Protein AF-A0AAF0F0Z8-F1 (afdb_monomer_lite)

Foldseek 3Di:
DDFFDPDDDPLPVLADDDAPVPDDADAFDQFAFLDDADQQDDDCQPHADLEEAELLCLADPANDHSVLNSYCFLLRQVNRCVRNRHAHYEYESRSPPSLSSQLVSCVSCCVVANPRRHAYEYEFQARDDALVRGALALVRLLVRLVVSCVSNVHQAHQEYAHEALVSLAPWQPQCPDPCVVCLLCQLLVAHDPDPDPDHNQSSCVSRLNHLVSLQDRPDPSLVSLLNNQVSRVVCCVVVRYVFYYYEHEDLSVRLSSQSNNCNDPVNEGGAAYEYEDQQELQHNSVQSCVVSQQDDSDPDRDPPHDDDRHQYAYEPLCRCVCQFLVHHDPPRPDDPLSSVLSVVLLVVQQVVQPVDDAPPDHNSGLSVLLSLLRSQDHPQPDDTRRYYDHDSHNVSSSSNSLSSLLNCLCLVNSLVSRDPVCSVSSVVVNVSSVVSSVSSNVSCVVSVSDYSADDDFLQLCCVLVLLLVQVLFPPAADEAEDESNSSSNYDVVSLCVSWVVQVPQALVLLVQQLVQVVVVVVVDPGDGDDHTSYHYHYQVRQCVQDDDPPTGGNLLSCQSPAQAEEPGACELVNLLCCLVQPDPGSVSSNLSNHDLPRAYEYWYAYPQCSCPPPVNVVSVCCCCVVSVYHYDFDDQDLHSSRDRHTHHTDDSVVVSVVVCVVVVGDGDD

Radius of gyration: 28.18 Å; chains: 1; bounding box: 70×60×84 Å

Sequence (669 aa):
MPIPPKEYPPLESVGALEPLENLPDAKPRGGKAPWSITTDLTDLRTQASPLWFGGGVFGQGMYNDDALVKSNSAVRALRLAFRYGINTLDTSPYYYPSELVLGRALRMLAPEYPRSSYFLITKCGRYGPARSQFDYSAETVTKSVHGSLERLGTTYVDAALLHDAEFVSDQPRIALLPEGTALAAQAVGAPCKAKDERTKDEALEALGLAPHDGGRIRGDGDRRILEGVRALFALKDQGKVRNVGISGYPLGELLRISRLVACNEPYRPLDVILNYSNHTLHADLLPLWRPLFEACPWTAAPDGAKWQAPMLVNASPFSMGLFSDRGPPGWHPASDKLLEAVRLAHSRAQHAAGVTDVAPVTPDNVLGFTALLNGLRGAAGEPRLPTLLGMSTVEEVHMAIEAYRALAAGLGRDAHLLAKETLETYETLYHQLASFEGMVHQTLQGAGVQNLCWPGSVASVKVPLMAARLLEYENVHVHIVASRDALHFVDVAEIARLGPDGASYTVHDLAASNKAAERIAAGEDVTQPPAPRLRLWTDAEEWGAWKALGDPVLHIELRRWADIVLIAPCSANTLAKLAHGLCDNIVTSFLRALSPSTPTLLFPAMNTLMYMHPHTEKQLAIARDELNYEVYGPIEKRLACGDLGTGAMFEWADIVALVVERFELRASS

pLDDT: mean 85.48, std 13.16, range [33.0, 98.88]

Secondary structure (DSSP, 8-state):
-PPPPSSPPPGGGS-PPPPTTTSPP-PPTTSS-SS---SS---HHHHS-SEEEEGGGGSBTTTB-HHHHTSTHHHHHHHHHHHHT--EEE--GGGTTHHHHHHHHHHHHTTTS-GGGSEEEEEESB-SSSGGGB---HHHHHHHHHHHHHHHT-S-EEEEEETTGGGTS---GGGGSTTHHHHHHHHTTPPP-SS----HHHHHHHTT-SGGGTT---SHHHHHHHHHHHHHHHHHHTTSEEEEEEEES-HHHHHHHHHHHHTSTT-PPPSEEEEESSEETTEE-HHHHHHHHHS---SSPPTT----PPEEEEE-TTTTTTTSTT---TT----HHHHHHHHHHHHHHHHHHHS---TT--TTTHHHHHHHHHHH---TTSPPPPEEEE--SHHHHHHHHHHHHHHHHHTSSSGGGS-HHHHHHHHHHHHHHHHHHHHHHHHHHHTT---S-----GGGGGHHHHHHHHHTSTT--EEEEE-TTGGGGS-HHHHHHH-GGGGG--HHHHHHHHHHHHHHHTT---PPPP--SEEEEEGGGTTTT-SSTTS--HHHHHHHH-S-EEEEEE-HHHHHHHHHT---SHHHHHHHHS-TTS-EEEEE---HHHHTSHHHHHHHHIIIIIS--EE---EEEE-TTS-EEEEEPPPHHHHHHHHHHHTT-----

Organism: NCBI:txid223818

InterPro domains:
  IPR003382 Flavoprotein [PF02441] (455-661)
  IPR020471 Aldo-keto reductase [PTHR42686] (40-416)
  IPR023210 NADP-dependent oxidoreductase domain [PF00248] (57-277)
  IPR036551 Flavin prenyltransferase-like [G3DSA:3.40.50.1950] (451-667)
  IPR036551 Flavin prenyltransferase-like [SSF52507] (452-663)
  IPR036812 NAD(P)-dependent oxidoreductase domain superfamily [G3DSA:3.20.20.100] (39-431)
  IPR036812 NAD(P)-dependent oxidoreductase domain superfamily [SSF51430] (47-351)

Structure (mmCIF, N/CA/C/O backbone):
data_AF-A0AAF0F0Z8-F1
#
_entry.id   AF-A0AAF0F0Z8-F1
#
loop_
_atom_site.group_PDB
_atom_site.id
_atom_site.type_symbol
_atom_site.label_atom_id
_atom_site.label_alt_id
_atom_site.label_comp_id
_atom_site.label_asym_id
_atom_site.label_entity_id
_atom_site.label_seq_id
_atom_site.pdbx_PDB_ins_code
_atom_site.Cartn_x
_atom_site.Cartn_y
_atom_site.Cartn_z
_atom_site.occupancy
_atom_site.B_iso_or_equiv
_atom_site.auth_seq_id
_atom_site.auth_comp_id
_atom_site.auth_asym_id
_atom_site.auth_atom_id
_atom_site.pdbx_PDB_model_num
ATOM 1 N N . MET A 1 1 ? 5.328 -17.229 14.537 1.00 60.44 1 MET A N 1
ATOM 2 C CA . MET A 1 1 ? 4.003 -16.699 14.921 1.00 60.44 1 MET A CA 1
ATOM 3 C C . MET A 1 1 ? 3.232 -17.750 15.706 1.00 60.44 1 MET A C 1
ATOM 5 O O . MET A 1 1 ? 3.451 -18.932 15.446 1.00 60.44 1 MET A O 1
ATOM 9 N N . PRO A 1 2 ? 2.384 -17.343 16.662 1.00 69.06 2 PRO A N 1
ATOM 10 C CA . PRO A 1 2 ? 1.611 -18.261 17.494 1.00 69.06 2 PRO A CA 1
ATOM 11 C C . PRO A 1 2 ? 0.589 -19.057 16.673 1.00 69.06 2 PRO A C 1
ATOM 13 O O . PRO A 1 2 ? 0.191 -18.653 15.579 1.00 69.06 2 PRO A O 1
ATOM 16 N N . ILE A 1 3 ? 0.176 -20.203 17.214 1.00 81.81 3 ILE A N 1
ATOM 17 C CA . ILE A 1 3 ? -0.917 -21.020 16.679 1.00 81.81 3 ILE A CA 1
ATOM 18 C C . ILE A 1 3 ? -2.161 -20.710 17.525 1.00 81.81 3 ILE A C 1
ATOM 20 O O . ILE A 1 3 ? -2.090 -20.857 18.748 1.00 81.81 3 ILE A O 1
ATOM 24 N N . PRO A 1 4 ? -3.282 -20.278 16.917 1.00 83.62 4 PRO A N 1
ATOM 25 C CA . PRO A 1 4 ? -4.545 -20.111 17.629 1.00 83.62 4 PRO A CA 1
ATOM 26 C C . PRO A 1 4 ? -4.981 -21.411 18.322 1.00 83.62 4 PRO A C 1
ATOM 28 O O . PRO A 1 4 ? -4.689 -22.503 17.824 1.00 83.62 4 PRO A O 1
ATOM 31 N N . PRO A 1 5 ? -5.702 -21.338 19.451 1.00 86.50 5 PRO A N 1
ATOM 32 C CA . PRO A 1 5 ? -6.214 -22.538 20.090 1.00 86.50 5 PRO A CA 1
ATOM 33 C C . PRO A 1 5 ? -7.223 -23.241 19.169 1.00 86.50 5 PRO A C 1
ATOM 35 O O . PRO A 1 5 ? -7.943 -22.597 18.406 1.00 86.50 5 PRO A O 1
ATOM 38 N N . LYS A 1 6 ? -7.294 -24.577 19.252 1.00 81.94 6 LYS A N 1
ATOM 39 C CA . LYS A 1 6 ? -8.267 -25.373 18.476 1.00 81.94 6 LYS A CA 1
ATOM 40 C C . LYS A 1 6 ? -9.714 -24.991 18.797 1.00 81.94 6 LYS A C 1
ATOM 42 O O . LYS A 1 6 ? -10.568 -25.022 17.917 1.00 81.94 6 LYS A O 1
ATOM 47 N N . GLU A 1 7 ? -9.960 -24.630 20.050 1.00 83.94 7 GLU A N 1
ATOM 48 C CA . GLU A 1 7 ? -11.237 -24.136 20.548 1.00 83.94 7 GLU A CA 1
ATOM 49 C C . GLU A 1 7 ? -10.998 -22.803 21.250 1.00 83.94 7 GLU A C 1
ATOM 51 O O . GLU A 1 7 ? -10.073 -22.672 22.054 1.00 83.94 7 GLU A O 1
ATOM 56 N N . TYR A 1 8 ? -11.808 -21.797 20.920 1.00 86.56 8 TYR A N 1
ATOM 57 C CA . TYR A 1 8 ? -11.678 -20.485 21.542 1.00 86.56 8 TYR A CA 1
ATOM 58 C C . TYR A 1 8 ? -12.275 -20.544 22.949 1.00 86.56 8 TYR A C 1
ATOM 60 O O . TYR A 1 8 ? -13.379 -21.065 23.115 1.00 86.56 8 TYR A O 1
ATOM 68 N N . PRO A 1 9 ? -11.576 -20.005 23.958 1.00 88.06 9 PRO A N 1
ATOM 69 C CA . PRO A 1 9 ? -12.127 -19.911 25.298 1.00 88.06 9 PRO A CA 1
ATOM 70 C C . PRO A 1 9 ? -13.317 -18.931 25.345 1.00 88.06 9 PRO A C 1
ATOM 72 O O . PRO A 1 9 ? -13.505 -18.136 24.415 1.00 88.06 9 PRO A O 1
ATOM 75 N N . PRO A 1 10 ? -14.105 -18.951 26.438 1.00 84.31 10 PRO A N 1
ATOM 76 C CA . PRO A 1 10 ? -15.150 -17.960 26.679 1.00 84.31 10 PRO A CA 1
ATOM 77 C C . PRO A 1 10 ? -14.598 -16.530 26.658 1.00 84.31 10 PRO A C 1
ATOM 79 O O . PRO A 1 10 ? -13.435 -16.299 26.987 1.00 84.31 10 PRO A O 1
ATOM 82 N N . LEU A 1 11 ? -15.438 -15.549 26.321 1.00 80.88 11 LEU A N 1
ATOM 83 C CA . LEU A 1 11 ? -15.040 -14.137 26.221 1.00 80.88 11 LEU A CA 1
ATOM 84 C C . LEU A 1 11 ? -14.387 -13.614 27.509 1.00 80.88 11 LEU A C 1
ATOM 86 O O . LEU A 1 11 ? -13.448 -12.820 27.470 1.00 80.88 11 LEU A O 1
ATOM 90 N N . GLU A 1 12 ? -14.855 -14.093 28.654 1.00 80.56 12 GLU A N 1
ATOM 91 C CA . GLU A 1 12 ? -14.398 -13.730 29.992 1.00 80.56 12 GLU A CA 1
ATOM 92 C C . GLU A 1 12 ? -12.930 -14.105 30.241 1.00 80.56 12 GLU A C 1
ATOM 94 O O . GLU A 1 12 ? -12.305 -13.566 31.153 1.00 80.56 12 GLU A O 1
ATOM 99 N N . SER A 1 13 ? -12.338 -14.981 29.418 1.00 82.44 13 SER A N 1
ATOM 100 C CA . SER A 1 13 ? -10.950 -15.417 29.581 1.00 82.44 13 SER A CA 1
ATOM 101 C C . SER A 1 13 ? -9.915 -14.330 29.260 1.00 82.44 13 SER A C 1
ATOM 103 O O . SER A 1 13 ? -8.729 -14.517 29.532 1.00 82.44 13 SER A O 1
ATOM 105 N N . VAL A 1 14 ? -10.319 -13.207 28.657 1.00 82.69 14 VAL A N 1
ATOM 106 C CA . VAL A 1 14 ? -9.408 -12.178 28.119 1.00 82.69 14 VAL A CA 1
ATOM 107 C C . VAL A 1 14 ? -9.205 -11.006 29.094 1.00 82.69 14 VAL A C 1
ATOM 109 O O . VAL A 1 14 ? -9.167 -9.847 28.700 1.00 82.69 14 VAL A O 1
ATOM 112 N N . GLY A 1 15 ? -9.093 -11.297 30.392 1.00 81.56 15 GLY A N 1
ATOM 113 C CA . GLY A 1 15 ? -8.907 -10.290 31.452 1.00 81.56 15 GLY A CA 1
ATOM 114 C C . GLY A 1 15 ? -10.205 -9.587 31.867 1.00 81.56 15 GLY A C 1
ATOM 115 O O . GLY A 1 15 ? -11.207 -9.648 31.163 1.00 81.56 15 GLY A O 1
ATOM 116 N N . ALA A 1 16 ? -10.240 -8.930 33.024 1.00 84.44 16 ALA A N 1
ATOM 117 C CA . ALA A 1 16 ? -11.420 -8.172 33.451 1.00 84.44 16 ALA A CA 1
ATOM 118 C C . ALA A 1 16 ? -11.501 -6.820 32.717 1.00 84.44 16 ALA A C 1
ATOM 120 O O . ALA A 1 16 ? -10.469 -6.205 32.461 1.00 84.44 16 ALA A O 1
ATOM 121 N N . LEU A 1 17 ? -12.716 -6.360 32.398 1.00 87.06 17 LEU A N 1
ATOM 122 C CA . LEU A 1 17 ? -12.947 -4.988 31.935 1.00 87.06 17 LEU A CA 1
ATOM 123 C C . LEU A 1 17 ? -13.521 -4.165 33.084 1.00 87.06 17 LEU A C 1
ATOM 125 O O . LEU A 1 17 ? -14.398 -4.642 33.806 1.00 87.06 17 LEU A O 1
ATOM 129 N N . GLU A 1 18 ? -13.034 -2.939 33.241 1.00 91.19 18 GLU A N 1
ATOM 130 C CA . GLU A 1 18 ? -13.660 -1.985 34.159 1.00 91.19 18 GLU A CA 1
ATOM 131 C C . GLU A 1 18 ? -14.939 -1.413 33.532 1.00 91.19 18 GLU A C 1
ATOM 133 O O . GLU A 1 18 ? -15.033 -1.360 32.307 1.00 91.19 18 GLU A O 1
ATOM 138 N N . PRO A 1 19 ? -15.930 -0.972 34.328 1.00 91.25 19 PRO A N 1
ATOM 139 C CA . PRO A 1 19 ? -17.089 -0.249 33.807 1.00 91.25 19 PRO A CA 1
ATOM 140 C C . PRO A 1 19 ? -16.688 0.994 32.999 1.00 91.25 19 PRO A C 1
ATOM 142 O O . PRO A 1 19 ? -15.687 1.647 33.300 1.00 91.25 19 PRO A O 1
ATOM 145 N N . LEU A 1 20 ? -17.473 1.341 31.973 1.00 92.69 20 LEU A N 1
ATOM 146 C CA . LEU A 1 20 ? -17.120 2.397 31.013 1.00 92.69 20 LEU A CA 1
ATOM 147 C C . LEU A 1 20 ? -17.028 3.773 31.677 1.00 92.69 20 LEU A C 1
ATOM 149 O O . LEU A 1 20 ? -16.201 4.591 31.274 1.00 92.69 20 LEU A O 1
ATOM 153 N N . GLU A 1 21 ? -17.831 4.001 32.714 1.00 91.25 21 GLU A N 1
ATOM 154 C CA . GLU A 1 21 ? -17.806 5.193 33.559 1.00 91.25 21 GLU A CA 1
ATOM 155 C C . GLU A 1 21 ? -16.510 5.360 34.367 1.00 91.25 21 GLU A C 1
ATOM 157 O O . GLU A 1 21 ? -16.143 6.487 34.693 1.00 91.25 21 GLU A O 1
ATOM 162 N N . ASN A 1 22 ? -15.803 4.263 34.656 1.00 93.00 22 ASN A N 1
ATOM 163 C CA . ASN A 1 22 ? -14.565 4.275 35.438 1.00 93.00 22 ASN A CA 1
ATOM 164 C C . ASN A 1 22 ? -13.319 4.379 34.551 1.00 93.00 22 ASN A C 1
ATOM 166 O O . ASN A 1 22 ? -12.243 4.733 35.033 1.00 93.00 22 ASN A O 1
ATOM 170 N N . LEU A 1 23 ? -13.451 4.107 33.249 1.00 91.94 23 LEU A N 1
ATOM 171 C CA . LEU A 1 23 ? -12.341 4.227 32.315 1.00 91.94 23 LEU A CA 1
ATOM 172 C C . LEU A 1 23 ? -12.058 5.695 31.966 1.00 91.94 23 LEU A C 1
ATOM 174 O O . LEU A 1 23 ? -12.966 6.402 31.517 1.00 91.94 23 LEU A O 1
ATOM 178 N N . PRO A 1 24 ? -10.789 6.148 32.048 1.00 88.75 24 PRO A N 1
ATOM 179 C CA . PRO A 1 24 ? -10.407 7.480 31.603 1.00 88.75 24 PRO A CA 1
ATOM 180 C C . PRO A 1 24 ? -10.752 7.694 30.127 1.00 88.75 24 PRO A C 1
ATOM 182 O O . PRO A 1 24 ? -10.198 7.027 29.243 1.00 88.75 24 PRO A O 1
ATOM 185 N N . ASP A 1 25 ? -11.652 8.641 29.870 1.00 88.44 25 ASP A N 1
ATOM 186 C CA . ASP A 1 25 ? -12.005 9.071 28.522 1.00 88.44 25 ASP A CA 1
ATOM 187 C C . ASP A 1 25 ? -10.888 9.938 27.928 1.00 88.44 25 ASP A C 1
ATOM 189 O O . ASP A 1 25 ? -10.316 10.798 28.600 1.00 88.44 25 ASP A O 1
ATOM 193 N N . ALA A 1 26 ? -10.587 9.722 26.651 1.00 92.38 26 ALA A N 1
ATOM 194 C CA . ALA A 1 26 ? -9.614 10.509 25.909 1.00 92.38 26 ALA A CA 1
ATOM 195 C C . ALA A 1 26 ? -10.350 11.343 24.861 1.00 92.38 26 ALA A C 1
ATOM 197 O O . ALA A 1 26 ? -11.120 10.819 24.054 1.00 92.38 26 ALA A O 1
ATOM 198 N N . LYS A 1 27 ? -10.121 12.658 24.867 1.00 93.00 27 LYS A N 1
ATOM 199 C CA . LYS A 1 27 ? -10.743 13.570 23.903 1.00 93.00 27 LYS A CA 1
ATOM 200 C C . LYS A 1 27 ? -9.857 13.744 22.667 1.00 93.00 27 LYS A C 1
ATOM 202 O O . LYS A 1 27 ? -8.633 13.790 22.806 1.00 93.00 27 LYS A O 1
ATOM 207 N N . PRO A 1 28 ? -10.452 13.912 21.473 1.00 95.00 28 PRO A N 1
ATOM 208 C CA . PRO A 1 28 ? -9.711 14.300 20.283 1.00 95.00 28 PRO A CA 1
ATOM 209 C C . PRO A 1 28 ? -8.898 15.584 20.502 1.00 95.00 28 PRO A C 1
ATOM 211 O O . PRO A 1 28 ? -9.454 16.637 20.820 1.00 95.00 28 PRO A O 1
ATOM 214 N N . ARG A 1 29 ? -7.578 15.511 20.305 1.00 91.88 29 ARG A N 1
ATOM 215 C CA . ARG A 1 29 ? -6.700 16.688 20.197 1.00 91.88 29 ARG A CA 1
ATOM 216 C C . ARG A 1 29 ? -6.989 17.375 18.869 1.00 91.88 29 ARG A C 1
ATOM 218 O O . ARG A 1 29 ? -7.095 16.686 17.856 1.00 91.88 29 ARG A O 1
ATOM 225 N N . GLY A 1 30 ? -7.160 18.695 18.863 1.00 86.06 30 GLY A N 1
ATOM 226 C CA . GLY A 1 30 ? -7.433 19.458 17.635 1.00 86.06 30 GLY A CA 1
ATOM 227 C C . GLY A 1 30 ? -8.782 19.154 16.962 1.00 86.06 30 GLY A C 1
ATOM 228 O O . GLY A 1 30 ? -8.936 19.412 15.775 1.00 86.06 30 GLY A O 1
ATOM 229 N N . GLY A 1 31 ? -9.752 18.577 17.684 1.00 89.56 31 GLY A N 1
ATOM 230 C CA . GLY A 1 31 ? -11.073 18.236 17.138 1.00 89.56 31 GLY A CA 1
ATOM 231 C C . GLY A 1 31 ? -11.110 16.903 16.382 1.00 89.56 31 GLY A C 1
ATOM 232 O O . GLY A 1 31 ? -10.232 16.058 16.554 1.00 89.56 31 GLY A O 1
ATOM 233 N N . LYS A 1 32 ? -12.157 16.692 15.573 1.00 91.06 32 LYS A N 1
ATOM 234 C CA . LYS A 1 32 ? -12.317 15.482 14.748 1.00 91.06 32 LYS A CA 1
ATOM 235 C C . LYS A 1 32 ? -11.252 15.411 13.648 1.00 91.06 32 LYS A C 1
ATOM 237 O O . LYS A 1 32 ? -10.486 16.353 13.428 1.00 91.06 32 LYS A O 1
ATOM 242 N N . ALA A 1 33 ? -11.170 14.264 12.991 1.00 90.12 33 ALA A N 1
ATOM 243 C CA . ALA A 1 33 ? -10.265 14.090 11.875 1.00 90.12 33 ALA A CA 1
ATOM 244 C C . ALA A 1 33 ? -10.759 14.839 10.615 1.00 90.12 33 ALA A C 1
ATOM 246 O O . ALA A 1 33 ? -11.970 15.010 10.453 1.00 90.12 33 ALA A O 1
ATOM 247 N N . PRO A 1 34 ? -9.853 15.296 9.728 1.00 87.81 34 PRO A N 1
ATOM 248 C CA . PRO A 1 34 ? -10.206 16.122 8.574 1.00 87.81 34 PRO A CA 1
ATOM 249 C C . PRO A 1 34 ? -10.677 15.257 7.392 1.00 87.81 34 PRO A C 1
ATOM 251 O O . PRO A 1 34 ? -10.015 15.168 6.360 1.00 87.81 34 PRO A O 1
ATOM 254 N N . TRP A 1 35 ? -11.813 14.581 7.561 1.00 87.31 35 TRP A N 1
ATOM 255 C CA . TRP A 1 35 ? -12.557 13.906 6.493 1.00 87.31 35 TRP A CA 1
ATOM 256 C C . TRP A 1 35 ? -14.060 13.960 6.772 1.00 87.31 35 TRP A C 1
ATOM 258 O O . TRP A 1 35 ? -14.493 14.240 7.891 1.00 87.31 35 TRP A O 1
ATOM 268 N N . SER A 1 36 ? -14.869 13.690 5.747 1.00 82.94 36 SER A N 1
ATOM 269 C CA . SER A 1 36 ? -16.320 13.598 5.914 1.00 82.94 36 SER A CA 1
ATOM 270 C C . SER A 1 36 ? -16.679 12.412 6.812 1.00 82.94 36 SER A C 1
ATOM 272 O O . SER A 1 36 ? -16.284 11.279 6.540 1.00 82.94 36 SER A O 1
ATOM 274 N N . ILE A 1 37 ? -17.424 12.670 7.887 1.00 83.69 37 ILE A N 1
ATOM 275 C CA . ILE A 1 37 ? -17.863 11.652 8.847 1.00 83.69 37 ILE A CA 1
ATOM 276 C C . ILE A 1 37 ? -19.379 11.517 8.726 1.00 83.69 37 ILE A C 1
ATOM 278 O O . ILE A 1 37 ? -20.118 12.434 9.083 1.00 83.69 37 ILE A O 1
ATOM 282 N N . THR A 1 38 ? -19.833 10.363 8.243 1.00 81.44 38 THR A N 1
ATOM 283 C CA . THR A 1 38 ? -21.253 9.990 8.177 1.00 81.44 38 THR A CA 1
ATOM 284 C C . THR A 1 38 ? -21.609 9.021 9.306 1.00 81.44 38 THR A C 1
ATOM 286 O O . THR A 1 38 ? -20.767 8.247 9.762 1.00 81.44 38 THR A O 1
ATOM 289 N N . THR A 1 39 ? -22.856 9.079 9.776 1.00 75.56 39 THR A N 1
ATOM 290 C CA . THR A 1 39 ? -23.380 8.222 10.851 1.00 75.56 39 THR A CA 1
ATOM 291 C C . THR A 1 39 ? -24.246 7.067 10.348 1.00 75.56 39 THR A C 1
ATOM 293 O O . THR A 1 39 ? -24.521 6.157 11.124 1.00 75.56 39 THR A O 1
ATOM 296 N N . ASP A 1 40 ? -24.670 7.090 9.081 1.00 84.81 40 ASP A N 1
ATOM 297 C CA . ASP A 1 40 ? -25.460 6.022 8.456 1.00 84.81 40 ASP A CA 1
ATOM 298 C C . ASP A 1 40 ? -24.586 5.240 7.464 1.00 84.81 40 ASP A C 1
ATOM 300 O O . ASP A 1 40 ? -24.409 5.631 6.303 1.00 84.81 40 ASP A O 1
ATOM 304 N N . LEU A 1 41 ? -23.940 4.189 7.978 1.00 93.38 41 LEU A N 1
ATOM 305 C CA . LEU A 1 41 ? -22.949 3.399 7.252 1.00 93.38 41 LEU A CA 1
ATOM 306 C C . LEU A 1 41 ? -23.593 2.181 6.583 1.00 93.38 41 LEU A C 1
ATOM 308 O O . LEU A 1 41 ? -24.054 1.242 7.237 1.00 93.38 41 LEU A O 1
ATOM 312 N N . THR A 1 42 ? -23.570 2.177 5.254 1.00 91.75 42 THR A N 1
ATOM 313 C CA . THR A 1 42 ? -24.146 1.130 4.401 1.00 91.75 42 THR A CA 1
ATOM 314 C C . THR A 1 42 ? -23.176 0.642 3.327 1.00 91.75 42 THR A C 1
ATOM 316 O O . THR A 1 42 ? -23.213 -0.540 2.984 1.00 91.75 42 THR A O 1
ATOM 319 N N . ASP A 1 43 ? -22.272 1.501 2.848 1.00 93.62 43 ASP A N 1
ATOM 320 C CA . ASP A 1 43 ? -21.316 1.190 1.788 1.00 93.62 43 ASP A CA 1
ATOM 321 C C . ASP A 1 43 ? -19.870 1.390 2.257 1.00 93.62 43 ASP A C 1
ATOM 323 O O . ASP A 1 43 ? -19.372 2.509 2.395 1.00 93.62 43 ASP A O 1
ATOM 327 N N . LEU A 1 44 ? -19.179 0.265 2.454 1.00 94.88 44 LEU A N 1
ATOM 328 C CA . LEU A 1 44 ? -17.773 0.225 2.850 1.00 94.88 44 LEU A CA 1
ATOM 329 C C . LEU A 1 44 ? -16.879 1.012 1.880 1.00 94.88 44 LEU A C 1
ATOM 331 O O . LEU A 1 44 ? -15.946 1.677 2.317 1.00 94.88 44 LEU A O 1
ATOM 335 N N . ARG A 1 45 ? -17.143 0.952 0.571 1.00 91.88 45 ARG A N 1
ATOM 336 C CA . ARG A 1 45 ? -16.249 1.527 -0.442 1.00 91.88 45 ARG A CA 1
ATOM 337 C C . ARG A 1 45 ? -16.226 3.050 -0.395 1.00 91.88 45 ARG A C 1
ATOM 339 O O . ARG A 1 45 ? -15.181 3.648 -0.631 1.00 91.88 45 ARG A O 1
ATOM 346 N N . THR A 1 46 ? -17.377 3.665 -0.147 1.00 90.62 46 THR A N 1
ATOM 347 C CA . THR A 1 46 ? -17.542 5.123 -0.228 1.00 90.62 46 THR A CA 1
ATOM 348 C C . THR A 1 46 ? -17.551 5.807 1.135 1.00 90.62 46 THR A C 1
ATOM 350 O O . THR A 1 46 ? -17.305 7.009 1.203 1.00 90.62 46 THR A O 1
ATOM 353 N N . GLN A 1 47 ? -17.818 5.067 2.216 1.00 93.81 47 GLN A N 1
ATOM 354 C CA . GLN A 1 47 ? -18.016 5.642 3.550 1.00 93.81 47 GLN A CA 1
ATOM 355 C C . GLN A 1 47 ? -16.979 5.187 4.588 1.00 93.81 47 GLN A C 1
ATOM 357 O O . GLN A 1 47 ? -17.012 5.678 5.722 1.00 93.81 47 GLN A O 1
ATOM 362 N N . ALA A 1 48 ? -16.075 4.258 4.257 1.00 93.75 48 ALA A N 1
ATOM 363 C CA . ALA A 1 48 ? -14.978 3.903 5.154 1.00 93.75 48 ALA A CA 1
ATOM 364 C C . ALA A 1 48 ? -14.056 5.105 5.394 1.00 93.75 48 ALA A C 1
ATOM 366 O O . ALA A 1 48 ? -13.704 5.841 4.471 1.00 93.75 48 ALA A O 1
ATOM 367 N N . SER A 1 49 ? -13.625 5.282 6.642 1.00 93.69 49 SER A N 1
ATOM 368 C CA . SER A 1 49 ? -12.593 6.253 6.978 1.00 93.69 49 SER A CA 1
ATOM 369 C C . SER A 1 49 ? -11.284 5.909 6.254 1.00 93.69 49 SER A C 1
ATOM 371 O O . SER A 1 49 ? -10.981 4.731 6.069 1.00 93.69 49 SER A O 1
ATOM 373 N N . PRO A 1 50 ? -10.455 6.900 5.891 1.00 91.25 50 PRO A N 1
ATOM 374 C CA . PRO A 1 50 ? -9.157 6.645 5.258 1.00 91.25 50 PRO A CA 1
ATOM 375 C C . PRO A 1 50 ? -8.188 5.841 6.137 1.00 91.25 50 PRO A C 1
ATOM 377 O O . PRO A 1 50 ? -7.337 5.118 5.628 1.00 91.25 50 PRO A O 1
ATOM 380 N N . LEU A 1 51 ? -8.320 5.966 7.461 1.00 94.06 51 LEU A N 1
ATOM 381 C CA . LEU A 1 51 ? -7.584 5.174 8.445 1.00 94.06 51 LEU A CA 1
ATOM 382 C C . LEU A 1 51 ? -8.455 4.048 8.972 1.00 94.06 51 LEU A C 1
ATOM 384 O O . LEU A 1 51 ? -9.595 4.297 9.369 1.00 94.06 51 LEU A O 1
ATOM 388 N N . TRP A 1 52 ? -7.924 2.830 9.000 1.00 96.25 52 TRP A N 1
ATOM 389 C CA . TRP A 1 52 ? -8.600 1.657 9.548 1.00 96.25 52 TRP A CA 1
ATOM 390 C C . TRP A 1 52 ? -7.884 1.171 10.805 1.00 96.25 52 TRP A C 1
ATOM 392 O O . TRP A 1 52 ? -6.654 1.172 10.886 1.00 96.25 52 TRP A O 1
ATOM 402 N N . PHE A 1 53 ? -8.666 0.733 11.785 1.00 98.19 53 PHE A N 1
ATOM 403 C CA . PHE A 1 53 ? -8.189 0.219 13.059 1.00 98.19 53 PHE A CA 1
ATOM 404 C C . PHE A 1 53 ? -7.881 -1.279 12.949 1.00 98.19 53 PHE A C 1
ATOM 406 O O . PHE A 1 53 ? -8.781 -2.103 12.800 1.00 98.19 53 PHE A O 1
ATOM 413 N N . GLY A 1 54 ? -6.606 -1.647 13.041 1.00 97.38 54 GLY A N 1
ATOM 414 C CA . GLY A 1 54 ? -6.128 -3.021 12.910 1.00 97.38 54 GLY A CA 1
ATOM 415 C C . GLY A 1 54 ? -5.966 -3.737 14.239 1.00 97.38 54 GLY A C 1
ATOM 416 O O . GLY A 1 54 ? -5.164 -3.350 15.082 1.00 97.38 54 GLY A O 1
ATOM 417 N N . GLY A 1 55 ? -6.673 -4.852 14.391 1.00 95.69 55 GLY A N 1
ATOM 418 C CA . GLY A 1 55 ? -6.677 -5.696 15.579 1.00 95.69 55 GLY A CA 1
ATOM 419 C C . GLY A 1 55 ? -5.472 -6.625 15.722 1.00 95.69 55 GLY A C 1
ATOM 420 O O . GLY A 1 55 ? -5.353 -7.280 16.756 1.00 95.69 55 GLY A O 1
ATOM 421 N N . GLY A 1 56 ? -4.572 -6.704 14.735 1.00 93.50 56 GLY A N 1
ATOM 422 C CA . GLY A 1 56 ? -3.383 -7.569 14.802 1.00 93.50 56 GLY A CA 1
ATOM 423 C C . GLY A 1 56 ? -2.484 -7.283 16.013 1.00 93.50 56 GLY A C 1
ATOM 424 O O . GLY A 1 56 ? -1.868 -8.194 16.559 1.00 93.50 56 GLY A O 1
ATOM 425 N N . VAL A 1 57 ? -2.482 -6.040 16.504 1.00 94.00 57 VAL A N 1
ATOM 426 C CA . VAL A 1 57 ? -1.750 -5.608 17.711 1.00 94.00 57 VAL A CA 1
ATOM 427 C C . VAL A 1 57 ? -2.280 -6.199 19.020 1.00 94.00 57 VAL A C 1
ATOM 429 O O . VAL A 1 57 ? -1.608 -6.095 20.044 1.00 94.00 57 VAL A O 1
ATOM 432 N N . PHE A 1 58 ? -3.456 -6.831 18.987 1.00 95.19 58 PHE A N 1
ATOM 433 C CA . PHE A 1 58 ? -4.039 -7.574 20.105 1.00 95.19 58 PHE A CA 1
ATOM 434 C C . PHE A 1 58 ? -3.843 -9.092 19.985 1.00 95.19 58 PHE A C 1
ATOM 436 O O . PHE A 1 58 ? -4.460 -9.854 20.727 1.00 95.19 58 PHE A O 1
ATOM 443 N N . GLY A 1 59 ? -3.007 -9.541 19.044 1.00 92.69 59 GLY A N 1
ATOM 444 C CA . GLY A 1 59 ? -2.572 -10.929 18.959 1.00 92.69 59 GLY A CA 1
ATOM 445 C C . GLY A 1 59 ? -1.505 -11.244 20.003 1.00 92.69 59 GLY A C 1
ATO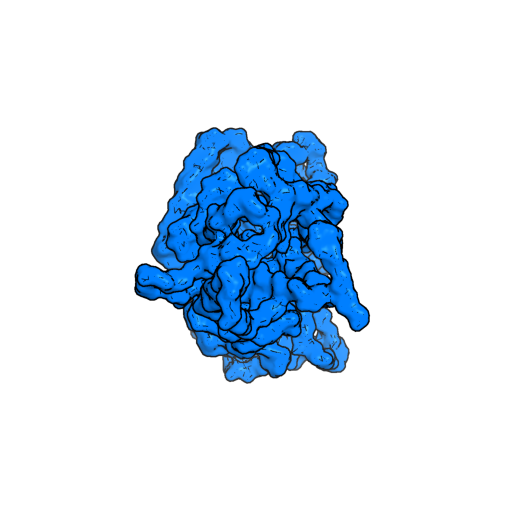M 446 O O . GLY A 1 59 ? -0.494 -10.544 20.109 1.00 92.69 59 GLY A O 1
ATOM 447 N N . GLN A 1 60 ? -1.719 -12.320 20.757 1.00 88.81 60 GLN A N 1
ATOM 448 C CA . GLN A 1 60 ? -0.781 -12.794 21.772 1.00 88.81 60 GLN A CA 1
ATOM 449 C C . GLN A 1 60 ? 0.558 -13.150 21.121 1.00 88.81 60 GLN A C 1
ATOM 451 O O . GLN A 1 60 ? 0.583 -13.867 20.128 1.00 88.81 60 GLN A O 1
ATOM 456 N N . GLY A 1 61 ? 1.678 -12.659 21.659 1.00 84.00 61 GLY A N 1
ATOM 457 C CA . GLY A 1 61 ? 3.015 -12.958 21.127 1.00 84.00 61 GLY A CA 1
ATOM 458 C C . GLY A 1 61 ? 3.278 -12.441 19.703 1.00 84.00 61 GLY A C 1
ATOM 459 O O . GLY A 1 61 ? 4.173 -12.956 1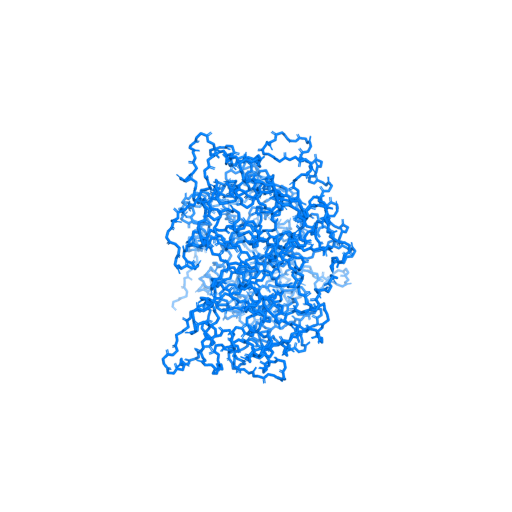9.028 1.00 84.00 61 GLY A O 1
ATOM 460 N N . MET A 1 62 ? 2.494 -11.465 19.225 1.00 86.44 62 MET A N 1
ATOM 461 C CA . MET A 1 62 ? 2.684 -10.843 17.909 1.00 86.44 62 MET A CA 1
ATOM 462 C C . MET A 1 62 ? 3.426 -9.506 18.006 1.00 86.44 62 MET A C 1
ATOM 464 O O . MET A 1 62 ? 4.578 -9.433 17.582 1.00 86.44 62 MET A O 1
ATOM 468 N N . TYR A 1 63 ? 2.775 -8.474 18.559 1.00 88.62 63 TYR A N 1
ATOM 469 C CA . TYR A 1 63 ? 3.292 -7.093 18.577 1.00 88.62 63 TYR A CA 1
ATOM 470 C C . TYR A 1 63 ? 3.350 -6.452 19.968 1.00 88.62 63 TYR A C 1
ATOM 472 O O . TYR A 1 63 ? 4.183 -5.582 20.196 1.00 88.62 63 TYR A O 1
ATOM 480 N N . ASN A 1 64 ? 2.478 -6.863 20.890 1.00 91.19 64 ASN A N 1
ATOM 481 C CA . ASN A 1 64 ? 2.430 -6.352 22.258 1.00 91.19 64 ASN A CA 1
ATOM 482 C C . ASN A 1 64 ? 2.490 -7.506 23.261 1.00 91.19 64 ASN A C 1
ATOM 484 O O . ASN A 1 64 ? 2.239 -8.663 22.911 1.00 91.19 64 ASN A O 1
ATOM 488 N N . ASP A 1 65 ? 2.822 -7.179 24.508 1.00 90.06 65 ASP A N 1
ATOM 489 C CA . ASP A 1 65 ? 2.811 -8.143 25.602 1.00 90.06 65 ASP A CA 1
ATOM 490 C C . ASP A 1 65 ? 1.385 -8.524 26.042 1.00 90.06 65 ASP A C 1
ATOM 492 O O . ASP A 1 65 ? 0.395 -7.831 25.785 1.00 90.06 65 ASP A O 1
ATOM 496 N N . ASP A 1 66 ? 1.287 -9.655 26.741 1.00 88.81 66 ASP A N 1
ATOM 497 C CA . ASP A 1 66 ? 0.015 -10.190 27.228 1.00 88.81 66 ASP A CA 1
ATOM 498 C C . ASP A 1 66 ? -0.671 -9.274 28.252 1.00 88.81 66 ASP A C 1
ATOM 500 O O . ASP A 1 66 ? -1.889 -9.366 28.423 1.00 88.81 66 ASP A O 1
ATOM 504 N N . ALA A 1 67 ? 0.081 -8.412 28.948 1.00 91.62 67 ALA A N 1
ATOM 505 C CA . ALA A 1 67 ? -0.482 -7.493 29.929 1.00 91.62 67 ALA A CA 1
ATOM 506 C C . ALA A 1 67 ? -1.286 -6.393 29.226 1.00 91.62 67 ALA A C 1
ATOM 508 O O . ALA A 1 67 ? -2.426 -6.135 29.613 1.00 91.62 67 ALA A O 1
ATOM 509 N N . LEU A 1 68 ? -0.753 -5.817 28.144 1.00 92.56 68 LEU A N 1
ATOM 510 C CA . LEU A 1 68 ? -1.459 -4.850 27.311 1.00 92.56 68 LEU A CA 1
ATOM 511 C C . LEU A 1 68 ? -2.694 -5.482 26.667 1.00 92.56 68 LEU A C 1
ATOM 513 O O . LEU A 1 68 ? -3.777 -4.899 26.742 1.00 92.56 68 LEU A O 1
ATOM 517 N N . VAL A 1 69 ? -2.562 -6.682 26.087 1.00 91.69 69 VAL A N 1
ATOM 518 C CA . VAL A 1 69 ? -3.669 -7.391 25.413 1.00 91.69 69 VAL A CA 1
ATOM 519 C C . VAL A 1 69 ? -4.839 -7.676 26.364 1.00 91.69 69 VAL A C 1
ATOM 521 O O . VAL A 1 69 ? -5.994 -7.595 25.952 1.00 91.69 69 VAL A O 1
ATOM 524 N N . LYS A 1 70 ? -4.558 -7.981 27.638 1.00 90.75 70 LYS A N 1
ATOM 525 C CA . LYS A 1 70 ? -5.574 -8.257 28.674 1.00 90.75 70 LYS A CA 1
ATOM 526 C C . LYS A 1 70 ? -6.068 -7.006 29.413 1.00 90.75 70 LYS A C 1
ATOM 528 O O . LYS A 1 70 ? -6.913 -7.128 30.297 1.00 90.75 70 LYS A O 1
ATOM 533 N N . SER A 1 71 ? -5.529 -5.829 29.099 1.00 92.38 71 SER A N 1
ATOM 534 C CA . SER A 1 71 ? -5.895 -4.562 29.742 1.00 92.38 71 SER A CA 1
ATOM 535 C C . SER A 1 71 ? -7.093 -3.879 29.066 1.00 92.38 71 SER A C 1
ATOM 537 O O . SER A 1 71 ? -7.528 -4.250 27.977 1.00 92.38 71 SER A O 1
ATOM 539 N N . ASN A 1 72 ? -7.565 -2.778 29.658 1.00 94.31 72 ASN A N 1
ATOM 540 C CA . ASN A 1 72 ? -8.578 -1.901 29.060 1.00 94.31 72 ASN A CA 1
ATOM 541 C C . ASN A 1 72 ? -8.053 -1.042 27.884 1.00 94.31 72 ASN A C 1
ATOM 543 O O . ASN A 1 72 ? -8.792 -0.201 27.365 1.00 94.31 72 ASN A O 1
ATOM 547 N N . SER A 1 73 ? -6.792 -1.209 27.454 1.00 95.00 73 SER A N 1
ATOM 548 C CA . SER A 1 73 ? -6.183 -0.370 26.409 1.00 95.00 73 SER A CA 1
ATOM 549 C C . SER A 1 73 ? -6.948 -0.433 25.087 1.00 95.00 73 SER A C 1
ATOM 551 O O . SER A 1 73 ? -7.185 0.604 24.472 1.00 95.00 73 SER A O 1
ATOM 553 N N . ALA A 1 74 ? -7.435 -1.618 24.697 1.00 95.25 74 ALA A N 1
ATOM 554 C CA . ALA A 1 74 ? -8.240 -1.781 23.487 1.00 95.25 74 ALA A CA 1
ATOM 555 C C . ALA A 1 74 ? -9.532 -0.950 23.524 1.00 95.25 74 ALA A C 1
ATOM 557 O O . ALA A 1 74 ? -9.860 -0.284 22.545 1.00 95.25 74 ALA A O 1
ATOM 558 N N . VAL A 1 75 ? -10.231 -0.930 24.666 1.00 96.69 75 VAL A N 1
ATOM 559 C CA . VAL A 1 75 ? -11.446 -0.121 24.854 1.00 96.69 75 VAL A CA 1
ATOM 560 C C . VAL A 1 75 ? -11.120 1.363 24.719 1.00 96.69 75 VAL A C 1
ATOM 562 O O . VAL A 1 75 ? -11.802 2.083 23.995 1.00 96.69 75 VAL A O 1
ATOM 565 N N . ARG A 1 76 ? -10.056 1.823 25.387 1.00 97.38 76 ARG A N 1
ATOM 566 C CA . ARG A 1 76 ? -9.657 3.238 25.397 1.00 97.38 76 ARG A CA 1
ATOM 567 C C . ARG A 1 76 ? -9.205 3.718 24.018 1.00 97.38 76 ARG A C 1
ATOM 569 O O . ARG A 1 76 ? -9.664 4.764 23.562 1.00 97.38 76 ARG A O 1
ATOM 576 N N . ALA A 1 77 ? -8.350 2.948 23.344 1.00 97.81 77 ALA A N 1
ATOM 577 C CA . ALA A 1 77 ? -7.874 3.257 22.000 1.00 97.81 77 ALA A CA 1
ATOM 578 C C . ALA A 1 77 ? -9.035 3.273 20.994 1.00 97.81 77 ALA A C 1
ATOM 580 O O . ALA A 1 77 ? -9.182 4.232 20.238 1.00 97.81 77 ALA A O 1
ATOM 581 N N . LEU A 1 78 ? -9.912 2.265 21.029 1.00 97.62 78 LEU A N 1
ATOM 582 C CA . LEU A 1 78 ? -11.042 2.178 20.107 1.00 97.62 78 LEU A CA 1
ATOM 583 C C . LEU A 1 78 ? -12.082 3.285 20.342 1.00 97.62 78 LEU A C 1
ATOM 585 O O . LEU A 1 78 ? -12.551 3.894 19.382 1.00 97.62 78 LEU A O 1
ATOM 589 N N . ARG A 1 79 ? -12.396 3.610 21.605 1.00 97.62 79 ARG A N 1
ATOM 590 C CA . ARG A 1 79 ? -13.289 4.732 21.943 1.00 97.62 79 ARG A CA 1
ATOM 591 C C . ARG A 1 79 ? -12.750 6.049 21.390 1.00 97.62 79 ARG A C 1
ATOM 593 O O . ARG A 1 79 ? -13.508 6.808 20.790 1.00 97.62 79 ARG A O 1
ATOM 600 N N . LEU A 1 80 ? -11.447 6.310 21.540 1.00 98.31 80 LEU A N 1
ATOM 601 C CA . LEU A 1 80 ? -10.816 7.501 20.967 1.00 98.31 80 LEU A CA 1
ATOM 602 C C . LEU A 1 80 ? -10.840 7.480 19.429 1.00 98.31 80 LEU A C 1
ATOM 604 O O . LEU A 1 80 ? -11.141 8.505 18.818 1.00 98.31 80 LEU A O 1
ATOM 608 N N . ALA A 1 81 ? -10.563 6.335 18.801 1.00 97.88 81 ALA A N 1
ATOM 609 C CA . ALA A 1 81 ? -10.607 6.190 17.347 1.00 97.88 81 ALA A CA 1
ATOM 610 C C . ALA A 1 81 ? -11.996 6.557 16.793 1.00 97.88 81 ALA A C 1
ATOM 612 O O . ALA A 1 81 ? -12.101 7.386 15.884 1.00 97.88 81 ALA A O 1
ATOM 613 N N . PHE A 1 82 ? -13.067 6.049 17.414 1.00 97.25 82 PHE A N 1
ATOM 614 C CA . PHE A 1 82 ? -14.434 6.428 17.057 1.00 97.25 82 PHE A CA 1
ATOM 615 C C . PHE A 1 82 ? -14.718 7.917 17.282 1.00 97.25 82 PHE A C 1
ATOM 617 O O . PHE A 1 82 ? -15.314 8.561 16.417 1.00 97.25 82 PHE A O 1
ATOM 624 N N . ARG A 1 83 ? -14.239 8.510 18.387 1.00 96.38 83 ARG A N 1
ATOM 625 C CA . ARG A 1 83 ? -14.385 9.958 18.636 1.00 96.38 83 ARG A CA 1
ATOM 626 C C . ARG A 1 83 ? -13.735 10.811 17.543 1.00 96.38 83 ARG A C 1
ATOM 628 O O . ARG A 1 83 ? -14.272 11.869 17.207 1.00 96.38 83 ARG A O 1
ATOM 635 N N . TYR A 1 84 ? -12.604 10.369 16.995 1.00 96.75 84 TYR A N 1
ATOM 636 C CA . TYR A 1 84 ? -11.952 11.032 15.866 1.00 96.75 84 TYR A CA 1
ATOM 637 C C . TYR A 1 84 ? -12.706 10.870 14.543 1.00 96.75 84 TYR A C 1
ATOM 639 O O . TYR A 1 84 ? -12.577 11.737 13.680 1.00 96.75 84 TYR A O 1
ATOM 647 N N . GLY A 1 85 ? -13.509 9.813 14.399 1.00 95.75 85 GLY A N 1
ATOM 648 C CA . GLY A 1 85 ? -14.218 9.472 13.164 1.00 95.75 85 GLY A CA 1
ATOM 649 C C . GLY A 1 85 ? -13.578 8.338 12.362 1.00 95.75 85 GLY A C 1
ATOM 650 O O . GLY A 1 85 ? -13.904 8.182 11.186 1.00 95.75 85 GLY A O 1
ATOM 651 N N . ILE A 1 86 ? -12.673 7.557 12.963 1.00 96.81 86 ILE A N 1
ATOM 652 C CA . ILE A 1 86 ? -12.259 6.261 12.409 1.00 96.81 86 ILE A CA 1
ATOM 653 C C . ILE A 1 86 ? -13.437 5.309 12.572 1.00 96.81 86 ILE A C 1
ATOM 655 O O . ILE A 1 86 ? -13.942 5.162 13.680 1.00 96.81 86 ILE A O 1
ATOM 659 N N . ASN A 1 87 ? -13.880 4.672 11.492 1.00 96.88 87 ASN A N 1
ATOM 660 C CA . ASN A 1 87 ? -15.096 3.859 11.505 1.00 96.88 87 ASN A CA 1
ATOM 661 C C . ASN A 1 87 ? -14.900 2.443 10.961 1.00 96.88 87 ASN A C 1
ATOM 663 O O . ASN A 1 87 ? -15.871 1.705 10.899 1.00 96.88 87 ASN A O 1
ATOM 667 N N . THR A 1 88 ? -13.693 2.051 10.556 1.00 97.69 88 THR A N 1
ATOM 668 C CA . THR A 1 88 ? -13.447 0.725 9.974 1.00 97.69 88 THR A CA 1
ATOM 669 C C . THR A 1 88 ? -12.453 -0.051 10.819 1.00 97.69 88 THR A C 1
ATOM 671 O O . THR A 1 88 ? -11.377 0.456 11.131 1.00 97.69 88 THR A O 1
ATOM 674 N N . LEU A 1 89 ? -12.825 -1.271 11.200 1.00 98.38 89 LEU A N 1
ATOM 675 C CA . LEU A 1 89 ? -12.024 -2.173 12.017 1.00 98.38 89 LEU A CA 1
ATOM 676 C C . LEU A 1 89 ? -11.694 -3.434 11.222 1.00 98.38 89 LEU A C 1
ATOM 678 O O . LEU A 1 89 ? -12.575 -4.009 10.591 1.00 98.38 89 LEU A O 1
ATOM 682 N N . ASP A 1 90 ? -10.459 -3.908 11.324 1.00 98.56 90 ASP A N 1
ATOM 683 C CA . ASP A 1 90 ? -10.017 -5.184 10.763 1.00 98.56 90 ASP A CA 1
ATOM 684 C C . ASP A 1 90 ? -9.449 -6.087 11.858 1.00 98.56 90 ASP A C 1
ATOM 686 O O . ASP A 1 90 ? -8.724 -5.648 12.750 1.00 98.56 90 ASP A O 1
ATOM 690 N N . THR A 1 91 ? -9.770 -7.373 11.793 1.00 98.12 91 THR A N 1
ATOM 691 C CA . THR A 1 91 ? -9.219 -8.396 12.683 1.00 98.12 91 THR A CA 1
ATOM 692 C C . THR A 1 91 ? -9.150 -9.748 11.967 1.00 98.12 91 THR A C 1
ATOM 694 O O . THR A 1 91 ? -9.273 -9.831 10.745 1.00 98.12 91 THR A O 1
ATOM 697 N N . SER A 1 92 ? -8.852 -10.819 12.694 1.00 97.06 92 SER A N 1
ATOM 698 C CA . SER A 1 92 ? -8.865 -12.191 12.200 1.00 97.06 92 SER A CA 1
ATOM 699 C C . SER A 1 92 ? -8.901 -13.166 13.380 1.00 97.06 92 SER A C 1
ATOM 701 O O . SER A 1 92 ? -8.240 -12.903 14.390 1.00 97.06 92 SER A O 1
ATOM 703 N N . PRO A 1 93 ? -9.540 -14.343 13.239 1.00 95.00 93 PRO A N 1
ATOM 704 C CA . PRO A 1 93 ? -9.376 -15.446 14.180 1.00 95.00 93 PRO A CA 1
ATOM 705 C C . PRO A 1 93 ? -7.898 -15.804 14.387 1.00 95.00 93 PRO A C 1
ATOM 707 O O . PRO A 1 93 ? -7.481 -16.083 15.511 1.00 95.00 93 PRO A O 1
ATOM 710 N N . TYR A 1 94 ? -7.086 -15.732 13.324 1.00 94.56 94 TYR A N 1
ATOM 711 C CA . TYR A 1 94 ? -5.657 -16.037 13.382 1.00 94.56 94 TYR A CA 1
ATOM 712 C C . TYR A 1 94 ? -4.888 -15.121 14.347 1.00 94.56 94 TYR A C 1
ATOM 714 O O . TYR A 1 94 ? -3.902 -15.544 14.942 1.00 94.56 94 TYR A O 1
ATOM 722 N N . TYR A 1 95 ? -5.365 -13.893 14.566 1.00 93.75 95 TYR A N 1
ATOM 723 C CA . TYR A 1 95 ? -4.759 -12.935 15.493 1.00 93.75 95 TYR A CA 1
ATOM 724 C C . TYR A 1 95 ? -5.164 -13.202 16.945 1.00 93.75 95 TYR A C 1
ATOM 726 O O . TYR A 1 95 ? -5.352 -12.260 17.708 1.00 93.75 95 TYR A O 1
ATOM 734 N N . TYR A 1 96 ? -5.379 -14.458 17.338 1.00 93.56 96 TYR A N 1
ATOM 735 C CA . TYR A 1 96 ? -5.861 -14.799 18.674 1.00 93.56 96 TYR A CA 1
ATOM 736 C C . TYR A 1 96 ? -5.052 -14.077 19.779 1.00 93.56 96 TYR A C 1
ATOM 738 O O . TYR A 1 96 ? -3.819 -14.115 19.736 1.00 93.56 96 TYR A O 1
ATOM 746 N N . PRO A 1 97 ? -5.707 -13.439 20.775 1.00 94.50 97 PRO A N 1
ATOM 747 C CA . PRO A 1 97 ? -7.155 -13.373 21.037 1.00 94.50 97 PRO A CA 1
ATOM 748 C C . PRO A 1 97 ? -7.896 -12.139 20.460 1.00 94.50 97 PRO A C 1
ATOM 750 O O . PRO A 1 97 ? -8.959 -11.787 20.965 1.00 94.50 97 PRO A O 1
ATOM 753 N N . SER A 1 98 ? -7.392 -11.477 19.415 1.00 95.94 98 SER A N 1
ATOM 754 C CA . SER A 1 98 ? -7.891 -10.186 18.895 1.00 95.94 98 SER A CA 1
ATOM 755 C C . SER A 1 98 ? -9.415 -10.063 18.737 1.00 95.94 98 SER A C 1
ATOM 757 O O . SER A 1 98 ? -9.992 -9.088 19.215 1.00 95.94 98 SER A O 1
ATOM 759 N N . GLU A 1 99 ? -10.103 -11.041 18.132 1.00 96.81 99 GLU A N 1
ATOM 760 C CA . GLU A 1 99 ? -11.570 -10.980 17.978 1.00 96.81 99 GLU A CA 1
ATOM 761 C C . GLU A 1 99 ? -12.317 -10.971 19.318 1.00 96.81 99 GLU A C 1
ATOM 763 O O . GLU A 1 99 ? -13.353 -10.320 19.440 1.00 96.81 99 GLU A O 1
ATOM 768 N N . LEU A 1 100 ? -11.789 -11.658 20.336 1.00 95.62 100 LEU A N 1
ATOM 769 C CA . LEU A 1 100 ? -12.357 -11.640 21.685 1.00 95.62 100 LEU A CA 1
ATOM 770 C C . LEU A 1 100 ? -12.120 -10.275 22.347 1.00 95.62 100 LEU A C 1
ATOM 772 O O . LEU A 1 100 ? -13.042 -9.714 22.939 1.00 95.62 100 LEU A O 1
ATOM 776 N N . VAL A 1 101 ? -10.907 -9.724 22.211 1.00 95.88 101 VAL A N 1
ATOM 777 C CA . VAL A 1 101 ? -10.538 -8.396 22.735 1.00 95.88 101 VAL A CA 1
ATOM 778 C C . VAL A 1 101 ? -11.446 -7.318 22.137 1.00 95.88 101 VAL A C 1
ATOM 780 O O . VAL A 1 101 ? -12.127 -6.594 22.867 1.00 95.88 101 VAL A O 1
ATOM 783 N N . LEU A 1 102 ? -11.510 -7.248 20.805 1.00 96.75 102 LEU A N 1
ATOM 784 C CA . LEU A 1 102 ? -12.319 -6.262 20.093 1.00 96.75 102 LEU A CA 1
ATOM 785 C C . LEU A 1 102 ? -13.814 -6.489 20.313 1.00 96.75 102 LEU A C 1
ATOM 787 O O . LEU A 1 102 ? -14.533 -5.530 20.566 1.00 96.75 102 LEU A O 1
ATOM 791 N N . GLY A 1 103 ? -14.295 -7.734 20.298 1.00 95.94 103 GLY A N 1
ATOM 792 C CA . GLY A 1 103 ? -15.707 -8.031 20.535 1.00 95.94 103 GLY A CA 1
ATOM 793 C C . GLY A 1 103 ? -16.193 -7.595 21.919 1.00 95.94 103 GLY A C 1
ATOM 794 O O . GLY A 1 103 ? -17.330 -7.148 22.076 1.00 95.94 103 GLY A O 1
ATOM 795 N N . ARG A 1 104 ? -15.351 -7.693 22.955 1.00 95.00 104 ARG A N 1
ATOM 796 C CA . ARG A 1 104 ? -15.686 -7.162 24.288 1.00 95.00 104 ARG A CA 1
ATOM 797 C C . ARG A 1 104 ? -15.664 -5.639 24.323 1.00 95.00 104 ARG A C 1
ATOM 799 O O . ARG A 1 104 ? -16.600 -5.053 24.860 1.00 95.00 104 ARG A O 1
ATOM 806 N N . ALA A 1 105 ? -14.657 -5.016 23.710 1.00 95.69 105 ALA A N 1
ATOM 807 C CA . ALA A 1 105 ? -14.589 -3.562 23.597 1.00 95.69 105 ALA A CA 1
ATOM 808 C C . ALA A 1 105 ? -15.813 -2.992 22.863 1.00 95.69 105 ALA A C 1
ATOM 810 O O . ALA A 1 105 ? -16.433 -2.051 23.345 1.00 95.69 105 ALA A O 1
ATOM 811 N N . LEU A 1 106 ? -16.225 -3.607 21.754 1.00 96.88 106 LEU A N 1
ATOM 812 C CA . LEU A 1 106 ? -17.400 -3.200 20.984 1.00 96.88 106 LEU A CA 1
ATOM 813 C C . LEU A 1 106 ? -18.706 -3.357 21.772 1.00 96.88 106 LEU A C 1
ATOM 815 O O . LEU A 1 106 ? -19.535 -2.455 21.739 1.00 96.88 106 LEU A O 1
ATOM 819 N N . ARG A 1 107 ? -18.888 -4.453 22.526 1.00 95.00 107 ARG A N 1
ATOM 820 C CA . ARG A 1 107 ? -20.059 -4.622 23.412 1.00 95.00 107 ARG A CA 1
ATOM 821 C C . ARG A 1 107 ? -20.122 -3.552 24.496 1.00 95.00 107 ARG A C 1
ATOM 823 O O . ARG A 1 107 ? -21.191 -3.021 24.770 1.00 95.00 107 ARG A O 1
ATOM 830 N N . MET A 1 108 ? -18.978 -3.229 25.086 1.00 95.00 108 MET A N 1
ATOM 831 C CA . MET A 1 108 ? -18.872 -2.194 26.109 1.00 95.00 108 MET A CA 1
ATOM 832 C C . MET A 1 108 ? -19.141 -0.791 25.547 1.00 95.00 108 MET A C 1
ATOM 834 O O . MET A 1 108 ? -19.765 0.026 26.215 1.00 95.00 108 MET A O 1
ATOM 838 N N . LEU A 1 109 ? -18.707 -0.524 24.313 1.00 96.50 109 LEU A N 1
ATOM 839 C CA . LEU A 1 109 ? -18.894 0.756 23.627 1.00 96.50 109 LEU A CA 1
ATOM 840 C C . LEU A 1 109 ? -20.238 0.876 22.897 1.00 96.50 109 LEU A C 1
ATOM 842 O O . LEU A 1 109 ? -20.568 1.969 22.448 1.00 96.50 109 LEU A O 1
ATOM 846 N N . ALA A 1 110 ? -21.032 -0.195 22.810 1.00 96.19 110 ALA A N 1
ATOM 847 C CA . ALA A 1 110 ? -22.309 -0.220 22.096 1.00 96.19 110 ALA A CA 1
ATOM 848 C C . ALA A 1 110 ? -23.306 0.892 22.493 1.00 96.19 110 ALA A C 1
ATOM 850 O O . ALA A 1 110 ? -23.999 1.376 21.596 1.00 96.19 110 ALA A O 1
ATOM 851 N N . PRO A 1 111 ? -23.390 1.341 23.768 1.00 94.94 111 PRO A N 1
ATOM 852 C CA . PRO A 1 111 ? -24.243 2.474 24.135 1.00 94.94 111 PRO A CA 1
ATOM 853 C C . PRO A 1 111 ? -23.833 3.805 23.485 1.00 94.94 111 PRO A C 1
ATOM 855 O O . PRO A 1 111 ? -24.681 4.670 23.290 1.00 94.94 111 PRO A O 1
ATOM 858 N N . GLU A 1 112 ? -22.550 3.979 23.156 1.00 94.81 112 GLU A N 1
ATOM 859 C CA . GLU A 1 112 ? -22.017 5.183 22.499 1.00 94.81 112 GLU A CA 1
ATOM 860 C C . GLU A 1 112 ? -21.889 5.010 20.980 1.00 94.81 112 GLU A C 1
ATOM 862 O O . GLU A 1 112 ? -22.101 5.956 20.225 1.00 94.81 112 GLU A O 1
ATOM 867 N N . TYR A 1 113 ? -21.546 3.799 20.541 1.00 95.31 113 TYR A N 1
ATOM 868 C CA . TYR A 1 113 ? -21.236 3.445 19.159 1.00 95.31 113 TYR A CA 1
ATOM 869 C C . TYR A 1 113 ? -21.952 2.136 18.796 1.00 95.31 113 TYR A C 1
ATOM 871 O O . TYR A 1 113 ? -21.383 1.047 18.948 1.00 95.31 113 TYR A O 1
ATOM 879 N N . PRO A 1 114 ? -23.222 2.205 18.357 1.00 95.62 114 PRO A N 1
ATOM 880 C CA . PRO A 1 114 ? -23.986 1.018 17.988 1.00 95.62 114 PRO A CA 1
ATOM 881 C C . PRO A 1 114 ? -23.368 0.314 16.770 1.00 95.62 114 PRO A C 1
ATOM 883 O O . PRO A 1 114 ? -22.654 0.920 15.980 1.00 95.62 114 PRO A O 1
ATOM 886 N N . ARG A 1 115 ? -23.684 -0.972 16.554 1.00 95.81 115 ARG A N 1
ATOM 887 C CA . ARG A 1 115 ? -23.112 -1.782 15.453 1.00 95.81 115 ARG A CA 1
ATOM 888 C C . ARG A 1 115 ? -23.220 -1.138 14.061 1.00 95.81 115 ARG A C 1
ATOM 890 O O . ARG A 1 115 ? -22.352 -1.373 13.224 1.00 95.81 115 ARG A O 1
ATOM 897 N N . SER A 1 116 ? -24.261 -0.343 13.814 1.00 94.94 116 SER A N 1
ATOM 898 C CA . SER A 1 116 ? -24.479 0.371 12.549 1.00 94.94 116 SER A CA 1
ATOM 899 C C . SER A 1 116 ? -23.544 1.567 12.330 1.00 94.94 116 SER A C 1
ATOM 901 O O . SER A 1 116 ? -23.525 2.110 11.232 1.00 94.94 116 SER A O 1
ATOM 903 N N . SER A 1 117 ? -22.773 1.992 13.338 1.00 95.75 117 SER A N 1
ATOM 904 C CA . SER A 1 117 ? -21.896 3.167 13.260 1.00 95.75 117 SER A CA 1
ATOM 905 C C . SER A 1 117 ? -20.446 2.845 12.885 1.00 95.75 117 SER A C 1
ATOM 907 O O . SER A 1 117 ? -19.600 3.736 12.936 1.00 95.75 117 SER A O 1
ATOM 909 N N . TYR A 1 118 ? -20.128 1.590 12.553 1.00 97.50 118 TYR A N 1
ATOM 910 C CA . TYR A 1 118 ? -18.795 1.185 12.101 1.00 97.50 118 TYR A CA 1
ATOM 911 C C . TYR A 1 118 ? -18.850 0.002 11.127 1.00 97.50 118 TYR A C 1
ATOM 913 O O . TYR A 1 118 ? -19.791 -0.791 11.131 1.00 97.50 118 TYR A O 1
ATOM 921 N N . PHE A 1 119 ? -17.802 -0.134 10.321 1.00 98.50 119 PHE A N 1
ATOM 922 C CA . PHE A 1 119 ? -17.525 -1.290 9.488 1.00 98.50 119 PHE A CA 1
ATOM 923 C C . PHE A 1 119 ? -16.611 -2.275 10.215 1.00 98.50 119 PHE A C 1
ATOM 925 O O . PHE A 1 119 ? -15.633 -1.882 10.855 1.00 98.50 119 PHE A O 1
ATOM 932 N N . LEU A 1 120 ? -16.911 -3.565 10.091 1.00 98.56 120 LEU A N 1
ATOM 933 C CA . LEU A 1 120 ? -16.142 -4.639 10.706 1.00 98.56 120 LEU A CA 1
ATOM 934 C C . LEU A 1 120 ? -15.694 -5.662 9.666 1.00 98.56 120 LEU A C 1
ATOM 936 O O . LEU A 1 120 ? -16.514 -6.258 8.968 1.00 98.56 120 LEU A O 1
ATOM 940 N N . ILE A 1 121 ? -14.387 -5.875 9.601 1.00 98.62 121 ILE A N 1
ATOM 941 C CA . ILE A 1 121 ? -13.718 -6.763 8.660 1.00 98.62 121 ILE A CA 1
ATOM 942 C C . ILE A 1 121 ? -13.044 -7.879 9.448 1.00 98.62 121 ILE A C 1
ATOM 944 O O . ILE A 1 121 ? -12.362 -7.640 10.446 1.00 98.62 121 ILE A O 1
ATOM 948 N N . THR A 1 122 ? -13.231 -9.114 8.997 1.00 98.69 122 THR A N 1
ATOM 949 C CA . THR A 1 122 ? -12.503 -10.267 9.531 1.00 98.69 122 THR A CA 1
ATOM 950 C C . THR A 1 122 ? -11.957 -11.137 8.403 1.00 98.69 122 THR A C 1
ATOM 952 O O . THR A 1 122 ? -12.155 -10.860 7.217 1.00 98.69 122 THR A O 1
ATOM 955 N N . LYS A 1 123 ? -11.240 -12.197 8.766 1.00 98.62 123 LYS A N 1
ATOM 956 C CA . LYS A 1 123 ? -10.616 -13.128 7.826 1.00 98.62 123 LYS A CA 1
ATOM 957 C C . LYS A 1 123 ? -10.901 -14.574 8.211 1.00 98.62 123 LYS A C 1
ATOM 959 O O . LYS A 1 123 ? -11.321 -14.854 9.329 1.00 98.62 123 LYS A O 1
ATOM 964 N N . CYS A 1 124 ? -10.628 -15.505 7.311 1.00 98.00 124 CYS A N 1
ATOM 965 C CA . CYS A 1 124 ? -10.796 -16.937 7.548 1.00 98.00 124 CYS A CA 1
ATOM 966 C C . CYS A 1 124 ? -9.764 -17.768 6.772 1.00 98.00 124 CYS A C 1
ATOM 968 O O . CYS A 1 124 ? -9.032 -17.248 5.931 1.00 98.00 124 CYS A O 1
ATOM 970 N N . GLY A 1 125 ? -9.682 -19.058 7.099 1.00 95.75 125 GLY A N 1
ATOM 971 C CA . GLY A 1 125 ? -8.902 -20.038 6.346 1.00 95.75 125 GLY A CA 1
ATOM 972 C C . GLY A 1 125 ? -7.427 -20.185 6.733 1.00 95.75 125 GLY A C 1
ATOM 973 O O . GLY A 1 125 ? -6.765 -21.082 6.216 1.00 95.75 125 GLY A O 1
ATOM 974 N N . ARG A 1 126 ? -6.911 -19.373 7.665 1.00 94.44 126 ARG A N 1
ATOM 975 C CA . ARG A 1 126 ? -5.554 -19.503 8.225 1.00 94.44 126 ARG A CA 1
ATOM 976 C C . ARG A 1 126 ? -5.601 -19.904 9.698 1.00 94.44 126 ARG A C 1
ATOM 978 O O . ARG A 1 126 ? -6.120 -19.151 10.520 1.00 94.44 126 ARG A O 1
ATOM 985 N N . TYR A 1 127 ? -4.975 -21.032 10.036 1.00 91.75 127 TYR A N 1
ATOM 986 C CA . TYR A 1 127 ? -4.929 -21.571 11.406 1.00 91.75 127 TYR A CA 1
ATOM 987 C C . TYR A 1 127 ? -3.504 -21.807 11.921 1.00 91.75 127 TYR A C 1
ATOM 989 O O . TYR A 1 127 ? -3.300 -22.379 12.989 1.00 91.75 127 TYR A O 1
ATOM 997 N N . GLY A 1 128 ? -2.499 -21.358 11.173 1.00 87.94 128 GLY A N 1
ATOM 998 C CA . GLY A 1 128 ? -1.098 -21.508 11.532 1.00 87.94 128 GLY A CA 1
ATOM 999 C C . GLY A 1 128 ? -0.163 -20.854 10.513 1.00 87.94 128 GLY A C 1
ATOM 1000 O O . GLY A 1 128 ? -0.620 -20.316 9.501 1.00 87.94 128 GLY A O 1
ATOM 1001 N N . PRO A 1 129 ? 1.151 -20.852 10.788 1.00 82.75 129 PRO A N 1
ATOM 1002 C CA . PRO A 1 129 ? 2.145 -20.308 9.869 1.00 82.75 129 PRO A CA 1
ATOM 1003 C C . PRO A 1 129 ? 2.472 -21.240 8.689 1.00 82.75 129 PRO A C 1
ATOM 1005 O O . PRO A 1 129 ? 2.959 -20.757 7.671 1.00 82.75 129 PRO A O 1
ATOM 1008 N N . ALA A 1 130 ? 2.243 -22.555 8.800 1.00 84.44 130 ALA A N 1
ATOM 1009 C CA . ALA A 1 130 ? 2.580 -23.503 7.738 1.00 84.44 130 ALA A CA 1
ATOM 1010 C C . ALA A 1 130 ? 1.454 -23.630 6.703 1.00 84.44 130 ALA A C 1
ATOM 1012 O O . ALA A 1 130 ? 0.280 -23.642 7.065 1.00 84.44 130 ALA A O 1
ATOM 1013 N N . ARG A 1 131 ? 1.808 -23.836 5.423 1.00 85.00 131 ARG A N 1
ATOM 1014 C CA . ARG A 1 131 ? 0.843 -24.040 4.318 1.00 85.00 131 ARG A CA 1
ATOM 1015 C C . ARG A 1 131 ? -0.171 -25.158 4.588 1.00 85.00 131 ARG A C 1
ATOM 1017 O O . ARG A 1 131 ? -1.331 -25.037 4.218 1.00 85.00 131 ARG A O 1
ATOM 1024 N N . SER A 1 132 ? 0.239 -26.226 5.275 1.00 88.50 132 SER A N 1
ATOM 1025 C CA . SER A 1 132 ? -0.641 -27.344 5.652 1.00 88.50 132 SER A CA 1
ATOM 1026 C C . SER A 1 132 ? -1.720 -26.976 6.677 1.00 88.50 132 SER A C 1
ATOM 1028 O O . SER A 1 132 ? -2.648 -27.749 6.883 1.00 88.50 132 SER A O 1
ATOM 1030 N N . GLN A 1 133 ? -1.605 -25.815 7.324 1.00 91.75 133 GLN A N 1
ATOM 1031 C CA . GLN A 1 133 ? -2.546 -25.309 8.328 1.00 91.75 133 GLN A CA 1
ATOM 1032 C C . GLN A 1 133 ? -3.520 -24.275 7.745 1.00 91.75 133 GLN A C 1
ATOM 1034 O O . GLN A 1 133 ? -4.230 -23.599 8.494 1.00 91.75 133 GLN A O 1
ATOM 1039 N N . PHE A 1 134 ? -3.539 -24.129 6.421 1.00 95.06 134 PHE A N 1
ATOM 1040 C CA . PHE A 1 134 ? -4.552 -23.367 5.710 1.00 95.06 134 PHE A CA 1
ATOM 1041 C C . PHE A 1 134 ? -5.657 -24.307 5.248 1.00 95.06 134 PHE A C 1
ATOM 1043 O O . PHE A 1 134 ? -5.384 -25.339 4.626 1.00 95.06 134 PHE A O 1
ATOM 1050 N N . ASP A 1 135 ? -6.902 -23.937 5.523 1.00 96.88 135 ASP A N 1
ATOM 1051 C CA . ASP A 1 135 ? -8.079 -24.710 5.143 1.00 96.88 135 ASP A CA 1
ATOM 1052 C C . ASP A 1 135 ? -9.185 -23.799 4.614 1.00 96.88 135 ASP A C 1
ATOM 1054 O O . ASP A 1 135 ? -9.833 -23.072 5.363 1.00 96.88 135 ASP A O 1
ATOM 1058 N N . TYR A 1 136 ? -9.341 -23.819 3.291 1.00 97.81 136 TYR A N 1
ATOM 1059 C CA . TYR A 1 136 ? -10.314 -23.020 2.548 1.00 97.81 136 TYR A CA 1
ATOM 1060 C C . TYR A 1 136 ? -11.536 -23.848 2.123 1.00 97.81 136 TYR A C 1
ATOM 1062 O O . TYR A 1 136 ? -12.299 -23.409 1.266 1.00 97.81 136 TYR A O 1
ATOM 1070 N N . SER A 1 137 ? -11.729 -25.039 2.703 1.00 98.00 137 SER A N 1
ATOM 1071 C CA . SER A 1 137 ? -12.950 -25.809 2.466 1.00 98.00 137 SER A CA 1
ATOM 1072 C C . SER A 1 137 ? -14.187 -25.005 2.863 1.00 98.00 137 SER A C 1
ATOM 1074 O O . SER A 1 137 ? -14.163 -24.203 3.808 1.00 98.00 137 SER A O 1
ATOM 1076 N N . ALA A 1 138 ? -15.291 -25.222 2.148 1.00 98.12 138 ALA A N 1
ATOM 1077 C CA . ALA A 1 138 ? -16.513 -24.454 2.365 1.00 98.12 138 ALA A CA 1
ATOM 1078 C C . ALA A 1 138 ? -17.045 -24.578 3.805 1.00 98.12 138 ALA A C 1
ATOM 1080 O O . ALA A 1 138 ? -17.522 -23.593 4.379 1.00 98.12 138 ALA A O 1
ATOM 1081 N N . GLU A 1 139 ? -16.924 -25.766 4.408 1.00 98.19 139 GLU A N 1
ATOM 1082 C CA . GLU A 1 139 ? -17.301 -26.028 5.800 1.00 98.19 139 GLU A CA 1
ATOM 1083 C C . GLU A 1 139 ? -16.467 -25.185 6.771 1.00 98.19 139 GLU A C 1
ATOM 1085 O O . GLU A 1 139 ? -17.021 -24.452 7.597 1.00 98.19 139 GLU A O 1
ATOM 1090 N N . THR A 1 140 ? -15.139 -25.237 6.646 1.00 97.38 140 THR A N 1
ATOM 1091 C CA . THR A 1 140 ? -14.222 -24.531 7.543 1.00 97.38 140 THR A CA 1
ATOM 1092 C C . THR A 1 140 ? -14.360 -23.016 7.417 1.00 97.38 140 THR A C 1
ATOM 1094 O O . THR A 1 140 ? -14.440 -22.324 8.435 1.00 97.38 140 THR A O 1
ATOM 1097 N N . VAL A 1 141 ? -14.476 -22.487 6.195 1.00 98.50 141 VAL A N 1
ATOM 1098 C CA . VAL A 1 141 ? -14.732 -21.057 5.953 1.00 98.50 141 VAL A CA 1
ATOM 1099 C C . VAL A 1 141 ? -16.047 -20.623 6.605 1.00 98.50 141 VAL A C 1
ATOM 1101 O O . VAL A 1 141 ? -16.068 -19.651 7.366 1.00 98.50 141 VAL A O 1
ATOM 1104 N N . THR A 1 142 ? -17.128 -21.376 6.385 1.00 98.56 142 THR A N 1
ATOM 1105 C CA . THR A 1 142 ? -18.454 -21.080 6.951 1.00 98.56 142 THR A CA 1
ATOM 1106 C C . THR A 1 142 ? -18.431 -21.081 8.476 1.00 98.56 142 THR A C 1
ATOM 1108 O O . THR A 1 142 ? -18.864 -20.115 9.115 1.00 98.56 142 THR A O 1
ATOM 1111 N N . LYS A 1 143 ? -17.857 -22.132 9.073 1.00 98.00 143 LYS A N 1
ATOM 1112 C CA . LYS A 1 143 ? -17.695 -22.262 10.524 1.00 98.00 143 LYS A CA 1
ATOM 1113 C C . LYS A 1 143 ? -16.847 -21.130 11.100 1.00 98.00 143 LYS A C 1
ATOM 1115 O O . LYS A 1 143 ? -17.190 -20.577 12.144 1.00 98.00 143 LYS A O 1
ATOM 1120 N N . SER A 1 144 ? -15.764 -20.758 10.417 1.00 97.69 144 SER A N 1
ATOM 1121 C CA . SER A 1 144 ? -14.881 -19.670 10.838 1.00 97.69 144 SER A CA 1
ATOM 1122 C C . SER A 1 144 ? -15.626 -18.341 10.910 1.00 97.69 144 SER A C 1
ATOM 1124 O O . SER A 1 144 ? -15.523 -17.659 11.929 1.00 97.69 144 SER A O 1
ATOM 1126 N N . VAL A 1 145 ? -16.399 -17.992 9.873 1.00 98.62 145 VAL A N 1
ATOM 1127 C CA . VAL A 1 145 ? -17.176 -16.743 9.848 1.00 98.62 145 VAL A CA 1
ATOM 1128 C C . VAL A 1 145 ? -18.241 -16.741 10.945 1.00 98.62 145 VAL A C 1
ATOM 1130 O O . VAL A 1 145 ? -18.361 -15.746 11.652 1.00 98.62 145 VAL A O 1
ATOM 1133 N N . HIS A 1 146 ? -18.974 -17.839 11.161 1.00 98.38 146 HIS A N 1
ATOM 1134 C CA . HIS A 1 146 ? -19.934 -17.918 12.274 1.00 98.38 146 HIS A CA 1
ATOM 1135 C C . HIS A 1 146 ? -19.271 -17.747 13.641 1.00 98.38 146 HIS A C 1
ATOM 1137 O O . HIS A 1 146 ? -19.747 -16.954 14.448 1.00 98.38 146 HIS A O 1
ATOM 1143 N N . GLY A 1 147 ? -18.124 -18.390 13.867 1.00 97.06 147 GLY A N 1
ATOM 1144 C CA . GLY A 1 147 ? -17.365 -18.176 15.095 1.00 97.06 147 GLY A CA 1
ATOM 1145 C C . GLY A 1 147 ? -16.918 -16.718 15.265 1.00 97.06 147 GLY A C 1
ATOM 1146 O O . GLY A 1 147 ? -16.945 -16.192 16.375 1.00 97.06 147 GLY A O 1
ATOM 1147 N N . SER A 1 148 ? -16.531 -16.036 14.181 1.00 98.06 148 SER A N 1
ATOM 1148 C CA . SER A 1 148 ? -16.186 -14.609 14.227 1.00 98.06 148 SER A CA 1
ATOM 1149 C C . SER A 1 148 ? -17.382 -13.742 14.620 1.00 98.06 148 SER A C 1
ATOM 1151 O O . SER A 1 148 ? -17.225 -12.850 15.450 1.00 98.06 148 SER A O 1
ATOM 1153 N N . LEU A 1 149 ? -18.577 -14.022 14.088 1.00 98.44 149 LEU A N 1
ATOM 1154 C CA . LEU A 1 149 ? -19.819 -13.322 14.446 1.00 98.44 149 LEU A CA 1
ATOM 1155 C C . LEU A 1 149 ? -20.114 -13.414 15.952 1.00 98.44 149 LEU A C 1
ATOM 1157 O O . LEU A 1 149 ? -20.378 -12.398 16.596 1.00 98.44 149 LEU A O 1
ATOM 1161 N N . GLU A 1 150 ? -19.982 -14.608 16.533 1.00 96.38 150 GLU A N 1
ATOM 1162 C CA . GLU A 1 150 ? -20.166 -14.838 17.971 1.00 96.38 150 GLU A CA 1
ATOM 1163 C C . GLU A 1 150 ? -19.142 -14.060 18.812 1.00 96.38 150 GLU A C 1
ATOM 1165 O O . GLU A 1 150 ? -19.505 -13.295 19.718 1.00 96.38 150 GLU A O 1
ATOM 1170 N N . ARG A 1 151 ? -17.850 -14.203 18.483 1.00 96.50 151 ARG A N 1
ATOM 1171 C CA . ARG A 1 151 ? -16.757 -13.550 19.220 1.00 96.50 151 ARG A CA 1
ATOM 1172 C C . ARG A 1 151 ? -16.858 -12.032 19.155 1.00 96.50 151 ARG A C 1
ATOM 1174 O O . ARG A 1 151 ? -16.717 -11.379 20.188 1.00 96.50 151 ARG A O 1
ATOM 1181 N N . LEU A 1 152 ? -17.181 -11.483 17.987 1.00 97.25 152 LEU A N 1
ATOM 1182 C CA . LEU A 1 152 ? -17.337 -10.046 17.763 1.00 97.25 152 LEU A CA 1
ATOM 1183 C C . LEU A 1 152 ? -18.689 -9.498 18.247 1.00 97.25 152 LEU A C 1
ATOM 1185 O O . LEU A 1 152 ? -18.849 -8.285 18.342 1.00 97.25 152 LEU A O 1
ATOM 1189 N N . GLY A 1 153 ? -19.641 -10.368 18.602 1.00 95.81 153 GLY A N 1
ATOM 1190 C CA . GLY A 1 153 ? -20.940 -9.970 19.146 1.00 95.81 153 GLY A CA 1
ATOM 1191 C C . GLY A 1 153 ? -21.857 -9.321 18.112 1.00 95.81 153 GLY A C 1
ATOM 1192 O O . GLY A 1 153 ? -22.531 -8.340 18.418 1.00 95.81 153 GLY A O 1
ATOM 1193 N N . THR A 1 154 ? -21.869 -9.836 16.884 1.00 97.75 154 THR A N 1
ATOM 1194 C CA . THR A 1 154 ? -22.658 -9.279 15.780 1.00 97.75 154 THR A CA 1
ATOM 1195 C C . THR A 1 154 ? -23.285 -10.373 14.920 1.00 97.75 154 THR A C 1
ATOM 1197 O O . THR A 1 154 ? -22.874 -11.524 14.969 1.00 97.75 154 THR A O 1
ATOM 1200 N N . THR A 1 155 ? -24.294 -10.026 14.124 1.00 97.81 155 THR A N 1
ATOM 1201 C CA . THR A 1 155 ? -24.974 -10.949 13.202 1.00 97.81 155 THR A CA 1
ATOM 1202 C C . THR A 1 155 ? -24.437 -10.879 11.773 1.00 97.81 155 THR A C 1
ATOM 1204 O O . THR A 1 155 ? -24.760 -11.749 10.965 1.00 97.81 155 THR A O 1
ATOM 1207 N N . TYR A 1 156 ? -23.606 -9.879 11.459 1.00 98.50 156 TYR A N 1
ATOM 1208 C CA . TYR A 1 156 ? -22.970 -9.720 10.153 1.00 98.50 156 TYR A CA 1
ATOM 1209 C C . TYR A 1 156 ? -21.601 -9.032 10.256 1.00 98.50 156 TYR A C 1
ATOM 1211 O O . TYR A 1 156 ? -21.351 -8.218 11.152 1.00 98.50 156 TYR A O 1
ATOM 1219 N N . VAL A 1 157 ? -20.732 -9.293 9.281 1.00 98.69 157 VAL A N 1
ATOM 1220 C CA . VAL A 1 157 ? -19.506 -8.517 9.035 1.00 98.69 157 VAL A CA 1
ATOM 1221 C C . VAL A 1 157 ? -19.614 -7.748 7.724 1.00 98.69 157 VAL A C 1
ATOM 1223 O O . VAL A 1 157 ? -20.264 -8.182 6.770 1.00 98.69 157 VAL A O 1
ATOM 1226 N N . ASP A 1 158 ? -18.976 -6.586 7.674 1.00 98.69 158 ASP A N 1
ATOM 1227 C CA . ASP A 1 158 ? -18.977 -5.733 6.489 1.00 98.69 158 ASP A CA 1
ATOM 1228 C C . ASP A 1 158 ? -18.016 -6.253 5.424 1.00 98.69 158 ASP A C 1
ATOM 1230 O O . ASP A 1 158 ? -18.300 -6.094 4.241 1.00 98.69 158 ASP A O 1
ATOM 1234 N N . ALA A 1 159 ? -16.949 -6.957 5.812 1.00 98.75 159 ALA A N 1
ATOM 1235 C CA . ALA A 1 159 ? -16.195 -7.794 4.889 1.00 98.75 159 ALA A CA 1
ATOM 1236 C C . ALA A 1 159 ? -15.641 -9.065 5.548 1.00 98.75 159 ALA A C 1
ATOM 1238 O O . ALA A 1 159 ? -15.302 -9.074 6.734 1.00 98.75 159 ALA A O 1
ATOM 1239 N N . ALA A 1 160 ? -15.515 -10.130 4.759 1.00 98.81 160 ALA A N 1
ATOM 1240 C CA . ALA A 1 160 ? -14.791 -11.340 5.127 1.00 98.81 160 ALA A CA 1
ATOM 1241 C C . ALA A 1 160 ? -13.762 -11.670 4.043 1.00 98.81 160 ALA A C 1
ATOM 1243 O O . ALA A 1 160 ? -14.096 -11.712 2.855 1.00 98.81 160 ALA A O 1
ATOM 1244 N N . LEU A 1 161 ? -12.514 -11.885 4.459 1.00 98.88 161 LEU A N 1
ATOM 1245 C CA . LEU A 1 161 ? -11.396 -12.142 3.554 1.00 98.88 161 LEU A CA 1
ATOM 1246 C C . LEU A 1 161 ? -10.860 -13.570 3.717 1.00 98.88 161 LEU A C 1
ATOM 1248 O O . LEU A 1 161 ? -10.747 -14.069 4.840 1.00 98.88 161 LEU A O 1
ATOM 1252 N N . LEU A 1 162 ? -10.456 -14.220 2.627 1.00 98.81 162 LEU A N 1
ATOM 1253 C CA . LEU A 1 162 ? -9.544 -15.363 2.735 1.00 98.81 162 LEU A CA 1
ATOM 1254 C C . LEU A 1 162 ? -8.150 -14.850 3.118 1.00 98.81 162 LEU A C 1
ATOM 1256 O O . LEU A 1 162 ? -7.613 -13.960 2.461 1.00 98.81 162 LEU A O 1
ATOM 1260 N N . HIS A 1 163 ? -7.601 -15.362 4.218 1.00 97.81 163 HIS A N 1
ATOM 1261 C CA . HIS A 1 163 ? -6.378 -14.842 4.830 1.00 97.81 163 HIS A CA 1
ATOM 1262 C C . HIS A 1 163 ? -5.132 -15.461 4.192 1.00 97.81 163 HIS A C 1
ATOM 1264 O O . HIS A 1 163 ? -5.001 -16.684 4.221 1.00 97.81 163 HIS A O 1
ATOM 1270 N N . ASP A 1 164 ? -4.221 -14.623 3.698 1.00 93.00 164 ASP A N 1
ATOM 1271 C CA . ASP A 1 164 ? -2.938 -14.982 3.068 1.00 93.00 164 ASP A CA 1
ATOM 1272 C C . ASP A 1 164 ? -3.109 -16.036 1.965 1.00 93.00 164 ASP A C 1
ATOM 1274 O O . ASP A 1 164 ? -2.577 -17.152 2.015 1.00 93.00 164 ASP A O 1
ATOM 1278 N N . ALA A 1 165 ? -3.926 -15.671 0.976 1.00 94.38 165 ALA A N 1
ATOM 1279 C CA . ALA A 1 165 ? -4.345 -16.543 -0.115 1.00 94.38 165 ALA A CA 1
ATOM 1280 C C . ALA A 1 165 ? -3.166 -17.089 -0.936 1.00 94.38 165 ALA A C 1
ATOM 1282 O O . ALA A 1 165 ? -3.252 -18.194 -1.477 1.00 94.38 165 ALA A O 1
ATOM 1283 N N . GLU A 1 166 ? -2.032 -16.387 -0.953 1.00 89.25 166 GLU A N 1
ATOM 1284 C CA . GLU A 1 166 ? -0.815 -16.812 -1.641 1.00 89.25 166 GLU A CA 1
ATOM 1285 C C . GLU A 1 166 ? -0.225 -18.122 -1.081 1.00 89.25 166 GLU A C 1
ATOM 1287 O O . GLU A 1 166 ? 0.525 -18.817 -1.769 1.00 89.25 166 GLU A O 1
ATOM 1292 N N . PHE A 1 167 ? -0.546 -18.492 0.165 1.00 88.38 167 PHE A N 1
ATOM 1293 C CA . PHE A 1 167 ? -0.079 -19.746 0.770 1.00 88.38 167 PHE A CA 1
ATOM 1294 C C . PHE A 1 167 ? -0.879 -20.969 0.312 1.00 88.38 167 PHE A C 1
ATOM 1296 O O . PHE A 1 167 ? -0.407 -22.096 0.492 1.00 88.38 167 PHE A O 1
ATOM 1303 N N . VAL A 1 168 ? -2.062 -20.752 -0.269 1.00 93.75 168 VAL A N 1
ATOM 1304 C CA . VAL A 1 168 ? -2.950 -21.806 -0.777 1.00 93.75 168 VAL A CA 1
ATOM 1305 C C . VAL A 1 168 ? -2.892 -21.891 -2.296 1.00 93.75 168 VAL A C 1
ATOM 1307 O O . VAL A 1 168 ? -2.918 -22.990 -2.834 1.00 93.75 168 VAL A O 1
ATOM 1310 N N . SER A 1 169 ? -2.797 -20.752 -2.976 1.00 92.50 169 SER A N 1
ATOM 1311 C CA . SER A 1 169 ? -2.808 -20.635 -4.432 1.00 92.50 169 SER A CA 1
ATOM 1312 C C . SER A 1 169 ? -1.659 -21.371 -5.138 1.00 92.50 169 SER A C 1
ATOM 1314 O O . SER A 1 169 ? -0.525 -21.382 -4.644 1.00 92.50 169 SER A O 1
ATOM 1316 N N . ASP A 1 170 ? -1.903 -21.874 -6.349 1.00 90.50 170 ASP A N 1
ATOM 1317 C CA . ASP A 1 170 ? -0.866 -22.478 -7.196 1.00 90.50 170 ASP A CA 1
ATOM 1318 C C . ASP A 1 170 ? -0.121 -21.403 -8.001 1.00 90.50 170 ASP A C 1
ATOM 1320 O O . ASP A 1 170 ? -0.409 -21.143 -9.172 1.00 90.50 170 ASP A O 1
ATOM 1324 N N . GLN A 1 171 ? 0.856 -20.764 -7.354 1.00 81.69 171 GLN A N 1
ATOM 1325 C CA . GLN A 1 171 ? 1.625 -19.670 -7.952 1.00 81.69 171 GLN A CA 1
ATOM 1326 C C . GLN A 1 171 ? 2.456 -20.140 -9.166 1.00 81.69 171 GLN A C 1
ATOM 1328 O O . GLN A 1 171 ? 3.000 -21.255 -9.156 1.00 81.69 171 GLN A O 1
ATOM 1333 N N . PRO A 1 172 ? 2.644 -19.296 -10.200 1.00 77.56 172 PRO A N 1
ATOM 1334 C CA . PRO A 1 172 ? 3.615 -19.571 -11.254 1.00 77.56 172 PRO A CA 1
ATOM 1335 C C . PRO A 1 172 ? 5.014 -19.766 -10.645 1.00 77.56 172 PRO A C 1
ATOM 1337 O O . PRO A 1 172 ? 5.467 -18.947 -9.849 1.00 77.56 172 PRO A O 1
ATOM 1340 N N . ARG A 1 173 ? 5.736 -20.832 -11.032 1.00 65.88 173 ARG A N 1
ATOM 1341 C CA . ARG A 1 173 ? 7.053 -21.174 -10.441 1.00 65.88 173 ARG A CA 1
ATOM 1342 C C . ARG A 1 173 ? 8.058 -20.019 -10.463 1.00 65.88 173 ARG A C 1
ATOM 1344 O O . ARG A 1 173 ? 8.867 -19.915 -9.551 1.00 65.88 173 ARG A O 1
ATOM 1351 N N . ILE A 1 174 ? 8.010 -19.180 -11.494 1.00 62.84 174 ILE A N 1
ATOM 1352 C CA . ILE A 1 174 ? 8.938 -18.061 -11.679 1.00 62.84 174 ILE A CA 1
ATOM 1353 C C . ILE A 1 174 ? 8.626 -16.909 -10.706 1.00 62.84 174 ILE A C 1
ATOM 1355 O O . ILE A 1 174 ? 9.551 -16.271 -10.212 1.00 62.84 174 ILE A O 1
ATOM 1359 N N . ALA A 1 175 ? 7.355 -16.697 -10.346 1.00 57.25 175 ALA A N 1
ATOM 1360 C CA . ALA A 1 175 ? 6.947 -15.685 -9.367 1.00 57.25 175 ALA A CA 1
ATOM 1361 C C . ALA A 1 175 ? 7.492 -15.962 -7.949 1.00 57.25 175 ALA A C 1
ATOM 1363 O O . ALA A 1 175 ? 7.583 -15.051 -7.132 1.00 57.25 175 ALA A O 1
ATOM 1364 N N . LEU A 1 176 ? 7.884 -17.212 -7.670 1.00 57.22 176 LEU A N 1
ATOM 1365 C CA . LEU A 1 176 ? 8.445 -17.661 -6.391 1.00 57.22 176 LEU A CA 1
ATOM 1366 C C . LEU A 1 176 ? 9.975 -17.512 -6.295 1.00 57.22 176 LEU A C 1
ATOM 1368 O O . LEU A 1 176 ? 10.545 -17.774 -5.235 1.00 57.22 176 LEU A O 1
ATOM 1372 N N . LEU A 1 177 ? 10.654 -17.156 -7.389 1.00 61.59 177 LEU A N 1
ATOM 1373 C CA . LEU A 1 177 ? 12.109 -16.990 -7.413 1.00 61.59 177 LEU A CA 1
ATOM 1374 C C . LEU A 1 177 ? 12.505 -15.585 -6.920 1.00 61.59 177 LEU A C 1
ATOM 1376 O O . LEU A 1 177 ? 11.696 -14.663 -7.013 1.00 61.59 177 LEU A O 1
ATOM 1380 N N . PRO A 1 178 ? 13.757 -15.366 -6.462 1.00 54.69 178 PRO A N 1
ATOM 1381 C CA . PRO A 1 178 ? 14.261 -14.030 -6.104 1.00 54.69 178 PRO A CA 1
ATOM 1382 C C . PRO A 1 178 ? 14.095 -12.980 -7.218 1.00 54.69 178 PRO A C 1
ATOM 1384 O O . PRO A 1 178 ? 14.013 -11.783 -6.955 1.00 54.69 178 PRO A O 1
ATOM 1387 N N . GLU A 1 179 ? 14.014 -13.441 -8.464 1.00 62.16 179 GLU A N 1
ATOM 1388 C CA . GLU A 1 179 ? 13.776 -12.648 -9.672 1.00 62.16 179 GLU A CA 1
ATOM 1389 C C . GLU A 1 179 ? 12.319 -12.181 -9.824 1.00 62.16 179 GLU A C 1
ATOM 1391 O O . GLU A 1 179 ? 12.035 -11.296 -10.625 1.00 62.16 179 GLU A O 1
ATOM 1396 N N . GLY A 1 180 ? 11.378 -12.729 -9.050 1.00 62.25 180 GLY A N 1
ATOM 1397 C CA . GLY A 1 180 ? 9.956 -12.382 -9.117 1.00 62.25 180 GLY A CA 1
ATOM 1398 C C . GLY A 1 180 ? 9.700 -10.892 -8.886 1.00 62.25 180 GLY A C 1
ATOM 1399 O O . GLY A 1 180 ? 8.845 -10.301 -9.538 1.00 62.25 180 GLY A O 1
ATOM 1400 N N . THR A 1 181 ? 10.510 -10.251 -8.043 1.00 61.91 181 THR A N 1
ATOM 1401 C CA . THR A 1 181 ? 10.492 -8.799 -7.828 1.00 61.91 181 THR A CA 1
ATOM 1402 C C . THR A 1 181 ? 10.870 -8.016 -9.089 1.00 61.91 181 THR A C 1
ATOM 1404 O O . THR A 1 181 ? 10.304 -6.958 -9.358 1.00 61.91 181 THR A O 1
ATOM 1407 N N . ALA A 1 182 ? 11.805 -8.538 -9.887 1.00 63.72 182 ALA A N 1
ATOM 1408 C CA . ALA A 1 182 ? 12.201 -7.927 -11.149 1.00 63.72 182 ALA A CA 1
ATOM 1409 C C . ALA A 1 182 ? 11.070 -7.970 -12.171 1.00 63.72 182 ALA A C 1
ATOM 1411 O O . ALA A 1 182 ? 10.733 -6.954 -12.776 1.00 63.72 182 ALA A O 1
ATOM 1412 N N . LEU A 1 183 ? 10.436 -9.134 -12.285 1.00 70.19 183 LEU A N 1
ATOM 1413 C CA . LEU A 1 183 ? 9.279 -9.329 -13.148 1.00 70.19 183 LEU A CA 1
ATOM 1414 C C . LEU A 1 183 ? 8.095 -8.482 -12.697 1.00 70.19 183 LEU A C 1
ATOM 1416 O O . LEU A 1 183 ? 7.404 -7.903 -13.523 1.00 70.19 183 LEU A O 1
ATOM 1420 N N . ALA A 1 184 ? 7.879 -8.370 -11.387 1.00 70.19 184 ALA A N 1
ATOM 1421 C CA . ALA A 1 184 ? 6.838 -7.529 -10.818 1.00 70.19 184 ALA A CA 1
ATOM 1422 C C . ALA A 1 184 ? 7.020 -6.057 -11.213 1.00 70.19 184 ALA A C 1
ATOM 1424 O O . ALA A 1 184 ? 6.053 -5.410 -11.605 1.00 70.19 184 ALA A O 1
ATOM 1425 N N . ALA A 1 185 ? 8.254 -5.547 -11.159 1.00 64.31 185 ALA A N 1
ATOM 1426 C CA . ALA A 1 185 ? 8.584 -4.209 -11.638 1.00 64.31 185 ALA A CA 1
ATOM 1427 C C . ALA A 1 185 ? 8.347 -4.079 -13.153 1.00 64.31 185 ALA A C 1
ATOM 1429 O O . ALA A 1 185 ? 7.632 -3.179 -13.586 1.00 64.31 185 ALA A O 1
ATOM 1430 N N . GLN A 1 186 ? 8.858 -5.018 -13.955 1.00 68.94 186 GLN A N 1
ATOM 1431 C CA . GLN A 1 186 ? 8.684 -5.018 -15.414 1.00 68.94 186 GLN A CA 1
ATOM 1432 C C . GLN A 1 186 ? 7.204 -5.063 -15.830 1.00 68.94 186 GLN A C 1
ATOM 1434 O O . GLN A 1 186 ? 6.792 -4.339 -16.736 1.00 68.94 186 GLN A O 1
ATOM 1439 N N . ALA A 1 187 ? 6.380 -5.851 -15.136 1.00 73.44 187 ALA A N 1
ATOM 1440 C CA . ALA A 1 187 ? 4.946 -5.985 -15.386 1.00 73.44 187 ALA A CA 1
ATOM 1441 C C . ALA A 1 187 ? 4.178 -4.666 -15.204 1.00 73.44 187 ALA A C 1
ATOM 1443 O O . ALA A 1 187 ? 3.216 -4.405 -15.930 1.00 73.44 187 ALA A O 1
ATOM 1444 N N . VAL A 1 188 ? 4.618 -3.808 -14.279 1.00 70.19 188 VAL A N 1
ATOM 1445 C CA . VAL A 1 188 ? 4.063 -2.455 -14.093 1.00 70.19 188 VAL A CA 1
ATOM 1446 C C . VAL A 1 188 ? 4.783 -1.392 -14.925 1.00 70.19 188 VAL A C 1
ATOM 1448 O O . VAL A 1 188 ? 4.521 -0.206 -14.767 1.00 70.19 188 VAL A O 1
ATOM 1451 N N . GLY A 1 189 ? 5.664 -1.800 -15.842 1.00 58.44 189 GLY A N 1
ATOM 1452 C CA . GLY A 1 189 ? 6.437 -0.888 -16.685 1.00 58.44 189 GLY A CA 1
ATOM 1453 C C . GLY A 1 189 ? 7.587 -0.189 -15.956 1.00 58.44 189 GLY A C 1
ATOM 1454 O O . GLY A 1 189 ? 8.134 0.773 -16.482 1.00 58.44 189 GLY A O 1
ATOM 1455 N N . ALA A 1 190 ? 7.972 -0.653 -14.765 1.00 55.81 190 ALA A N 1
ATOM 1456 C CA . ALA A 1 190 ? 9.101 -0.111 -14.022 1.00 55.81 190 ALA A CA 1
ATOM 1457 C C . ALA A 1 190 ? 10.418 -0.821 -14.407 1.00 55.81 190 ALA A C 1
ATOM 1459 O O . ALA A 1 190 ? 10.463 -2.054 -14.489 1.00 55.81 190 ALA A O 1
ATOM 1460 N N . PRO A 1 191 ? 11.521 -0.075 -14.605 1.00 47.31 191 PRO A N 1
ATOM 1461 C CA . PRO A 1 191 ? 12.809 -0.663 -14.954 1.00 47.31 191 PRO A CA 1
ATOM 1462 C C . PRO A 1 191 ? 13.366 -1.498 -13.791 1.00 47.31 191 PRO A C 1
ATOM 1464 O O . PRO A 1 191 ? 13.533 -0.995 -12.677 1.00 47.31 191 PRO A O 1
ATOM 1467 N N . CYS A 1 192 ? 13.713 -2.763 -14.048 1.00 50.53 192 CYS A N 1
ATOM 1468 C CA . CYS A 1 192 ? 14.463 -3.590 -13.103 1.00 50.53 192 CYS A CA 1
ATOM 1469 C C . CYS A 1 192 ? 15.952 -3.661 -13.477 1.00 50.53 192 CYS A C 1
ATOM 1471 O O . CYS A 1 192 ? 16.300 -3.740 -14.648 1.00 50.53 192 CYS A O 1
ATOM 1473 N N . LYS A 1 193 ? 16.837 -3.683 -12.470 1.00 45.75 193 LYS A N 1
ATOM 1474 C CA . LYS A 1 193 ? 18.290 -3.893 -12.623 1.00 45.75 193 LYS A CA 1
ATOM 1475 C C . LYS A 1 193 ? 18.702 -5.362 -12.815 1.00 45.75 193 LYS A C 1
ATOM 1477 O O . LYS A 1 193 ? 19.900 -5.642 -12.859 1.00 45.75 193 LYS A O 1
ATOM 1482 N N . ALA A 1 194 ? 17.760 -6.307 -12.820 1.00 49.62 194 ALA A N 1
ATOM 1483 C CA . ALA A 1 194 ? 18.093 -7.710 -13.046 1.00 49.62 194 ALA A CA 1
ATOM 1484 C C . ALA A 1 194 ? 18.683 -7.884 -14.454 1.00 49.62 194 ALA A C 1
ATOM 1486 O O . ALA A 1 194 ? 18.306 -7.166 -15.372 1.00 49.62 194 ALA A O 1
ATOM 1487 N N . LYS A 1 195 ? 19.583 -8.859 -14.629 1.00 43.88 195 LYS A N 1
ATOM 1488 C CA . LYS A 1 195 ? 20.204 -9.237 -15.918 1.00 43.88 195 LYS A CA 1
ATOM 1489 C C . LYS A 1 195 ? 19.203 -9.768 -16.967 1.00 43.88 195 LYS A C 1
ATOM 1491 O O . LYS A 1 195 ? 19.613 -10.386 -17.942 1.00 43.88 195 LYS A O 1
ATOM 1496 N N . ASP A 1 196 ? 17.911 -9.585 -16.734 1.00 50.28 196 ASP A N 1
ATOM 1497 C CA . ASP A 1 196 ? 16.821 -10.112 -17.533 1.00 50.28 196 ASP A CA 1
ATOM 1498 C C . ASP A 1 196 ? 16.244 -9.030 -18.432 1.00 50.28 196 ASP A C 1
ATOM 1500 O O . ASP A 1 196 ? 15.455 -8.190 -17.998 1.00 50.28 196 ASP A O 1
ATOM 1504 N N . GLU A 1 197 ? 16.607 -9.101 -19.707 1.00 55.41 197 GLU A N 1
ATOM 1505 C CA . GLU A 1 197 ? 16.075 -8.298 -20.813 1.00 55.41 197 GLU A CA 1
ATOM 1506 C C . GLU A 1 197 ? 14.659 -8.755 -21.225 1.00 55.41 197 GLU A C 1
ATOM 1508 O O . GLU A 1 197 ? 14.342 -8.851 -22.406 1.00 55.41 197 GLU A O 1
ATOM 1513 N N . ARG A 1 198 ? 13.797 -9.087 -20.256 1.00 68.50 198 ARG A N 1
ATOM 1514 C CA . ARG A 1 198 ? 12.416 -9.515 -20.517 1.00 68.50 198 ARG A CA 1
ATOM 1515 C C . ARG A 1 198 ? 11.514 -8.308 -20.771 1.00 68.50 198 ARG A C 1
ATOM 1517 O O . ARG A 1 198 ? 11.552 -7.312 -20.045 1.00 68.50 198 ARG A O 1
ATOM 1524 N N . THR A 1 199 ? 10.676 -8.410 -21.795 1.00 78.56 199 THR A N 1
ATOM 1525 C CA . THR A 1 199 ? 9.622 -7.443 -22.111 1.00 78.56 199 THR A CA 1
ATOM 1526 C C . THR A 1 199 ? 8.524 -7.452 -21.044 1.00 78.56 199 THR A C 1
ATOM 1528 O O . THR A 1 199 ? 8.367 -8.407 -20.279 1.00 78.56 199 THR A O 1
ATOM 1531 N N . LYS A 1 200 ? 7.708 -6.391 -21.006 1.00 78.31 200 LYS A N 1
ATOM 1532 C CA . LYS A 1 200 ? 6.538 -6.316 -20.117 1.00 78.31 200 LYS A CA 1
ATOM 1533 C C . LYS A 1 200 ? 5.589 -7.503 -20.314 1.00 78.31 200 LYS A C 1
ATOM 1535 O O . LYS A 1 200 ? 5.100 -8.049 -19.329 1.00 78.31 200 LYS A O 1
ATOM 1540 N N . ASP A 1 201 ? 5.353 -7.914 -21.557 1.00 84.44 201 ASP A N 1
ATOM 1541 C CA . ASP A 1 201 ? 4.451 -9.027 -21.864 1.00 84.44 201 ASP A CA 1
ATOM 1542 C C . ASP A 1 201 ? 5.027 -10.364 -21.391 1.00 84.44 201 ASP A C 1
ATOM 1544 O O . ASP A 1 201 ? 4.309 -11.152 -20.784 1.00 84.44 201 ASP A O 1
ATOM 1548 N N . GLU A 1 202 ? 6.333 -10.594 -21.553 1.00 85.81 202 GLU A N 1
ATOM 1549 C CA . GLU A 1 202 ? 7.004 -11.780 -21.004 1.00 85.81 202 GLU A CA 1
ATOM 1550 C C . GLU A 1 202 ? 6.980 -11.803 -19.472 1.00 85.81 202 GLU A C 1
ATOM 1552 O O . GLU A 1 202 ? 6.820 -12.866 -18.868 1.00 85.81 202 GLU A O 1
ATOM 1557 N N . ALA A 1 203 ? 7.102 -10.640 -18.826 1.00 81.56 203 ALA A N 1
ATOM 1558 C CA . ALA A 1 203 ? 6.957 -10.525 -17.380 1.00 81.56 203 ALA A CA 1
ATOM 1559 C C . ALA A 1 203 ? 5.523 -10.851 -16.930 1.00 81.56 203 ALA A C 1
ATOM 1561 O O . ALA A 1 203 ? 5.332 -11.616 -15.983 1.00 81.56 203 ALA A O 1
ATOM 1562 N N . LEU A 1 204 ? 4.510 -10.328 -17.630 1.00 86.69 204 LEU A N 1
ATOM 1563 C CA . LEU A 1 204 ? 3.106 -10.651 -17.370 1.00 86.69 204 LEU A CA 1
ATOM 1564 C C . LEU A 1 204 ? 2.815 -12.140 -17.602 1.00 86.69 204 LEU A C 1
ATOM 1566 O O . LEU A 1 204 ? 2.153 -12.754 -16.768 1.00 86.69 204 LEU A O 1
ATOM 1570 N N . GLU A 1 205 ? 3.344 -12.741 -18.668 1.00 88.75 205 GLU A N 1
ATOM 1571 C CA . GLU A 1 205 ? 3.233 -14.178 -18.951 1.00 88.75 205 GLU A CA 1
ATOM 1572 C C . GLU A 1 205 ? 3.843 -15.011 -17.814 1.00 88.75 205 GLU A C 1
ATOM 1574 O O . GLU A 1 205 ? 3.200 -15.906 -17.262 1.00 88.75 205 GLU A O 1
ATOM 1579 N N . ALA A 1 206 ? 5.065 -14.673 -17.390 1.00 84.31 206 ALA A N 1
ATOM 1580 C CA . ALA A 1 206 ? 5.781 -15.385 -16.333 1.00 84.31 206 ALA A CA 1
ATOM 1581 C C . ALA A 1 206 ? 5.080 -15.299 -14.966 1.00 84.31 206 ALA A C 1
ATOM 1583 O O . ALA A 1 206 ? 5.172 -16.233 -14.162 1.00 84.31 206 ALA A O 1
ATOM 1584 N N . LEU A 1 207 ? 4.368 -14.200 -14.708 1.00 83.81 207 LEU A N 1
ATOM 1585 C CA . LEU A 1 207 ? 3.550 -14.001 -13.510 1.00 83.81 207 LEU A CA 1
ATOM 1586 C C . LEU A 1 207 ? 2.137 -14.599 -13.636 1.00 83.81 207 LEU A C 1
ATOM 1588 O O . LEU A 1 207 ? 1.371 -14.565 -12.675 1.00 83.81 207 LEU A O 1
ATOM 1592 N N . GLY A 1 208 ? 1.773 -15.164 -14.791 1.00 88.50 208 GLY A N 1
ATOM 1593 C CA . GLY A 1 208 ? 0.427 -15.681 -15.041 1.00 88.50 208 GLY A CA 1
ATOM 1594 C C . GLY A 1 208 ? -0.643 -14.588 -15.089 1.00 88.50 208 GLY A C 1
ATOM 1595 O O . GLY A 1 208 ? -1.779 -14.820 -14.683 1.00 88.50 208 GLY A O 1
ATOM 1596 N N . LEU A 1 209 ? -0.258 -13.392 -15.530 1.00 89.62 209 LEU A N 1
ATOM 1597 C CA . LEU A 1 209 ? -1.076 -12.183 -15.620 1.00 89.62 209 LEU A CA 1
ATOM 1598 C C . LEU A 1 209 ? -1.395 -11.783 -17.065 1.00 89.62 209 LEU A C 1
ATOM 1600 O O . LEU A 1 209 ? -2.038 -10.751 -17.280 1.00 89.62 209 LEU A O 1
ATOM 1604 N N . ALA A 1 210 ? -0.964 -12.569 -18.049 1.00 88.44 210 ALA A N 1
ATOM 1605 C CA . ALA A 1 210 ? -1.346 -12.352 -19.433 1.00 88.44 210 ALA A CA 1
ATOM 1606 C C . ALA A 1 210 ? -2.873 -12.497 -19.618 1.00 88.44 210 ALA A C 1
ATOM 1608 O O . ALA A 1 210 ? -3.514 -13.252 -18.876 1.00 88.44 210 ALA A O 1
ATOM 1609 N N . PRO A 1 211 ? -3.487 -11.794 -20.589 1.00 84.88 211 PRO A N 1
ATOM 1610 C CA . PRO A 1 211 ? -4.940 -11.804 -20.771 1.00 84.88 211 PRO A CA 1
ATOM 1611 C C . PRO A 1 211 ? -5.558 -13.207 -20.898 1.00 84.88 211 PRO A C 1
ATOM 1613 O O . PRO A 1 211 ? -6.607 -13.465 -20.310 1.00 84.88 211 PRO A O 1
ATOM 1616 N N . HIS A 1 212 ? -4.904 -14.140 -21.600 1.00 85.69 212 HIS A N 1
ATOM 1617 C CA . HIS A 1 212 ? -5.388 -15.522 -21.759 1.00 85.69 212 HIS A CA 1
ATOM 1618 C C . HIS A 1 212 ? -5.293 -16.371 -20.489 1.00 85.69 212 HIS A C 1
ATOM 1620 O O . HIS A 1 212 ? -5.988 -17.379 -20.379 1.00 85.69 212 HIS A O 1
ATOM 1626 N N . ASP A 1 213 ? -4.465 -15.978 -19.523 1.00 87.00 213 ASP A N 1
ATOM 1627 C CA . ASP A 1 213 ? -4.266 -16.713 -18.272 1.00 87.00 213 ASP A CA 1
ATOM 1628 C C . ASP A 1 213 ? -5.270 -16.300 -17.175 1.00 87.00 213 ASP A C 1
ATOM 1630 O O . ASP A 1 213 ? -5.335 -16.949 -16.129 1.00 87.00 213 ASP A O 1
ATOM 1634 N N . GLY A 1 214 ? -6.093 -15.267 -17.404 1.00 82.94 214 GLY A N 1
ATOM 1635 C CA . GLY A 1 214 ? -6.926 -14.636 -16.373 1.00 82.94 214 GLY A CA 1
ATOM 1636 C C . GLY A 1 214 ? -7.868 -15.576 -15.607 1.00 82.94 214 GLY A C 1
ATOM 1637 O O . GLY A 1 214 ? -8.107 -15.350 -14.428 1.00 82.94 214 GLY A O 1
ATOM 1638 N N . GLY A 1 215 ? -8.381 -16.638 -16.237 1.00 88.19 215 GLY A N 1
ATOM 1639 C CA . GLY A 1 215 ? -9.247 -17.642 -15.595 1.00 88.19 215 GLY A CA 1
ATOM 1640 C C . GLY A 1 215 ? -8.592 -18.999 -15.344 1.00 88.19 215 GLY A C 1
ATOM 1641 O O . GLY A 1 215 ? -9.279 -19.946 -14.960 1.00 88.19 215 GLY A O 1
ATOM 1642 N N . ARG A 1 216 ? -7.287 -19.135 -15.593 1.00 93.56 216 ARG A N 1
ATOM 1643 C CA . ARG A 1 216 ? -6.616 -20.436 -15.620 1.00 93.56 216 ARG A CA 1
ATOM 1644 C C . ARG A 1 216 ? -6.437 -21.019 -14.220 1.00 93.56 216 ARG A C 1
ATOM 1646 O O . ARG A 1 216 ? -5.654 -20.512 -13.424 1.00 93.56 216 ARG A O 1
ATOM 1653 N N . ILE A 1 217 ? -7.080 -22.160 -13.974 1.00 96.44 217 ILE A N 1
ATOM 1654 C CA . ILE A 1 217 ? -6.849 -22.996 -12.788 1.00 96.44 217 ILE A CA 1
ATOM 1655 C C . ILE A 1 217 ? -5.544 -23.774 -12.986 1.00 96.44 217 ILE A C 1
ATOM 1657 O O . ILE A 1 217 ? -5.444 -24.588 -13.909 1.00 96.44 217 ILE A O 1
ATOM 1661 N N . ARG A 1 218 ? -4.540 -23.542 -12.133 1.00 93.81 218 ARG A N 1
ATOM 1662 C CA . ARG A 1 218 ? -3.221 -24.193 -12.256 1.00 93.81 218 ARG A CA 1
ATOM 1663 C C . ARG A 1 218 ? -3.099 -25.505 -11.481 1.00 93.81 218 ARG A C 1
ATOM 1665 O O . ARG A 1 218 ? -2.302 -26.355 -11.875 1.00 93.81 218 ARG A O 1
ATOM 1672 N N . GLY A 1 219 ? -3.896 -25.697 -10.435 1.00 95.62 219 GLY A N 1
ATOM 1673 C CA . GLY A 1 219 ? -3.836 -26.890 -9.596 1.00 95.62 219 GLY A CA 1
ATOM 1674 C C . GLY A 1 219 ? -4.929 -26.945 -8.530 1.00 95.62 219 GLY A C 1
ATOM 1675 O O . GLY A 1 219 ? -5.969 -26.289 -8.639 1.00 95.62 219 GLY A O 1
ATOM 1676 N N . ASP A 1 220 ? -4.704 -27.780 -7.516 1.00 96.31 220 ASP A N 1
ATOM 1677 C CA . ASP A 1 220 ? -5.646 -27.995 -6.413 1.00 96.31 220 ASP A CA 1
ATOM 1678 C C . ASP A 1 220 ? -5.717 -26.810 -5.448 1.00 96.31 220 ASP A C 1
ATOM 1680 O O . ASP A 1 220 ? -6.777 -26.542 -4.886 1.00 96.31 220 ASP A O 1
ATOM 1684 N N . GLY A 1 221 ? -4.625 -26.070 -5.277 1.00 96.00 221 GLY A N 1
ATOM 1685 C CA . GLY A 1 221 ? -4.595 -24.832 -4.509 1.00 96.00 221 GLY A CA 1
ATOM 1686 C C . GLY A 1 221 ? -5.570 -23.797 -5.060 1.00 96.00 221 GLY A C 1
ATOM 1687 O O . GLY A 1 221 ? -6.422 -23.297 -4.328 1.00 96.00 221 GLY A O 1
ATOM 1688 N N . ASP A 1 222 ? -5.536 -23.559 -6.371 1.00 97.38 222 ASP A N 1
ATOM 1689 C CA . ASP A 1 222 ? -6.469 -22.657 -7.058 1.00 97.38 222 ASP A CA 1
ATOM 1690 C C . ASP A 1 222 ? -7.931 -23.116 -6.925 1.00 97.38 222 ASP A C 1
ATOM 1692 O O . ASP A 1 222 ? -8.828 -22.296 -6.718 1.00 97.38 222 ASP A O 1
ATOM 1696 N N . ARG A 1 223 ? -8.192 -24.431 -6.972 1.00 98.19 223 ARG A N 1
ATOM 1697 C CA . ARG A 1 223 ? -9.541 -24.977 -6.726 1.00 98.19 223 ARG A CA 1
ATOM 1698 C C . ARG A 1 223 ? -10.016 -24.694 -5.303 1.00 98.19 223 ARG A C 1
ATOM 1700 O O . ARG A 1 223 ? -11.173 -24.321 -5.122 1.00 98.19 223 ARG A O 1
ATOM 1707 N N . ARG A 1 224 ? -9.129 -24.810 -4.311 1.00 98.06 224 ARG A N 1
ATOM 1708 C CA . ARG A 1 224 ? -9.426 -24.485 -2.906 1.00 98.06 224 ARG A CA 1
ATOM 1709 C C . ARG A 1 224 ? -9.659 -22.988 -2.695 1.00 98.06 224 ARG A C 1
ATOM 1711 O O . ARG A 1 224 ? -10.533 -22.631 -1.913 1.00 98.06 224 ARG A O 1
ATOM 1718 N N . ILE A 1 225 ? -8.940 -22.113 -3.409 1.00 98.31 225 ILE A N 1
ATOM 1719 C CA . ILE A 1 225 ? -9.245 -20.670 -3.437 1.00 98.31 225 ILE A CA 1
ATOM 1720 C C . ILE A 1 225 ? -10.683 -20.443 -3.914 1.00 98.31 225 ILE A C 1
ATOM 1722 O O . ILE A 1 225 ? -11.461 -19.781 -3.228 1.00 98.31 225 ILE A O 1
ATOM 1726 N N . LEU A 1 226 ? -11.047 -21.012 -5.067 1.00 98.62 226 LEU A N 1
ATOM 1727 C CA . LEU A 1 226 ? -12.388 -20.863 -5.635 1.00 98.62 226 LEU A CA 1
ATOM 1728 C C . LEU A 1 226 ? -13.473 -21.421 -4.703 1.00 98.62 226 LEU A C 1
ATOM 1730 O O . LEU A 1 226 ? -14.513 -20.786 -4.539 1.00 98.62 226 LEU A O 1
ATOM 1734 N N . GLU A 1 227 ? -13.236 -22.567 -4.062 1.00 98.62 227 GLU A N 1
ATOM 1735 C CA . GLU A 1 227 ? -14.147 -23.140 -3.064 1.00 98.62 227 GLU A CA 1
ATOM 1736 C C . GLU A 1 227 ? -14.366 -22.191 -1.875 1.00 98.62 227 GLU A C 1
ATOM 1738 O O . GLU A 1 227 ? -15.511 -21.869 -1.545 1.00 98.62 227 GLU A O 1
ATOM 1743 N N . GLY A 1 228 ? -13.284 -21.680 -1.282 1.00 98.69 228 GLY A N 1
ATOM 1744 C CA . GLY A 1 228 ? -13.364 -20.768 -0.143 1.00 98.69 228 GLY A CA 1
ATOM 1745 C C . GLY A 1 228 ? -14.075 -19.459 -0.486 1.00 98.69 228 GLY A C 1
ATOM 1746 O O . GLY A 1 228 ? -14.933 -18.999 0.270 1.00 98.69 228 GLY A O 1
ATOM 1747 N N . VAL A 1 229 ? -13.789 -18.876 -1.655 1.00 98.62 229 VAL A N 1
ATOM 1748 C CA . VAL A 1 229 ? -14.461 -17.649 -2.108 1.00 98.62 229 VAL A CA 1
ATOM 1749 C C . VAL A 1 229 ? -15.945 -17.905 -2.385 1.00 98.62 229 VAL A C 1
ATOM 1751 O O . VAL A 1 229 ? -16.780 -17.083 -2.011 1.00 98.62 229 VAL A O 1
ATOM 1754 N N . ARG A 1 230 ? -16.311 -19.051 -2.975 1.00 98.69 230 ARG A N 1
ATOM 1755 C CA . ARG A 1 230 ? -17.722 -19.431 -3.174 1.00 98.69 230 ARG A CA 1
ATOM 1756 C C . ARG A 1 230 ? -18.470 -19.562 -1.851 1.00 98.69 230 ARG A C 1
ATOM 1758 O O . ARG A 1 230 ? -19.608 -19.109 -1.764 1.00 98.69 230 ARG A O 1
ATOM 1765 N N . ALA A 1 231 ? -17.835 -20.109 -0.815 1.00 98.81 231 ALA A N 1
ATOM 1766 C CA . ALA A 1 231 ? -18.423 -20.156 0.521 1.00 98.81 231 ALA A CA 1
ATOM 1767 C C . ALA A 1 231 ? -18.653 -18.746 1.097 1.00 98.81 231 ALA A C 1
ATOM 1769 O O . ALA A 1 231 ? -19.718 -18.467 1.651 1.00 98.81 231 ALA A O 1
ATOM 1770 N N . LEU A 1 232 ? -17.707 -17.820 0.898 1.00 98.88 232 LEU A N 1
ATOM 1771 C CA . LEU A 1 232 ? -17.890 -16.415 1.273 1.00 98.88 232 LEU A CA 1
ATOM 1772 C C . LEU A 1 232 ? -19.003 -15.728 0.467 1.00 98.88 232 LEU A C 1
ATOM 1774 O O . LEU A 1 232 ? -19.781 -14.969 1.043 1.00 98.88 232 LEU A O 1
ATOM 1778 N N . PHE A 1 233 ? -19.137 -16.011 -0.832 1.00 98.75 233 PHE A N 1
ATOM 1779 C CA . PHE A 1 233 ? -20.257 -15.512 -1.635 1.00 98.75 233 PHE A CA 1
ATOM 1780 C C . PHE A 1 233 ? -21.601 -16.063 -1.156 1.00 98.75 233 PHE A C 1
ATOM 1782 O O . PHE A 1 233 ? -22.539 -15.286 -1.012 1.00 98.75 233 PHE A O 1
ATOM 1789 N N . ALA A 1 234 ? -21.685 -17.348 -0.807 1.00 98.69 234 ALA A N 1
ATOM 1790 C CA . ALA A 1 234 ? -22.899 -17.925 -0.233 1.00 98.69 234 ALA A CA 1
ATOM 1791 C C . ALA A 1 234 ? -23.279 -17.254 1.101 1.00 98.69 234 ALA A C 1
ATOM 1793 O O . ALA A 1 234 ? -24.450 -16.976 1.352 1.00 98.69 234 ALA A O 1
ATOM 1794 N N . LEU A 1 235 ? -22.296 -16.933 1.948 1.00 98.81 235 LEU A N 1
ATOM 1795 C CA . LEU A 1 235 ? -22.516 -16.149 3.169 1.00 98.81 235 LEU A CA 1
ATOM 1796 C C . LEU A 1 235 ? -22.919 -14.698 2.883 1.00 98.81 235 LEU A C 1
ATOM 1798 O O . LEU A 1 235 ? -23.672 -14.110 3.667 1.00 98.81 235 LEU A O 1
ATOM 1802 N N . LYS A 1 236 ? -22.435 -14.129 1.773 1.00 98.56 236 LYS A N 1
ATOM 1803 C CA . LYS A 1 236 ? -22.857 -12.812 1.291 1.00 98.56 236 LYS A CA 1
ATOM 1804 C C . LYS A 1 236 ? -24.314 -12.814 0.854 1.00 98.56 236 LYS A C 1
ATOM 1806 O O . LYS A 1 236 ? -25.071 -11.939 1.262 1.00 98.56 236 LYS A O 1
ATOM 1811 N N . ASP A 1 237 ? -24.738 -13.853 0.150 1.00 98.44 237 ASP A N 1
ATOM 1812 C CA . ASP A 1 237 ? -26.126 -14.020 -0.284 1.00 98.44 237 ASP A CA 1
ATOM 1813 C C . ASP A 1 237 ? -27.077 -14.280 0.906 1.00 98.44 237 ASP A C 1
ATOM 1815 O O . ASP A 1 237 ? -28.249 -13.918 0.863 1.00 98.44 237 ASP A O 1
ATOM 1819 N N . GLN A 1 238 ? -26.561 -14.824 2.016 1.00 98.31 238 GLN A N 1
ATOM 1820 C CA . GLN A 1 238 ? -27.278 -14.963 3.295 1.00 98.31 238 GLN A CA 1
ATOM 1821 C C . GLN A 1 238 ? -27.303 -13.677 4.147 1.00 98.31 238 GLN A C 1
ATOM 1823 O O . GLN A 1 238 ? -27.887 -13.678 5.231 1.00 98.31 238 GLN A O 1
ATOM 1828 N N . GLY A 1 239 ? -26.629 -12.601 3.726 1.00 98.06 239 GLY A N 1
ATOM 1829 C CA . GLY A 1 239 ? -26.540 -11.342 4.476 1.00 98.06 239 GLY A CA 1
ATOM 1830 C C . GLY A 1 239 ? -25.618 -11.372 5.704 1.00 98.06 239 GLY A C 1
ATOM 1831 O O . GLY A 1 239 ? -25.592 -10.411 6.471 1.00 98.06 239 GLY A O 1
ATOM 1832 N N . LYS A 1 240 ? -24.843 -12.447 5.903 1.00 98.62 240 LYS A N 1
ATOM 1833 C CA . LYS A 1 240 ? -23.875 -12.568 7.012 1.00 98.62 240 LYS A CA 1
ATOM 1834 C C . LYS A 1 240 ? -22.546 -11.869 6.715 1.00 98.62 240 LYS A C 1
ATOM 1836 O O . LYS A 1 240 ? -21.825 -11.486 7.635 1.00 98.62 240 LYS A O 1
ATOM 1841 N N . VAL A 1 241 ? -22.228 -11.701 5.434 1.00 98.75 241 VAL A N 1
ATOM 1842 C CA . VAL A 1 241 ? -21.059 -10.978 4.918 1.00 98.75 241 VAL A CA 1
ATOM 1843 C C . VAL A 1 241 ? -21.561 -9.940 3.915 1.00 98.75 241 VAL A C 1
ATOM 1845 O O . VAL A 1 241 ? -22.418 -10.251 3.102 1.00 98.75 241 VAL A O 1
ATOM 1848 N N . ARG A 1 242 ? -21.061 -8.702 3.925 1.00 98.31 242 ARG A N 1
ATOM 1849 C CA . ARG A 1 242 ? -21.453 -7.711 2.896 1.00 98.31 242 ARG A CA 1
ATOM 1850 C C . ARG A 1 242 ? -20.472 -7.641 1.729 1.00 98.31 242 ARG A C 1
ATOM 1852 O O . ARG A 1 242 ? -20.892 -7.487 0.583 1.00 98.31 242 ARG A O 1
ATOM 1859 N N . ASN A 1 243 ? -19.181 -7.812 2.002 1.00 98.62 243 ASN A N 1
ATOM 1860 C CA . ASN A 1 243 ? -18.107 -7.765 1.012 1.00 98.62 243 ASN A CA 1
ATOM 1861 C C . ASN A 1 243 ? -17.185 -8.987 1.137 1.00 98.62 243 ASN A C 1
ATOM 1863 O O . ASN A 1 243 ? -16.830 -9.402 2.239 1.00 98.62 243 ASN A O 1
ATOM 1867 N N . VAL A 1 244 ? -16.796 -9.565 0.008 1.00 98.81 244 VAL A N 1
ATOM 1868 C CA . VAL A 1 244 ? -15.921 -10.737 -0.086 1.00 98.81 244 VAL A CA 1
ATOM 1869 C C . VAL A 1 244 ? -14.575 -10.309 -0.643 1.00 98.81 244 VAL A C 1
ATOM 1871 O O . VAL A 1 244 ? -14.505 -9.558 -1.614 1.00 98.81 244 VAL A O 1
ATOM 1874 N N . GLY A 1 245 ? -13.494 -10.793 -0.047 1.00 98.62 245 GLY A N 1
ATOM 1875 C CA . GLY A 1 245 ? -12.161 -10.426 -0.492 1.00 98.62 245 GLY A CA 1
ATOM 1876 C C . GLY A 1 245 ? -11.090 -11.441 -0.140 1.00 98.62 245 GLY A C 1
ATOM 1877 O O . GLY A 1 245 ? -11.367 -12.549 0.323 1.00 98.62 245 GLY A O 1
ATOM 1878 N N . ILE A 1 246 ? -9.847 -11.033 -0.353 1.00 98.75 246 ILE A N 1
ATOM 1879 C CA . ILE A 1 246 ? -8.649 -11.795 0.005 1.00 98.75 246 ILE A CA 1
ATOM 1880 C C . ILE A 1 246 ? -7.633 -10.869 0.672 1.00 98.75 246 ILE A C 1
ATOM 1882 O O . ILE A 1 246 ? -7.672 -9.648 0.479 1.00 98.75 246 ILE A O 1
ATOM 1886 N N . SER A 1 247 ? -6.711 -11.450 1.434 1.00 98.00 247 SER A N 1
ATOM 1887 C CA . SER A 1 247 ? -5.494 -10.772 1.866 1.00 98.00 247 SER A CA 1
ATOM 1888 C C . SER A 1 247 ? -4.240 -11.543 1.479 1.00 98.00 247 SER A C 1
ATOM 1890 O O . SER A 1 247 ? -4.305 -12.756 1.295 1.00 98.00 247 SER A O 1
ATOM 1892 N N . GLY A 1 248 ? -3.108 -10.846 1.392 1.00 91.50 248 GLY A N 1
ATOM 1893 C CA . GLY A 1 248 ? -1.801 -11.465 1.167 1.00 91.50 248 GLY A CA 1
ATOM 1894 C C . GLY A 1 248 ? -0.692 -10.456 0.886 1.00 91.50 248 GLY A C 1
ATOM 1895 O O . GLY A 1 248 ? -0.915 -9.243 0.929 1.00 91.50 248 GLY A O 1
ATOM 1896 N N . TYR A 1 249 ? 0.507 -10.959 0.595 1.00 85.44 249 TYR A N 1
ATOM 1897 C CA . TYR A 1 249 ? 1.675 -10.127 0.306 1.00 85.44 249 TYR A CA 1
ATOM 1898 C C . TYR A 1 249 ? 1.879 -9.812 -1.185 1.00 85.44 249 TYR A C 1
ATOM 1900 O O . TYR A 1 249 ? 1.849 -8.631 -1.538 1.00 85.44 249 TYR A O 1
ATOM 1908 N N . PRO A 1 250 ? 2.104 -10.786 -2.092 1.00 85.31 250 PRO A N 1
ATOM 1909 C CA . PRO A 1 250 ? 2.636 -10.468 -3.414 1.00 85.31 250 PRO A CA 1
ATOM 1910 C C . PRO A 1 250 ? 1.536 -9.897 -4.312 1.00 85.31 250 PRO A C 1
ATOM 1912 O O . PRO A 1 250 ? 0.573 -10.592 -4.636 1.00 85.31 250 PRO A O 1
ATOM 1915 N N . LEU A 1 251 ? 1.689 -8.648 -4.762 1.00 85.75 251 LEU A N 1
ATOM 1916 C CA . LEU A 1 251 ? 0.677 -7.967 -5.583 1.00 85.75 251 LEU A CA 1
ATOM 1917 C C . LEU A 1 251 ? 0.344 -8.727 -6.874 1.00 85.75 251 LEU A C 1
ATOM 1919 O O . LEU A 1 251 ? -0.828 -8.823 -7.233 1.00 85.75 251 LEU A O 1
ATOM 1923 N N . GLY A 1 252 ? 1.346 -9.328 -7.525 1.00 86.44 252 GLY A N 1
ATOM 1924 C CA . GLY A 1 252 ? 1.135 -10.159 -8.713 1.00 86.44 252 GLY A CA 1
ATOM 1925 C C . GLY A 1 252 ? 0.240 -11.364 -8.451 1.00 86.44 252 GLY A C 1
ATOM 1926 O O . GLY A 1 252 ? -0.673 -11.637 -9.227 1.00 86.44 252 GLY A O 1
ATOM 1927 N N . GLU A 1 253 ? 0.435 -12.036 -7.319 1.00 89.25 253 GLU A N 1
ATOM 1928 C CA . GLU A 1 253 ? -0.372 -13.198 -6.953 1.00 89.25 253 GLU A CA 1
ATOM 1929 C C . GLU A 1 253 ? -1.792 -12.790 -6.543 1.00 89.25 253 GLU A C 1
ATOM 1931 O O . GLU A 1 253 ? -2.767 -13.401 -6.976 1.00 89.25 253 GLU A O 1
ATOM 1936 N N . LEU A 1 254 ? -1.937 -11.698 -5.788 1.00 93.81 254 LEU A N 1
ATOM 1937 C CA . LEU A 1 254 ? -3.249 -11.146 -5.440 1.00 93.81 254 LEU A CA 1
ATOM 1938 C C . LEU A 1 254 ? -4.051 -10.742 -6.683 1.00 93.81 254 LEU A C 1
ATOM 1940 O O . LEU A 1 254 ? -5.254 -11.008 -6.756 1.00 93.81 254 LEU A O 1
ATOM 1944 N N . LEU A 1 255 ? -3.396 -10.137 -7.678 1.00 94.56 255 LEU A N 1
ATOM 1945 C CA . LEU A 1 255 ? -4.025 -9.803 -8.952 1.00 94.56 255 LEU A CA 1
ATOM 1946 C C . LEU A 1 255 ? -4.443 -11.064 -9.706 1.00 94.56 255 LEU A C 1
ATOM 1948 O O . LEU A 1 255 ? -5.579 -11.147 -10.172 1.00 94.56 255 LEU A O 1
ATOM 1952 N N . ARG A 1 256 ? -3.561 -12.063 -9.792 1.00 94.62 256 ARG A N 1
ATOM 1953 C CA . ARG A 1 256 ? -3.863 -13.340 -10.446 1.00 94.62 256 ARG A CA 1
ATOM 1954 C C . ARG A 1 256 ? -5.083 -14.008 -9.817 1.00 94.62 256 ARG A C 1
ATOM 1956 O O . ARG A 1 256 ? -5.991 -14.404 -10.541 1.00 94.62 256 ARG A O 1
ATOM 1963 N N . ILE A 1 257 ? -5.144 -14.076 -8.487 1.00 96.38 257 ILE A N 1
ATOM 1964 C CA . ILE A 1 257 ? -6.285 -14.646 -7.759 1.00 96.38 257 ILE A CA 1
ATOM 1965 C C . ILE A 1 257 ? -7.561 -13.830 -8.004 1.00 96.38 257 ILE A C 1
ATOM 1967 O O . ILE A 1 257 ? -8.624 -14.407 -8.221 1.00 96.38 257 ILE A O 1
ATOM 1971 N N . SER A 1 258 ? -7.474 -12.497 -8.012 1.00 97.38 258 SER A N 1
ATOM 1972 C CA . SER A 1 258 ? -8.620 -11.631 -8.315 1.00 97.38 258 SER A CA 1
ATOM 1973 C C . SER A 1 258 ? -9.230 -11.943 -9.685 1.00 97.38 258 SER A C 1
ATOM 1975 O O . SER A 1 258 ? -10.447 -12.105 -9.801 1.00 97.38 258 SER A O 1
ATOM 1977 N N . ARG A 1 259 ? -8.379 -12.108 -10.706 1.00 95.88 259 ARG A N 1
ATOM 1978 C CA . ARG A 1 259 ? -8.803 -12.489 -12.059 1.00 95.88 259 ARG A CA 1
ATOM 1979 C C . ARG A 1 259 ? -9.331 -13.921 -12.105 1.00 95.88 259 ARG A C 1
ATOM 1981 O O . ARG A 1 259 ? -10.399 -14.139 -12.668 1.00 95.88 259 ARG A O 1
ATOM 1988 N N . LEU A 1 260 ? -8.657 -14.860 -11.433 1.00 96.62 260 LEU A N 1
ATOM 1989 C CA . LEU A 1 260 ? -9.080 -16.259 -11.324 1.00 96.62 260 LEU A CA 1
ATOM 1990 C C . LEU A 1 260 ? -10.517 -16.354 -10.800 1.00 96.62 260 LEU A C 1
ATOM 1992 O O . LEU A 1 260 ? -11.338 -17.053 -11.389 1.00 96.62 260 LEU A O 1
ATOM 1996 N N . VAL A 1 261 ? -10.827 -15.624 -9.726 1.00 97.44 261 VAL A N 1
ATOM 1997 C CA . VAL A 1 261 ? -12.164 -15.576 -9.120 1.00 97.44 261 VAL A CA 1
ATOM 1998 C C . VAL A 1 261 ? -13.189 -14.959 -10.073 1.00 97.44 261 VAL A C 1
ATOM 2000 O O . VAL A 1 261 ? -14.265 -15.522 -10.256 1.00 97.44 261 VAL A O 1
ATOM 2003 N N . ALA A 1 262 ? -12.864 -13.832 -10.710 1.00 96.25 262 ALA A N 1
ATOM 2004 C CA . ALA A 1 262 ? -13.787 -13.152 -11.618 1.00 96.25 262 ALA A CA 1
ATOM 2005 C C . ALA A 1 262 ? -14.065 -13.947 -12.907 1.00 96.25 262 ALA A C 1
ATOM 2007 O O . ALA A 1 262 ? -15.134 -13.820 -13.498 1.00 96.25 262 ALA A O 1
ATOM 2008 N N . CYS A 1 263 ? -13.113 -14.762 -13.359 1.00 95.44 263 CYS A N 1
ATOM 2009 C CA . CYS A 1 263 ? -13.196 -15.524 -14.605 1.00 95.44 263 CYS A CA 1
ATOM 2010 C C . CYS A 1 263 ? -13.685 -16.970 -14.426 1.00 95.44 263 CYS A C 1
ATOM 2012 O O . CYS A 1 263 ? -13.756 -17.705 -15.408 1.00 95.44 263 CYS A O 1
ATOM 2014 N N . ASN A 1 264 ? -14.031 -17.390 -13.209 1.00 95.75 264 ASN A N 1
ATOM 2015 C CA . ASN A 1 264 ? -14.607 -18.706 -12.931 1.00 95.75 264 ASN A CA 1
ATOM 2016 C C . ASN A 1 264 ? -15.967 -18.555 -12.248 1.00 95.75 264 ASN A C 1
ATOM 2018 O O . ASN A 1 264 ? -16.195 -17.594 -11.518 1.00 95.75 264 ASN A O 1
ATOM 2022 N N . GLU A 1 265 ? -16.868 -19.521 -12.450 1.00 92.50 265 GLU A N 1
ATOM 2023 C CA . GLU A 1 265 ? -18.196 -19.520 -11.826 1.00 92.50 265 GLU A CA 1
ATOM 2024 C C . GLU A 1 265 ? -18.086 -19.272 -10.303 1.00 92.50 265 GLU A C 1
ATOM 2026 O O . GLU A 1 265 ? -17.283 -19.945 -9.638 1.00 92.50 265 GLU A O 1
ATOM 2031 N N . PRO A 1 266 ? -18.853 -18.324 -9.727 1.00 94.75 266 PRO A N 1
ATOM 2032 C CA . PRO A 1 266 ? -20.042 -17.666 -10.288 1.00 94.75 266 PRO A CA 1
ATOM 2033 C C . PRO A 1 266 ? -19.787 -16.349 -11.049 1.00 94.75 266 PRO A C 1
ATOM 2035 O O . PRO A 1 266 ? -20.713 -15.559 -11.200 1.00 94.75 266 PRO A O 1
ATOM 2038 N N . TYR A 1 267 ? -18.561 -16.083 -11.511 1.00 94.94 267 TYR A N 1
ATOM 2039 C CA . TYR A 1 267 ? -18.188 -14.882 -12.281 1.00 94.94 267 TYR A CA 1
ATOM 2040 C C . TYR A 1 267 ? -18.421 -13.565 -11.528 1.00 94.94 267 TYR A C 1
ATOM 2042 O O . TYR A 1 267 ? -18.804 -12.540 -12.095 1.00 94.94 267 TYR A O 1
ATOM 2050 N N . ARG A 1 268 ? -18.194 -13.597 -10.212 1.00 95.31 268 ARG A N 1
ATOM 2051 C CA . ARG A 1 268 ? -18.328 -12.442 -9.321 1.00 95.31 268 ARG A CA 1
ATOM 2052 C C . ARG A 1 268 ? -16.940 -11.892 -8.988 1.00 95.31 268 ARG A C 1
ATOM 2054 O O . ARG A 1 268 ? -16.111 -12.665 -8.512 1.00 95.31 268 ARG A O 1
ATOM 2061 N N . PRO A 1 269 ? -16.664 -10.594 -9.198 1.00 97.00 269 PRO A N 1
ATOM 2062 C CA . PRO A 1 269 ? -15.405 -10.000 -8.765 1.00 97.00 269 PRO A CA 1
ATOM 2063 C C . PRO A 1 269 ? -15.305 -9.971 -7.233 1.00 97.00 269 PRO A C 1
ATOM 2065 O O . PRO A 1 269 ? -16.314 -9.983 -6.524 1.00 97.00 269 PRO A O 1
ATOM 2068 N N . LEU A 1 270 ? -14.073 -9.919 -6.724 1.00 98.38 270 LEU A N 1
ATOM 2069 C CA . LEU A 1 270 ? -13.819 -9.634 -5.312 1.00 98.38 270 LEU A CA 1
ATOM 2070 C C . LEU A 1 270 ? -14.134 -8.163 -5.011 1.00 98.38 270 LEU A C 1
ATOM 2072 O O . LEU A 1 270 ? -13.816 -7.278 -5.801 1.00 98.38 270 LEU A O 1
ATOM 2076 N N . ASP A 1 271 ? -14.702 -7.897 -3.839 1.00 98.19 271 ASP A N 1
ATOM 2077 C CA . ASP A 1 271 ? -15.043 -6.546 -3.396 1.00 98.19 271 ASP A CA 1
ATOM 2078 C C . ASP A 1 271 ? -13.827 -5.820 -2.784 1.00 98.19 271 ASP A C 1
ATOM 2080 O O . ASP A 1 271 ? -13.689 -4.605 -2.941 1.00 98.19 271 ASP A O 1
ATOM 2084 N N . VAL A 1 272 ? -12.944 -6.553 -2.088 1.00 98.00 272 VAL A N 1
ATOM 2085 C CA . VAL A 1 272 ? -11.809 -6.007 -1.315 1.00 98.00 272 VAL A CA 1
ATOM 2086 C C . VAL A 1 272 ? -10.543 -6.840 -1.524 1.00 98.00 272 VAL A C 1
ATOM 2088 O O . VAL A 1 272 ? -10.586 -8.070 -1.480 1.00 98.00 272 VAL A O 1
ATOM 2091 N N . ILE A 1 273 ? -9.400 -6.175 -1.689 1.00 98.00 273 ILE A N 1
ATOM 2092 C CA . ILE A 1 273 ? -8.073 -6.797 -1.627 1.00 98.00 273 ILE A CA 1
ATOM 2093 C C . ILE A 1 273 ? -7.233 -6.042 -0.606 1.00 98.00 273 ILE A C 1
ATOM 2095 O O . ILE A 1 273 ? -6.893 -4.873 -0.793 1.00 98.00 273 ILE A O 1
ATOM 2099 N N . LEU A 1 274 ? -6.886 -6.735 0.475 1.00 97.62 274 LEU A N 1
ATOM 2100 C CA . LEU A 1 274 ? -5.997 -6.219 1.506 1.00 97.62 274 LEU A CA 1
ATOM 2101 C C . LEU A 1 274 ? -4.590 -6.741 1.249 1.00 97.62 274 LEU A C 1
ATOM 2103 O O . LEU A 1 274 ? -4.317 -7.927 1.411 1.00 97.62 274 LEU A O 1
ATOM 2107 N N . ASN A 1 275 ? -3.686 -5.850 0.868 1.00 94.19 275 ASN A N 1
ATOM 2108 C CA . ASN A 1 275 ? -2.274 -6.189 0.744 1.00 94.19 275 ASN A CA 1
ATOM 2109 C C . ASN A 1 275 ? -1.509 -5.587 1.918 1.00 94.19 275 ASN A C 1
ATOM 2111 O O . ASN A 1 275 ? -1.947 -4.584 2.479 1.00 94.19 275 ASN A O 1
ATOM 2115 N N . TYR A 1 276 ? -0.375 -6.170 2.285 1.00 90.81 276 TYR A N 1
ATOM 2116 C CA . TYR A 1 276 ? 0.468 -5.607 3.333 1.00 90.81 276 TYR A CA 1
ATOM 2117 C C . TYR A 1 276 ? 1.893 -5.352 2.859 1.00 90.81 276 TYR A C 1
ATOM 2119 O O . TYR A 1 276 ? 2.418 -6.079 2.024 1.00 90.81 276 TYR A O 1
ATOM 2127 N N . SER A 1 277 ? 2.530 -4.325 3.420 1.00 87.62 277 SER A N 1
ATOM 2128 C CA . SER A 1 277 ? 3.951 -4.013 3.217 1.00 87.62 277 SER A CA 1
ATOM 2129 C C . SER A 1 277 ? 4.375 -3.696 1.768 1.00 87.62 277 SER A C 1
ATOM 2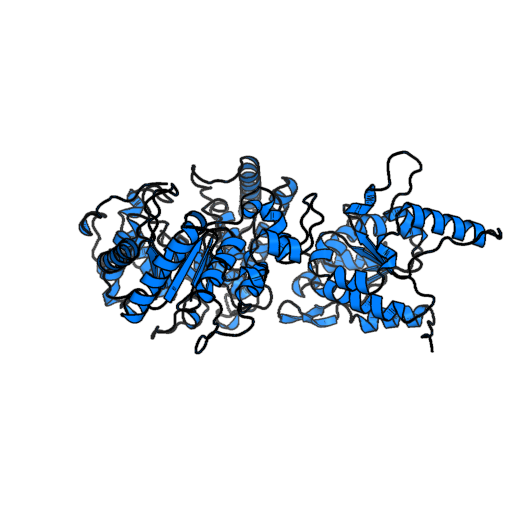131 O O . SER A 1 277 ? 5.570 -3.715 1.482 1.00 87.62 277 SER A O 1
ATOM 2133 N N . ASN A 1 278 ? 3.441 -3.372 0.863 1.00 83.06 278 ASN A N 1
ATOM 2134 C CA . ASN A 1 278 ? 3.758 -2.921 -0.506 1.00 83.06 278 ASN A CA 1
ATOM 2135 C C . ASN A 1 278 ? 3.651 -1.400 -0.701 1.00 83.06 278 ASN A C 1
ATOM 2137 O O . ASN A 1 278 ? 3.803 -0.923 -1.826 1.00 83.06 278 ASN A O 1
ATOM 2141 N N . HIS A 1 279 ? 3.356 -0.655 0.366 1.00 86.06 279 HIS A N 1
ATOM 2142 C CA . HIS A 1 279 ? 3.334 0.808 0.374 1.00 86.06 279 HIS A CA 1
ATOM 2143 C C . HIS A 1 279 ? 3.938 1.345 1.678 1.00 86.06 279 HIS A C 1
ATOM 2145 O O . HIS A 1 279 ? 3.245 1.576 2.673 1.00 86.06 279 HIS A O 1
ATOM 2151 N N . THR A 1 280 ? 5.269 1.391 1.694 1.00 86.00 280 THR A N 1
ATOM 2152 C CA . THR A 1 280 ? 6.155 1.600 2.845 1.00 86.00 280 THR A CA 1
ATOM 2153 C C . THR A 1 280 ? 7.457 2.279 2.395 1.00 86.00 280 THR A C 1
ATOM 2155 O O . THR A 1 280 ? 7.807 2.242 1.217 1.00 86.00 280 THR A O 1
ATOM 2158 N N . LEU A 1 281 ? 8.268 2.751 3.348 1.00 84.88 281 LEU A N 1
ATOM 2159 C CA . LEU A 1 281 ? 9.552 3.431 3.089 1.00 84.88 281 LEU A CA 1
ATOM 2160 C C . LEU A 1 281 ? 10.586 2.619 2.281 1.00 84.88 281 LEU A C 1
ATOM 2162 O O . LEU A 1 281 ? 11.509 3.199 1.710 1.00 84.88 281 LEU A O 1
ATOM 2166 N N . HIS A 1 282 ? 10.467 1.286 2.236 1.00 77.25 282 HIS A N 1
ATOM 2167 C CA . HIS A 1 282 ? 11.337 0.437 1.405 1.00 77.25 282 HIS A CA 1
ATOM 2168 C C . HIS A 1 282 ? 10.668 -0.163 0.160 1.00 77.25 282 HIS A C 1
ATOM 2170 O O . HIS A 1 282 ? 11.330 -0.776 -0.678 1.00 77.25 282 HIS A O 1
ATOM 2176 N N . ALA A 1 283 ? 9.349 -0.029 0.045 1.00 74.00 283 ALA A N 1
ATOM 2177 C CA . ALA A 1 283 ? 8.562 -0.662 -1.000 1.00 74.00 283 ALA A CA 1
ATOM 2178 C C . ALA A 1 283 ? 7.303 0.167 -1.245 1.00 74.00 283 ALA A C 1
ATOM 2180 O O . ALA A 1 283 ? 6.373 0.104 -0.449 1.00 74.00 283 ALA A O 1
ATOM 2181 N N . ASP A 1 284 ? 7.286 0.915 -2.344 1.00 75.62 284 ASP A N 1
ATOM 2182 C CA . ASP A 1 284 ? 6.171 1.756 -2.795 1.00 75.62 284 ASP A CA 1
ATOM 2183 C C . ASP A 1 284 ? 5.682 1.235 -4.158 1.00 75.62 284 ASP A C 1
ATOM 2185 O O . ASP A 1 284 ? 5.920 1.811 -5.217 1.00 75.62 284 ASP A O 1
ATOM 2189 N N . LEU A 1 285 ? 5.132 0.020 -4.132 1.00 75.31 285 LEU A N 1
ATOM 2190 C CA . LEU A 1 285 ? 4.700 -0.728 -5.314 1.00 75.31 285 LEU A CA 1
ATOM 2191 C C . LEU A 1 285 ? 3.198 -0.597 -5.551 1.00 75.31 285 LEU A C 1
ATOM 2193 O O . LEU A 1 285 ? 2.752 -0.586 -6.694 1.00 75.31 285 LEU A O 1
ATOM 2197 N N . LEU A 1 286 ? 2.402 -0.528 -4.484 1.00 81.12 286 LEU A N 1
ATOM 2198 C CA . LEU A 1 286 ? 0.946 -0.591 -4.574 1.00 81.12 286 LEU A CA 1
ATOM 2199 C C . LEU A 1 286 ? 0.336 0.458 -5.528 1.00 81.12 286 LEU A C 1
ATOM 2201 O O . LEU A 1 286 ? -0.531 0.069 -6.316 1.00 81.12 286 LEU A O 1
ATOM 2205 N N . PRO A 1 287 ? 0.788 1.731 -5.549 1.00 78.19 287 PRO A N 1
ATOM 2206 C CA . PRO A 1 287 ? 0.317 2.703 -6.535 1.00 78.19 287 PRO A CA 1
ATOM 2207 C C . PRO A 1 287 ? 0.561 2.274 -7.988 1.00 78.19 287 PRO A C 1
ATOM 2209 O O . PRO A 1 287 ? -0.332 2.406 -8.820 1.00 78.19 287 PRO A O 1
ATOM 2212 N N . LEU A 1 288 ? 1.729 1.695 -8.285 1.00 74.75 288 LEU A N 1
ATOM 2213 C CA . LEU A 1 288 ? 2.101 1.247 -9.635 1.00 74.75 288 LEU A CA 1
ATOM 2214 C C . LEU A 1 288 ? 1.259 0.055 -10.110 1.00 74.75 288 LEU A C 1
ATOM 2216 O O . LEU A 1 288 ? 1.034 -0.130 -11.304 1.00 74.75 288 LEU A O 1
ATOM 2220 N N . TRP A 1 289 ? 0.779 -0.759 -9.172 1.00 84.25 289 TRP A N 1
ATOM 2221 C CA . TRP A 1 289 ? -0.043 -1.932 -9.460 1.00 84.25 289 TRP A CA 1
ATOM 2222 C C . TRP A 1 289 ? -1.532 -1.618 -9.598 1.00 84.25 289 TRP A C 1
ATOM 2224 O O . TRP A 1 289 ? -2.258 -2.415 -10.196 1.00 84.25 289 TRP A O 1
ATOM 2234 N N . ARG A 1 290 ? -2.003 -0.477 -9.076 1.00 86.31 290 ARG A N 1
ATOM 2235 C CA . ARG A 1 290 ? -3.428 -0.115 -9.079 1.00 86.31 290 ARG A CA 1
ATOM 2236 C C . ARG A 1 290 ? -4.075 -0.235 -10.468 1.00 86.31 290 ARG A C 1
ATOM 2238 O O . ARG A 1 290 ? -5.095 -0.923 -10.543 1.00 86.31 290 ARG A O 1
ATOM 2245 N N . PRO A 1 291 ? -3.504 0.304 -11.567 1.00 87.06 291 PRO A N 1
ATOM 2246 C CA . PRO A 1 291 ? -4.148 0.214 -12.879 1.00 87.06 291 PRO A CA 1
ATOM 2247 C C . PRO A 1 291 ? -4.371 -1.232 -13.347 1.00 87.06 291 PRO A C 1
ATOM 2249 O O . PRO A 1 291 ? -5.355 -1.529 -14.023 1.00 87.06 291 PRO A O 1
ATOM 2252 N N . LEU A 1 292 ? -3.493 -2.164 -12.955 1.00 89.38 292 LEU A N 1
ATOM 2253 C CA . LEU A 1 292 ? -3.636 -3.578 -13.306 1.00 89.38 292 LEU A CA 1
ATOM 2254 C C . LEU A 1 292 ? -4.792 -4.261 -12.561 1.00 89.38 292 LEU A C 1
ATOM 2256 O O . LEU A 1 292 ? -5.415 -5.162 -13.128 1.00 89.38 292 LEU A O 1
ATOM 2260 N N . PHE A 1 293 ? -5.071 -3.838 -11.322 1.00 92.88 293 PHE A N 1
ATOM 2261 C CA . PHE A 1 293 ? -6.229 -4.277 -10.533 1.00 92.88 293 PHE A CA 1
ATOM 2262 C C . PHE A 1 293 ? -7.537 -3.625 -10.982 1.00 92.88 293 PHE A C 1
ATOM 2264 O O . PHE A 1 293 ? -8.598 -4.208 -10.784 1.00 92.88 293 PHE A O 1
ATOM 2271 N N . GLU A 1 294 ? -7.484 -2.430 -11.568 1.00 92.12 294 GLU A N 1
ATOM 2272 C CA . GLU A 1 294 ? -8.665 -1.750 -12.108 1.00 92.12 294 GLU A CA 1
ATOM 2273 C C . GLU A 1 294 ? -9.102 -2.323 -13.458 1.00 92.12 294 GLU A C 1
ATOM 2275 O O . GLU A 1 294 ? -10.300 -2.359 -13.761 1.00 92.12 294 GLU A O 1
ATOM 2280 N N . ALA A 1 295 ? -8.145 -2.820 -14.244 1.00 91.88 295 ALA A N 1
ATOM 2281 C CA . ALA A 1 295 ? -8.392 -3.413 -15.548 1.00 91.88 295 ALA A CA 1
ATOM 2282 C C . ALA A 1 295 ? -9.335 -4.627 -15.467 1.00 91.88 295 ALA A C 1
ATOM 2284 O O . ALA A 1 295 ? -9.087 -5.592 -14.740 1.00 91.88 295 ALA A O 1
ATOM 2285 N N . CYS A 1 296 ? -10.399 -4.590 -16.274 1.00 92.75 296 CYS A N 1
ATOM 2286 C CA . CYS A 1 296 ? -11.320 -5.711 -16.433 1.00 92.75 296 CYS A CA 1
ATOM 2287 C C . CYS A 1 296 ? -10.578 -6.923 -17.021 1.00 92.75 296 CYS A C 1
ATOM 2289 O O . CYS A 1 296 ? -9.956 -6.786 -18.077 1.00 92.75 296 CYS A O 1
ATOM 2291 N N . PRO A 1 297 ? -10.650 -8.113 -16.396 1.00 91.19 297 PRO A N 1
ATOM 2292 C CA . PRO A 1 297 ? -9.990 -9.304 -16.923 1.00 91.19 297 PRO A CA 1
ATOM 2293 C C . PRO A 1 297 ? -10.749 -9.965 -18.078 1.00 91.19 297 PRO A C 1
ATOM 2295 O O . PRO A 1 297 ? -10.225 -10.888 -18.698 1.00 91.19 297 PRO A O 1
ATOM 2298 N N . TRP A 1 298 ? -11.981 -9.539 -18.362 1.00 90.12 298 TRP A N 1
ATOM 2299 C CA . TRP A 1 298 ? -12.815 -10.136 -19.398 1.00 90.12 298 TRP A CA 1
ATOM 2300 C C . TRP A 1 298 ? -12.635 -9.424 -20.736 1.00 90.12 298 TRP A C 1
ATOM 2302 O O . TRP A 1 298 ? -12.820 -8.212 -20.833 1.00 90.12 298 TRP A O 1
ATOM 2312 N N . THR A 1 299 ? -12.367 -10.193 -21.790 1.00 84.56 299 THR A N 1
ATOM 2313 C CA . THR A 1 299 ? -12.479 -9.717 -23.179 1.00 84.56 299 THR A CA 1
ATOM 2314 C C . THR A 1 299 ? -13.943 -9.570 -23.597 1.00 84.56 299 THR A C 1
ATOM 2316 O O . THR A 1 299 ? -14.298 -8.632 -24.305 1.00 84.56 299 THR A O 1
ATOM 2319 N N . ALA A 1 300 ? -14.799 -10.466 -23.103 1.00 85.44 300 ALA A N 1
ATOM 2320 C CA . ALA A 1 300 ? -16.252 -10.384 -23.153 1.00 85.44 300 ALA A CA 1
ATOM 2321 C C . ALA A 1 300 ? -16.810 -10.814 -21.791 1.00 85.44 300 ALA A C 1
ATOM 2323 O O . ALA A 1 300 ? -16.430 -11.862 -21.267 1.00 85.44 300 ALA A O 1
ATOM 2324 N N . ALA A 1 301 ? -17.673 -9.988 -21.197 1.00 85.25 301 ALA A N 1
ATOM 2325 C CA . ALA A 1 301 ? -18.253 -10.282 -19.891 1.00 85.25 301 ALA A CA 1
ATOM 2326 C C . ALA A 1 301 ? -19.177 -11.515 -19.973 1.00 85.25 301 ALA A C 1
ATOM 2328 O O . ALA A 1 301 ? -19.980 -11.590 -20.906 1.00 85.25 301 ALA A O 1
ATOM 2329 N N . PRO A 1 302 ? -19.108 -12.451 -19.007 1.00 88.19 302 PRO A N 1
ATOM 2330 C CA . PRO A 1 302 ? -20.124 -13.489 -18.854 1.00 88.19 302 PRO A CA 1
ATOM 2331 C C . PRO A 1 302 ? -21.519 -12.875 -18.675 1.00 88.19 302 PRO A C 1
ATOM 2333 O O . PRO A 1 302 ? -21.650 -11.788 -18.106 1.00 88.19 302 PRO A O 1
ATOM 2336 N N . ASP A 1 303 ? -22.564 -13.565 -19.135 1.00 86.25 303 ASP A N 1
ATOM 2337 C CA . ASP A 1 303 ? -23.933 -13.038 -19.110 1.00 86.25 303 ASP A CA 1
ATOM 2338 C C . ASP A 1 303 ? -24.349 -12.569 -17.707 1.00 86.25 303 ASP A C 1
ATOM 2340 O O . ASP A 1 303 ? -24.337 -13.322 -16.734 1.00 86.25 303 ASP A O 1
ATOM 2344 N N . GLY A 1 304 ? -24.717 -11.288 -17.602 1.00 83.00 304 GLY A N 1
ATOM 2345 C CA . GLY A 1 304 ? -25.145 -10.656 -16.351 1.00 83.00 304 GLY A CA 1
ATOM 2346 C C . GLY A 1 304 ? -24.019 -10.288 -15.374 1.00 83.00 304 GLY A C 1
ATOM 2347 O O . GLY A 1 304 ? -24.291 -9.601 -14.386 1.00 83.00 304 GLY A O 1
ATOM 2348 N N . ALA A 1 305 ? -22.768 -10.671 -15.643 1.00 90.81 305 ALA A N 1
ATOM 2349 C CA . ALA A 1 305 ? -21.626 -10.313 -14.812 1.00 90.81 305 ALA A CA 1
ATOM 2350 C C . ALA A 1 305 ? -21.205 -8.852 -15.044 1.00 90.81 305 ALA A C 1
ATOM 2352 O O . ALA A 1 305 ? -21.208 -8.338 -16.165 1.00 90.81 305 ALA A O 1
ATOM 2353 N N . LYS A 1 306 ? -20.821 -8.160 -13.967 1.00 92.38 306 LYS A N 1
ATOM 2354 C CA . LYS A 1 306 ? -20.297 -6.790 -14.019 1.00 92.38 306 LYS A CA 1
ATOM 2355 C C . LYS A 1 306 ? -18.951 -6.737 -13.326 1.00 92.38 306 LYS A C 1
ATOM 2357 O O . LYS A 1 306 ? -18.825 -7.179 -12.186 1.00 92.38 306 LYS A O 1
ATOM 2362 N N . TRP A 1 307 ? -17.963 -6.175 -14.013 1.00 94.31 307 TRP A N 1
ATOM 2363 C CA . TRP A 1 307 ? -16.662 -5.936 -13.417 1.00 94.31 307 TRP A CA 1
ATOM 2364 C C . TRP A 1 307 ? -16.750 -4.701 -12.530 1.00 94.31 307 TRP A C 1
ATOM 2366 O O . TRP A 1 307 ? -17.103 -3.613 -12.985 1.00 94.31 307 TRP A O 1
ATOM 2376 N N . GLN A 1 308 ? -16.417 -4.885 -11.260 1.00 94.06 308 GLN A N 1
ATOM 2377 C CA . GLN A 1 308 ? -16.151 -3.804 -10.333 1.00 94.06 308 GLN A CA 1
ATOM 2378 C C . GLN A 1 308 ? -14.784 -4.081 -9.730 1.00 94.06 308 GLN A C 1
ATOM 2380 O O . GLN A 1 308 ? -14.592 -5.109 -9.084 1.00 94.06 308 GLN A O 1
ATOM 2385 N N . ALA A 1 309 ? -13.840 -3.171 -9.958 1.00 94.75 309 ALA A N 1
ATOM 2386 C CA . ALA A 1 309 ? -12.491 -3.320 -9.440 1.00 94.75 309 ALA A CA 1
ATOM 2387 C C . ALA A 1 309 ? -12.509 -3.443 -7.903 1.00 94.75 309 ALA A C 1
ATOM 2389 O O . ALA A 1 309 ? -13.217 -2.671 -7.233 1.00 94.75 309 ALA A O 1
ATOM 2390 N N . PRO A 1 310 ? -11.738 -4.373 -7.318 1.00 95.56 310 PRO A N 1
ATOM 2391 C CA . PRO A 1 310 ? -11.666 -4.526 -5.873 1.00 95.56 310 PRO A CA 1
ATOM 2392 C C . PRO A 1 310 ? -11.144 -3.245 -5.217 1.00 95.56 310 PRO A C 1
ATOM 2394 O O . PRO A 1 310 ? -10.274 -2.557 -5.750 1.00 95.56 310 PRO A O 1
ATOM 2397 N N . MET A 1 311 ? -11.665 -2.914 -4.038 1.00 94.06 311 MET A N 1
ATOM 2398 C CA . MET A 1 311 ? -11.081 -1.858 -3.219 1.00 94.06 311 MET A CA 1
ATOM 2399 C C . MET A 1 311 ? -9.725 -2.334 -2.686 1.00 94.06 311 MET A C 1
ATOM 2401 O O . MET A 1 311 ? -9.666 -3.304 -1.928 1.00 94.06 311 MET A O 1
ATOM 2405 N N . LEU A 1 312 ? -8.647 -1.656 -3.085 1.00 93.88 312 LEU A N 1
ATOM 2406 C CA . LEU A 1 312 ? -7.298 -1.932 -2.590 1.00 93.88 312 LEU A CA 1
ATOM 2407 C C . LEU A 1 312 ? -7.086 -1.264 -1.232 1.00 93.88 312 LEU A C 1
ATOM 2409 O O . LEU A 1 312 ? -7.308 -0.063 -1.093 1.00 93.88 312 LEU A O 1
ATOM 2413 N N . VAL A 1 313 ? -6.622 -2.037 -0.253 1.00 93.56 313 VAL A N 1
ATOM 2414 C CA . VAL A 1 313 ? -6.318 -1.571 1.106 1.00 93.56 313 VAL A CA 1
ATOM 2415 C C . VAL A 1 313 ? -4.835 -1.782 1.374 1.00 93.56 313 VAL A C 1
ATOM 2417 O O . VAL A 1 313 ? -4.344 -2.901 1.214 1.00 93.56 313 VAL A O 1
ATOM 2420 N N . ASN A 1 314 ? -4.137 -0.724 1.787 1.00 92.50 314 ASN A N 1
ATOM 2421 C CA . ASN A 1 314 ? -2.754 -0.796 2.248 1.00 92.50 314 ASN A CA 1
ATOM 2422 C C . ASN A 1 314 ? -2.721 -1.202 3.723 1.00 92.50 314 ASN A C 1
ATOM 2424 O O . ASN A 1 314 ? -3.254 -0.492 4.568 1.00 92.50 314 ASN A O 1
ATOM 2428 N N . ALA A 1 315 ? -2.072 -2.303 4.069 1.00 93.75 315 ALA A N 1
ATOM 2429 C CA . ALA A 1 315 ? -1.857 -2.700 5.452 1.00 93.75 315 ALA A CA 1
ATOM 2430 C C . ALA A 1 315 ? -0.373 -2.695 5.816 1.00 93.75 315 ALA A C 1
ATOM 2432 O O . ALA A 1 315 ? 0.511 -2.871 4.981 1.00 93.75 315 ALA A O 1
ATOM 2433 N N . SER A 1 316 ? -0.096 -2.521 7.109 1.00 92.00 316 SER A N 1
ATOM 2434 C CA . SER A 1 316 ? 1.273 -2.509 7.634 1.00 92.00 316 SER A CA 1
ATOM 2435 C C . SER A 1 316 ? 2.189 -1.486 6.933 1.00 92.00 316 SER A C 1
ATOM 2437 O O . SER A 1 316 ? 3.242 -1.872 6.426 1.00 92.00 316 SER A O 1
ATOM 2439 N N . PRO A 1 317 ? 1.870 -0.176 6.968 1.00 91.69 317 PRO A N 1
ATOM 2440 C CA . PRO A 1 317 ? 2.760 0.860 6.421 1.00 91.69 317 PRO A CA 1
ATOM 2441 C C . PRO A 1 317 ? 4.129 0.909 7.123 1.00 91.69 317 PRO A C 1
ATOM 2443 O O . PRO A 1 317 ? 5.115 1.382 6.570 1.00 91.69 317 PRO A O 1
ATOM 2446 N N . PHE A 1 318 ? 4.220 0.327 8.321 1.00 93.50 318 PHE A N 1
ATOM 2447 C CA . PHE A 1 318 ? 5.470 0.099 9.046 1.00 93.50 318 PHE A CA 1
ATOM 2448 C C . PHE A 1 318 ? 6.279 -1.104 8.545 1.00 93.50 318 PHE A C 1
ATOM 2450 O O . PHE A 1 318 ? 7.249 -1.479 9.197 1.00 93.50 318 PHE A O 1
ATOM 2457 N N . SER A 1 319 ? 5.851 -1.774 7.472 1.00 91.00 319 SER A N 1
ATOM 2458 C CA . SER A 1 319 ? 6.375 -3.069 7.031 1.00 91.00 319 SER A CA 1
ATOM 2459 C C . SER A 1 319 ? 6.489 -4.060 8.196 1.00 91.00 319 SER A C 1
ATOM 2461 O O . SER A 1 319 ? 7.581 -4.414 8.620 1.00 91.00 319 SER A O 1
ATOM 2463 N N . MET A 1 320 ? 5.353 -4.447 8.783 1.00 90.00 320 MET A N 1
ATOM 2464 C CA . MET A 1 320 ? 5.281 -5.378 9.926 1.00 90.00 320 MET A CA 1
ATOM 2465 C C . MET A 1 320 ? 6.139 -4.974 11.147 1.00 90.00 320 MET A C 1
ATOM 2467 O O . MET A 1 320 ? 6.583 -5.833 11.907 1.00 90.00 320 MET A O 1
ATOM 2471 N N . GLY A 1 321 ? 6.341 -3.671 11.360 1.00 91.69 321 GLY A N 1
ATOM 2472 C CA . GLY A 1 321 ? 7.077 -3.121 12.504 1.00 91.69 321 GLY A CA 1
ATOM 2473 C C . GLY A 1 321 ? 8.540 -2.782 12.214 1.00 91.69 321 GLY A C 1
ATOM 2474 O O . GLY A 1 321 ? 9.189 -2.194 13.076 1.00 91.69 321 GLY A O 1
ATOM 2475 N N . LEU A 1 322 ? 9.045 -3.083 11.010 1.00 93.25 322 LEU A N 1
ATOM 2476 C CA . LEU A 1 322 ? 10.393 -2.711 10.569 1.00 93.25 322 LEU A CA 1
ATOM 2477 C C . LEU A 1 322 ? 10.665 -1.211 10.722 1.00 93.25 322 LEU A C 1
ATOM 2479 O O . LEU A 1 322 ? 11.722 -0.837 11.215 1.00 93.25 322 LEU A O 1
ATOM 2483 N N . PHE A 1 323 ? 9.697 -0.370 10.356 1.00 93.88 323 PHE A N 1
ATOM 2484 C CA . PHE A 1 323 ? 9.778 1.089 10.478 1.00 93.88 323 PHE A CA 1
ATOM 2485 C C . PHE A 1 323 ? 9.023 1.632 11.696 1.00 93.88 323 PHE A C 1
ATOM 2487 O O . PHE A 1 323 ? 8.433 2.706 11.638 1.00 93.88 323 PHE A O 1
ATOM 2494 N N . SER A 1 324 ? 8.991 0.872 12.790 1.00 92.31 324 SER A N 1
ATOM 2495 C CA . SER A 1 324 ? 8.524 1.380 14.082 1.00 92.31 324 SER A CA 1
ATOM 2496 C C . SER A 1 324 ? 9.709 1.767 14.961 1.00 92.31 324 SER A C 1
ATOM 2498 O O . SER A 1 324 ? 10.771 1.149 14.876 1.00 92.31 324 SER A O 1
ATOM 2500 N N . ASP A 1 325 ? 9.524 2.735 15.855 1.00 92.12 325 ASP A N 1
ATOM 2501 C CA . ASP A 1 325 ? 10.582 3.173 16.778 1.00 92.12 325 ASP A CA 1
ATOM 2502 C C . ASP A 1 325 ? 10.966 2.083 17.797 1.00 92.12 325 ASP A C 1
ATOM 2504 O O . ASP A 1 325 ? 12.086 2.051 18.302 1.00 92.12 325 ASP A O 1
ATOM 2508 N N . ARG A 1 326 ? 10.063 1.120 18.039 1.00 90.06 326 ARG A N 1
ATOM 2509 C 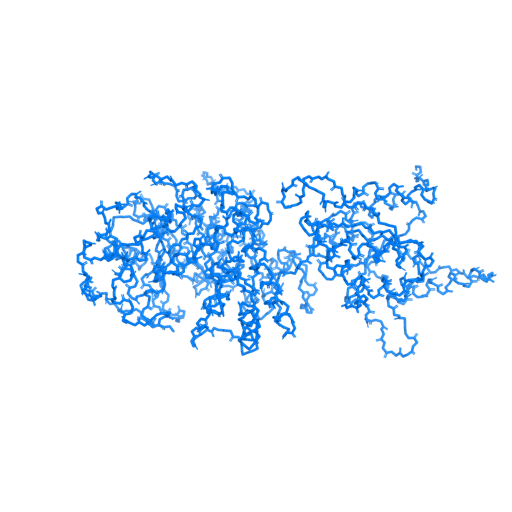CA . ARG A 1 326 ? 10.314 -0.080 18.861 1.00 90.06 326 ARG A CA 1
ATOM 2510 C C . ARG A 1 326 ? 11.168 -1.138 18.147 1.00 90.06 326 ARG A C 1
ATOM 2512 O O . ARG A 1 326 ? 11.655 -2.062 18.794 1.00 90.06 326 ARG A O 1
ATOM 2519 N N . GLY A 1 327 ? 11.356 -1.000 16.835 1.00 88.38 327 GLY A N 1
ATOM 2520 C CA . GLY A 1 327 ? 12.004 -1.988 15.981 1.00 88.38 327 GLY A CA 1
ATOM 2521 C C . GLY A 1 327 ? 11.097 -3.171 15.604 1.00 88.38 327 GLY A C 1
ATOM 2522 O O . GLY A 1 327 ? 10.007 -3.347 16.157 1.00 88.38 327 GLY A O 1
ATOM 2523 N N . PRO A 1 328 ? 11.527 -3.993 14.631 1.00 91.19 328 PRO A N 1
ATOM 2524 C CA . PRO A 1 328 ? 10.751 -5.137 14.179 1.00 91.19 328 PRO A CA 1
ATOM 2525 C C . PRO A 1 328 ? 10.689 -6.250 15.238 1.00 91.19 328 PRO A C 1
ATOM 2527 O O . PRO A 1 328 ? 11.646 -6.452 15.990 1.00 91.19 328 PRO A O 1
ATOM 2530 N N . PRO A 1 329 ? 9.616 -7.059 15.250 1.00 85.56 329 PRO A N 1
ATOM 2531 C CA . PRO A 1 329 ? 9.573 -8.291 16.030 1.00 85.56 329 PRO A CA 1
ATOM 2532 C C . PRO A 1 329 ? 10.701 -9.259 15.641 1.00 85.56 329 PRO A C 1
ATOM 2534 O O . PRO A 1 329 ? 11.096 -9.329 14.479 1.00 85.56 329 PRO A O 1
ATOM 2537 N N . GLY A 1 330 ? 11.157 -10.099 16.577 1.00 84.50 330 GLY A N 1
ATOM 2538 C CA . GLY A 1 330 ? 12.267 -11.038 16.332 1.00 84.50 330 GLY A CA 1
ATOM 2539 C C . GLY A 1 330 ? 12.019 -12.096 15.242 1.00 84.50 330 GLY A C 1
ATOM 2540 O O . GLY A 1 330 ? 12.952 -12.762 14.814 1.00 84.50 330 GLY A O 1
ATOM 2541 N N . TRP A 1 331 ? 10.776 -12.262 14.783 1.00 81.88 331 TRP A N 1
ATOM 2542 C CA . TRP A 1 331 ? 10.403 -13.155 13.679 1.00 81.88 331 TRP A CA 1
ATOM 2543 C C . TRP A 1 331 ? 10.368 -12.463 12.306 1.00 81.88 331 TRP A C 1
ATOM 2545 O O . TRP A 1 331 ? 9.998 -13.104 11.322 1.00 81.88 331 TRP A O 1
ATOM 2555 N N . HIS A 1 332 ? 10.675 -11.166 12.229 1.00 86.56 332 HIS A N 1
ATOM 2556 C CA . HIS A 1 332 ? 10.545 -10.387 11.001 1.00 86.56 332 HIS A CA 1
ATOM 2557 C C . HIS A 1 332 ? 11.437 -10.949 9.873 1.00 86.56 332 HIS A C 1
ATOM 2559 O O . HIS A 1 332 ? 12.622 -11.185 10.099 1.00 86.56 332 HIS A O 1
ATOM 2565 N N . PRO A 1 333 ? 10.926 -11.115 8.639 1.00 77.75 333 PRO A N 1
ATOM 2566 C CA . PRO A 1 333 ? 11.645 -11.788 7.549 1.00 77.75 333 PRO A CA 1
ATOM 2567 C C . PRO A 1 333 ? 12.696 -10.909 6.842 1.00 77.75 333 PRO A C 1
ATOM 2569 O O . PRO A 1 333 ? 13.135 -11.237 5.742 1.00 77.75 333 PRO A O 1
ATOM 2572 N N . ALA A 1 334 ? 13.066 -9.764 7.422 1.00 83.38 334 ALA A N 1
ATOM 2573 C CA . ALA A 1 334 ? 14.011 -8.847 6.785 1.00 83.38 334 ALA A CA 1
ATOM 2574 C C . ALA A 1 334 ? 15.419 -9.444 6.827 1.00 83.38 334 ALA A C 1
ATOM 2576 O O . ALA A 1 334 ? 15.800 -10.069 7.813 1.00 83.38 334 ALA A O 1
ATOM 2577 N N . SER A 1 335 ? 16.201 -9.221 5.772 1.00 81.56 335 SER A N 1
ATOM 2578 C CA . SER A 1 335 ? 17.614 -9.598 5.770 1.00 81.56 335 SER A CA 1
ATOM 2579 C C . SER A 1 335 ? 18.408 -8.757 6.771 1.00 81.56 335 SER A C 1
ATOM 2581 O O . SER A 1 335 ? 18.065 -7.597 7.009 1.00 81.56 335 SER A O 1
ATOM 2583 N N . ASP A 1 336 ? 19.518 -9.293 7.285 1.00 86.69 336 ASP A N 1
ATOM 2584 C CA . ASP A 1 336 ? 20.425 -8.560 8.185 1.00 86.69 336 ASP A CA 1
ATOM 2585 C C . ASP A 1 336 ? 20.863 -7.221 7.585 1.00 86.69 336 ASP A C 1
ATOM 2587 O O . ASP A 1 336 ? 20.877 -6.194 8.258 1.00 86.69 336 ASP A O 1
ATOM 2591 N N . LYS A 1 337 ? 21.117 -7.215 6.272 1.00 84.25 337 LYS A N 1
ATOM 2592 C CA . LYS A 1 337 ? 21.444 -6.015 5.502 1.00 84.25 337 LYS A CA 1
ATOM 2593 C C . LYS A 1 337 ? 20.345 -4.949 5.586 1.00 84.25 337 LYS A C 1
ATOM 2595 O O . LYS A 1 337 ? 20.642 -3.772 5.774 1.00 84.25 337 LYS A O 1
ATOM 2600 N N . LEU A 1 338 ? 19.080 -5.345 5.421 1.00 84.31 338 LEU A N 1
ATOM 2601 C CA . LEU A 1 338 ? 17.944 -4.428 5.526 1.00 84.31 338 LEU A CA 1
ATOM 2602 C C . LEU A 1 338 ? 17.752 -3.958 6.973 1.00 84.31 338 LEU A C 1
ATOM 2604 O O . LEU A 1 338 ? 17.560 -2.767 7.198 1.00 84.31 338 LEU A O 1
ATOM 2608 N N . LEU A 1 339 ? 17.853 -4.865 7.947 1.00 90.75 339 LEU A N 1
ATOM 2609 C CA . LEU A 1 339 ? 17.753 -4.542 9.372 1.00 90.75 339 LEU A CA 1
ATOM 2610 C C . LEU A 1 339 ? 18.814 -3.519 9.797 1.00 90.75 339 LEU A C 1
ATOM 2612 O O . LEU A 1 339 ? 18.494 -2.534 10.463 1.00 90.75 339 LEU A O 1
ATOM 2616 N N . GLU A 1 340 ? 20.065 -3.709 9.379 1.00 91.81 340 GLU A N 1
ATOM 2617 C CA . GLU A 1 340 ? 21.161 -2.788 9.672 1.00 91.81 340 GLU A CA 1
ATOM 2618 C C . GLU A 1 340 ? 20.951 -1.421 9.011 1.00 91.81 340 GLU A C 1
ATOM 2620 O O . GLU A 1 340 ? 21.117 -0.388 9.666 1.00 91.81 340 GLU A O 1
ATOM 2625 N N . ALA A 1 341 ? 20.525 -1.403 7.744 1.00 88.88 341 ALA A N 1
ATOM 2626 C CA . ALA A 1 341 ? 20.232 -0.170 7.021 1.00 88.88 341 ALA A CA 1
ATOM 2627 C C . ALA A 1 341 ? 19.099 0.628 7.685 1.00 88.88 341 ALA A C 1
ATOM 2629 O O . ALA A 1 341 ? 19.217 1.842 7.858 1.00 88.88 341 ALA A O 1
ATOM 2630 N N . VAL A 1 342 ? 18.029 -0.049 8.112 1.00 93.69 342 VAL A N 1
ATOM 2631 C CA . VAL A 1 342 ? 16.910 0.572 8.833 1.00 93.69 342 VAL A CA 1
ATOM 2632 C C . VAL A 1 342 ? 17.354 1.074 10.205 1.00 93.69 342 VAL A C 1
ATOM 2634 O O . VAL A 1 342 ? 17.013 2.194 10.574 1.00 93.69 342 VAL A O 1
ATOM 2637 N N . ARG A 1 343 ? 18.177 0.317 10.942 1.00 95.06 343 ARG A N 1
ATOM 2638 C CA . ARG A 1 343 ? 18.735 0.760 12.232 1.00 95.06 343 ARG A CA 1
ATOM 2639 C C . ARG A 1 343 ? 19.583 2.025 12.079 1.00 95.06 343 ARG A C 1
ATOM 2641 O O . ARG A 1 343 ? 19.482 2.936 12.899 1.00 95.06 343 ARG A O 1
ATOM 2648 N N . LEU A 1 344 ? 20.403 2.095 11.030 1.00 94.44 344 LEU A N 1
ATOM 2649 C CA . LEU A 1 344 ? 21.195 3.284 10.716 1.00 94.44 344 LEU A CA 1
ATOM 2650 C C . LEU A 1 344 ? 20.298 4.471 10.342 1.00 94.44 344 LEU A C 1
ATOM 2652 O O . LEU A 1 344 ? 20.521 5.581 10.825 1.00 94.44 344 LEU A O 1
ATOM 2656 N N . ALA A 1 345 ? 19.279 4.238 9.511 1.00 92.00 345 ALA A N 1
ATOM 2657 C CA . ALA A 1 345 ? 18.316 5.260 9.113 1.00 92.00 345 ALA A CA 1
ATOM 2658 C C . ALA A 1 345 ? 17.561 5.817 10.327 1.00 92.00 345 ALA A C 1
ATOM 2660 O O . ALA A 1 345 ? 17.467 7.033 10.486 1.00 92.00 345 ALA A O 1
ATOM 2661 N N . HIS A 1 346 ? 17.111 4.930 11.218 1.00 95.50 346 HIS A N 1
ATOM 2662 C CA . HIS A 1 346 ? 16.460 5.287 12.470 1.00 95.50 346 HIS A CA 1
ATOM 2663 C C . HIS A 1 346 ? 17.372 6.170 13.323 1.00 95.50 346 HIS A C 1
ATOM 2665 O O . HIS A 1 346 ? 17.001 7.293 13.632 1.00 95.50 346 HIS A O 1
ATOM 2671 N N . SER A 1 347 ? 18.603 5.730 13.610 1.00 94.94 347 SER A N 1
ATOM 2672 C CA . SER A 1 347 ? 19.551 6.499 14.429 1.00 94.94 347 SER A CA 1
ATOM 2673 C C . SER A 1 347 ? 19.810 7.911 13.885 1.00 94.94 347 SER A C 1
ATOM 2675 O O . SER A 1 347 ? 19.889 8.867 14.659 1.00 94.94 347 SER A O 1
ATOM 2677 N N . ARG A 1 348 ? 19.898 8.065 12.558 1.00 93.44 348 ARG A N 1
ATOM 2678 C CA . ARG A 1 348 ? 20.047 9.379 11.915 1.00 93.44 348 ARG A CA 1
ATOM 2679 C C . ARG A 1 348 ? 18.797 10.245 12.082 1.00 93.44 348 ARG A C 1
ATOM 2681 O O . ARG A 1 348 ? 18.925 11.413 12.445 1.00 93.44 348 ARG A O 1
ATOM 2688 N N . ALA A 1 349 ? 17.611 9.672 11.873 1.00 91.06 349 ALA A N 1
ATOM 2689 C CA . ALA A 1 349 ? 16.344 10.371 12.065 1.00 91.06 349 ALA A CA 1
ATOM 2690 C C . ALA A 1 349 ? 16.147 10.799 13.531 1.00 91.06 349 ALA A C 1
ATOM 2692 O O . ALA A 1 349 ? 15.769 11.940 13.778 1.00 91.06 349 ALA A O 1
ATOM 2693 N N . GLN A 1 350 ? 16.491 9.944 14.502 1.00 94.19 350 GLN A N 1
ATOM 2694 C CA . GLN A 1 350 ? 16.443 10.272 15.934 1.00 94.19 350 GLN A CA 1
ATOM 2695 C C . GLN A 1 350 ? 17.359 11.443 16.281 1.00 94.19 350 GLN A C 1
ATOM 2697 O O . GLN A 1 350 ? 16.950 12.362 16.988 1.00 94.19 350 GLN A O 1
ATOM 2702 N N . HIS A 1 351 ? 18.590 11.438 15.761 1.00 92.19 351 HIS A N 1
ATOM 2703 C CA . HIS A 1 351 ? 19.519 12.543 15.970 1.00 92.19 351 HIS A CA 1
ATOM 2704 C C . HIS A 1 351 ? 18.964 13.856 15.403 1.00 92.19 351 HIS A C 1
ATOM 2706 O O . HIS A 1 351 ? 18.987 14.876 16.086 1.00 92.19 351 HIS A O 1
ATOM 2712 N N . ALA A 1 352 ? 18.411 13.821 14.188 1.00 88.75 352 ALA A N 1
ATOM 2713 C CA . ALA A 1 352 ? 17.828 14.992 13.541 1.00 88.75 352 ALA A CA 1
ATOM 2714 C C . ALA A 1 352 ? 16.560 15.506 14.257 1.00 88.75 352 ALA A C 1
ATOM 2716 O O . ALA A 1 352 ? 16.381 16.715 14.411 1.00 88.75 352 ALA A O 1
ATOM 2717 N N . ALA A 1 353 ? 15.712 14.606 14.759 1.00 88.56 353 ALA A N 1
ATOM 2718 C CA . ALA A 1 353 ? 14.561 14.954 15.592 1.00 88.56 353 ALA A CA 1
ATOM 2719 C C . ALA A 1 353 ? 14.976 15.513 16.963 1.00 88.56 353 ALA A C 1
ATOM 2721 O O . ALA A 1 353 ? 14.266 16.327 17.531 1.00 88.56 353 ALA A O 1
ATOM 2722 N N . GLY A 1 354 ? 16.139 15.126 17.496 1.00 88.44 354 GLY A N 1
ATOM 2723 C CA . GLY A 1 354 ? 16.649 15.646 18.770 1.00 88.44 354 GLY A CA 1
ATOM 2724 C C . GLY A 1 354 ? 17.197 17.074 18.696 1.00 88.44 354 GLY A C 1
ATOM 2725 O O . GLY A 1 354 ? 17.351 17.722 19.727 1.00 88.44 354 GLY A O 1
ATOM 2726 N N . VAL A 1 355 ? 17.500 17.566 17.491 1.00 85.88 355 VAL A N 1
ATOM 2727 C CA . VAL A 1 355 ? 18.019 18.927 17.256 1.00 85.88 355 VAL A CA 1
ATOM 2728 C C . VAL A 1 355 ? 16.978 19.875 16.655 1.00 85.88 355 VAL A C 1
ATOM 2730 O O . VAL A 1 355 ? 17.266 21.054 16.467 1.00 85.88 355 VAL A O 1
ATOM 2733 N N . THR A 1 356 ? 15.778 19.378 16.346 1.00 74.12 356 THR A N 1
ATOM 2734 C CA . THR A 1 356 ? 14.662 20.169 15.815 1.00 74.12 356 THR A CA 1
ATOM 2735 C C . THR A 1 356 ? 13.483 20.090 16.780 1.00 74.12 356 THR A C 1
ATOM 2737 O O . THR A 1 356 ? 13.075 19.000 17.156 1.00 74.12 356 THR A O 1
ATOM 2740 N N . ASP A 1 357 ? 12.937 21.231 17.204 1.00 69.88 357 ASP A N 1
ATOM 2741 C CA . ASP A 1 357 ? 11.808 21.264 18.145 1.00 69.88 357 ASP A CA 1
ATOM 2742 C C . ASP A 1 357 ? 10.495 21.498 17.390 1.00 69.88 357 ASP A C 1
ATOM 2744 O O . ASP A 1 357 ? 10.088 22.634 17.142 1.00 69.88 357 ASP A O 1
ATOM 2748 N N . VAL A 1 358 ? 9.869 20.407 16.941 1.00 68.88 358 VAL A N 1
ATOM 2749 C CA . VAL A 1 358 ? 8.601 20.447 16.201 1.00 68.88 358 VAL A CA 1
ATOM 2750 C C . VAL A 1 358 ? 7.668 19.370 16.742 1.00 68.88 358 VAL A C 1
ATOM 2752 O O . VAL A 1 358 ? 7.785 18.181 16.444 1.00 68.88 358 VAL A O 1
ATOM 2755 N N . ALA A 1 359 ? 6.699 19.796 17.544 1.00 76.38 359 ALA A N 1
ATOM 2756 C CA . ALA A 1 359 ? 5.684 18.902 18.075 1.00 76.38 359 ALA A CA 1
ATOM 2757 C C . ALA A 1 359 ? 4.764 18.362 16.956 1.00 76.38 359 ALA A C 1
ATOM 2759 O O . ALA A 1 359 ? 4.413 19.106 16.038 1.00 76.38 359 ALA A O 1
ATOM 2760 N N . PRO A 1 360 ? 4.298 17.101 17.041 1.00 85.81 360 PRO A N 1
ATOM 2761 C CA . PRO A 1 360 ? 4.523 16.123 18.112 1.00 85.81 360 PRO A CA 1
ATOM 2762 C C . PRO A 1 360 ? 5.703 15.157 17.863 1.00 85.81 360 PRO A C 1
ATOM 2764 O O . PRO A 1 360 ? 5.761 14.107 18.510 1.00 85.81 360 PRO A O 1
ATOM 2767 N N . VAL A 1 361 ? 6.605 15.451 16.920 1.00 89.25 361 VAL A N 1
ATOM 2768 C CA . VAL A 1 361 ? 7.701 14.537 16.566 1.00 89.25 361 VAL A CA 1
ATOM 2769 C C . VAL A 1 361 ? 8.825 14.640 17.591 1.00 89.25 361 VAL A C 1
ATOM 2771 O O . VAL A 1 361 ? 9.267 15.725 17.952 1.00 89.25 361 VAL A O 1
ATOM 2774 N N . THR A 1 362 ? 9.292 13.490 18.062 1.00 91.88 362 THR A N 1
ATOM 2775 C CA . THR A 1 362 ? 10.389 13.348 19.018 1.00 91.88 362 THR A CA 1
ATOM 2776 C C . THR A 1 362 ? 11.344 12.250 18.545 1.00 91.88 362 THR A C 1
ATOM 2778 O O . THR A 1 362 ? 10.982 11.437 17.689 1.00 91.88 362 THR A O 1
ATOM 2781 N N . PRO A 1 363 ? 12.553 12.147 19.126 1.00 91.69 363 PRO A N 1
ATOM 2782 C CA . PRO A 1 363 ? 13.448 11.020 18.863 1.00 91.69 363 PRO A CA 1
ATOM 2783 C C . PRO A 1 363 ? 12.838 9.634 19.129 1.00 91.69 363 PRO A C 1
ATOM 2785 O O . PRO A 1 363 ? 13.345 8.647 18.610 1.00 91.69 363 PRO A O 1
ATOM 2788 N N . ASP A 1 364 ? 11.763 9.540 19.914 1.00 91.31 364 ASP A N 1
ATOM 2789 C CA . ASP A 1 364 ? 11.141 8.265 20.290 1.00 91.31 364 ASP A CA 1
ATOM 2790 C C . ASP A 1 364 ? 9.991 7.844 19.361 1.00 91.31 364 ASP A C 1
ATOM 2792 O O . ASP A 1 364 ? 9.437 6.757 19.526 1.00 91.31 364 ASP A O 1
ATOM 2796 N N . ASN A 1 365 ? 9.579 8.708 18.426 1.00 93.25 365 ASN A N 1
ATOM 2797 C CA . ASN A 1 365 ? 8.442 8.445 17.537 1.00 93.25 365 ASN A CA 1
ATOM 2798 C C . ASN A 1 365 ? 8.679 8.844 16.066 1.00 93.25 365 ASN A C 1
ATOM 2800 O O . ASN A 1 365 ? 7.769 8.719 15.237 1.00 93.25 365 ASN A O 1
ATOM 2804 N N . VAL A 1 366 ? 9.870 9.361 15.743 1.00 94.38 366 VAL A N 1
ATOM 2805 C CA . VAL A 1 366 ? 10.188 9.932 14.431 1.00 94.38 366 VAL A CA 1
ATOM 2806 C C . VAL A 1 366 ? 10.046 8.913 13.310 1.00 94.38 366 VAL A C 1
ATOM 2808 O O . VAL A 1 366 ? 9.453 9.233 12.281 1.00 94.38 366 VAL A O 1
ATOM 2811 N N . LEU A 1 367 ? 10.525 7.680 13.490 1.00 94.75 367 LEU A N 1
ATOM 2812 C CA . LEU A 1 367 ? 10.488 6.690 12.420 1.00 94.75 367 LEU A CA 1
ATOM 2813 C C . LEU A 1 367 ? 9.054 6.247 12.147 1.00 94.75 367 LEU A C 1
ATOM 2815 O O . LEU A 1 367 ? 8.651 6.156 10.986 1.00 94.75 367 LEU A O 1
ATOM 2819 N N . GLY A 1 368 ? 8.272 6.035 13.208 1.00 93.44 368 GLY A N 1
ATOM 2820 C CA . GLY A 1 368 ? 6.860 5.708 13.104 1.00 93.44 368 GLY A CA 1
ATOM 2821 C C . GLY A 1 368 ? 6.068 6.809 12.399 1.00 93.44 368 GLY A C 1
ATOM 2822 O O . GLY A 1 368 ? 5.311 6.521 11.471 1.00 93.44 368 GLY A O 1
ATOM 2823 N N . PHE A 1 369 ? 6.272 8.077 12.767 1.00 93.62 369 PHE A N 1
ATOM 2824 C CA . PHE A 1 369 ? 5.624 9.201 12.085 1.00 93.62 369 PHE A CA 1
ATOM 2825 C C . PHE A 1 369 ? 6.019 9.299 10.606 1.00 93.62 369 PHE A C 1
ATOM 2827 O O . PHE A 1 369 ? 5.149 9.486 9.753 1.00 93.62 369 PHE A O 1
ATOM 2834 N N . THR A 1 370 ? 7.306 9.141 10.284 1.00 91.75 370 THR A N 1
ATOM 2835 C CA . THR A 1 370 ? 7.798 9.155 8.900 1.00 91.75 370 THR A CA 1
ATOM 2836 C C . THR A 1 370 ? 7.189 8.019 8.076 1.00 91.75 370 THR A C 1
ATOM 2838 O O . THR A 1 370 ? 6.713 8.247 6.963 1.00 91.75 370 THR A O 1
ATOM 2841 N N . ALA A 1 371 ? 7.137 6.803 8.627 1.00 91.81 371 ALA A N 1
ATOM 2842 C CA . ALA A 1 371 ? 6.541 5.647 7.964 1.00 91.81 371 ALA A CA 1
ATOM 2843 C C . ALA A 1 371 ? 5.033 5.811 7.748 1.00 91.81 371 ALA A C 1
ATOM 2845 O O . ALA A 1 371 ? 4.522 5.463 6.683 1.00 91.81 371 ALA A O 1
ATOM 2846 N N . LEU A 1 372 ? 4.322 6.375 8.731 1.00 91.12 372 LEU A N 1
ATOM 2847 C CA . LEU A 1 372 ? 2.906 6.710 8.596 1.00 91.12 372 LEU A CA 1
ATOM 2848 C C . LEU A 1 372 ? 2.680 7.742 7.498 1.00 91.12 372 LEU A C 1
ATOM 2850 O O . LEU A 1 372 ? 1.818 7.522 6.655 1.00 91.12 372 LEU A O 1
ATOM 2854 N N . LEU A 1 373 ? 3.447 8.838 7.470 1.00 87.62 373 LEU A N 1
ATOM 2855 C CA . LEU A 1 373 ? 3.282 9.857 6.434 1.00 87.62 373 LEU A CA 1
ATOM 2856 C C . LEU A 1 373 ? 3.400 9.240 5.032 1.00 87.62 373 LEU A C 1
ATOM 2858 O O . LEU A 1 373 ? 2.527 9.466 4.195 1.00 87.62 373 LEU A O 1
ATOM 2862 N N . ASN A 1 374 ? 4.437 8.430 4.800 1.00 84.31 374 ASN A N 1
ATOM 2863 C CA . ASN A 1 374 ? 4.642 7.734 3.531 1.00 84.31 374 ASN A CA 1
ATOM 2864 C C . ASN A 1 374 ? 3.502 6.742 3.227 1.00 84.31 374 ASN A C 1
ATOM 2866 O O . ASN A 1 374 ? 2.878 6.826 2.174 1.00 84.31 374 ASN A O 1
ATOM 2870 N N . GLY A 1 375 ? 3.150 5.869 4.173 1.00 83.94 375 GLY A N 1
ATOM 2871 C CA . GLY A 1 375 ? 2.120 4.847 3.971 1.00 83.94 375 GLY A CA 1
ATOM 2872 C C . GLY A 1 375 ? 0.683 5.378 3.851 1.00 83.94 375 GLY A C 1
ATOM 2873 O O . GLY A 1 375 ? -0.212 4.657 3.402 1.00 83.94 375 GLY A O 1
ATOM 2874 N N . LEU A 1 376 ? 0.440 6.624 4.263 1.00 84.25 376 LEU A N 1
ATOM 2875 C CA . LEU A 1 376 ? -0.823 7.341 4.063 1.00 84.25 376 LEU A CA 1
ATOM 2876 C C . LEU A 1 376 ? -0.859 8.129 2.751 1.00 84.25 376 LEU A C 1
ATOM 2878 O O . LEU A 1 376 ? -1.941 8.477 2.270 1.00 84.25 376 LEU A O 1
ATOM 2882 N N . ARG A 1 377 ? 0.310 8.421 2.173 1.00 74.50 377 ARG A N 1
ATOM 2883 C CA . ARG A 1 377 ? 0.450 9.127 0.901 1.00 74.50 377 ARG A CA 1
ATOM 2884 C C . ARG A 1 377 ? -0.151 8.252 -0.205 1.00 74.50 377 ARG A C 1
ATOM 2886 O O . ARG A 1 377 ? 0.299 7.139 -0.419 1.00 74.50 377 ARG A O 1
ATOM 2893 N N . GLY A 1 378 ? -1.196 8.717 -0.890 1.00 60.00 378 GLY A N 1
ATOM 2894 C CA . GLY A 1 378 ? -1.658 8.083 -2.134 1.00 60.00 378 GLY A CA 1
ATOM 2895 C C . GLY A 1 378 ? -0.740 8.433 -3.313 1.00 60.00 378 GLY A C 1
ATOM 2896 O O . GLY A 1 378 ? 0.181 9.238 -3.159 1.00 60.00 378 GLY A O 1
ATOM 2897 N N . ALA A 1 379 ? -1.019 7.896 -4.505 1.00 45.53 379 ALA A N 1
ATOM 2898 C CA . ALA A 1 379 ? -0.390 8.393 -5.730 1.00 45.53 379 ALA A CA 1
ATOM 2899 C C . ALA A 1 379 ? -0.683 9.896 -5.904 1.00 45.53 379 ALA A C 1
ATOM 2901 O O . ALA A 1 379 ? -1.775 10.369 -5.561 1.00 45.53 379 ALA A O 1
ATOM 2902 N N . ALA A 1 380 ? 0.273 10.656 -6.445 1.00 40.75 380 ALA A N 1
ATOM 2903 C CA . ALA A 1 380 ? 0.055 12.061 -6.782 1.00 40.75 380 ALA A CA 1
ATOM 2904 C C . ALA A 1 380 ? -1.165 12.172 -7.712 1.00 40.75 380 ALA A C 1
ATOM 2906 O O . ALA A 1 380 ? -1.182 11.563 -8.776 1.00 40.75 380 ALA A O 1
ATOM 2907 N N . GLY A 1 381 ? -2.203 12.908 -7.306 1.00 38.56 381 GLY A N 1
ATOM 2908 C CA . GLY A 1 381 ? -3.423 13.025 -8.110 1.00 38.56 381 GLY A CA 1
ATOM 2909 C C . GLY A 1 381 ? -4.623 12.200 -7.624 1.00 38.56 381 GLY A C 1
ATOM 2910 O O . GLY A 1 381 ? -5.748 12.646 -7.832 1.00 38.56 381 GLY A O 1
ATOM 2911 N N . GLU A 1 382 ? -4.450 11.116 -6.863 1.00 43.28 382 GLU A N 1
ATOM 2912 C CA . GLU A 1 382 ? -5.505 10.100 -6.651 1.00 43.28 382 GLU A CA 1
ATOM 2913 C C . GLU A 1 382 ? -6.168 10.104 -5.255 1.00 43.28 382 GLU A C 1
ATOM 2915 O O . GLU A 1 382 ? -5.589 10.635 -4.300 1.00 43.28 382 GLU A O 1
ATOM 2920 N N . PRO A 1 383 ? -7.385 9.530 -5.099 1.00 46.06 383 PRO A N 1
ATOM 2921 C CA . PRO A 1 383 ? -7.991 9.320 -3.785 1.00 46.06 383 PRO A CA 1
ATOM 2922 C C . PRO A 1 383 ? -7.065 8.514 -2.859 1.00 46.06 383 PRO A C 1
ATOM 2924 O O . PRO A 1 383 ? -6.362 7.600 -3.298 1.00 46.06 383 PRO A O 1
ATOM 2927 N N . ARG A 1 384 ? -7.072 8.855 -1.563 1.00 63.28 384 ARG A N 1
ATOM 2928 C CA . ARG A 1 384 ? -6.237 8.199 -0.543 1.00 63.28 384 ARG A CA 1
ATOM 2929 C C . ARG A 1 384 ? -6.532 6.695 -0.511 1.00 63.28 384 ARG A C 1
ATOM 2931 O O . ARG A 1 384 ? -7.694 6.293 -0.527 1.00 63.28 384 ARG A O 1
ATOM 2938 N N . LEU A 1 385 ? -5.485 5.872 -0.457 1.00 73.75 385 LEU A N 1
ATOM 2939 C CA . LEU A 1 385 ? -5.639 4.442 -0.196 1.00 73.75 385 LEU A CA 1
ATOM 2940 C C . LEU A 1 385 ? -6.157 4.262 1.237 1.00 73.75 385 LEU A C 1
ATOM 2942 O O . LEU A 1 385 ? -5.584 4.865 2.145 1.00 73.75 385 LEU A O 1
ATOM 2946 N N . PRO A 1 386 ? -7.206 3.453 1.465 1.00 88.75 386 PRO A N 1
ATOM 2947 C CA . PRO A 1 386 ? -7.540 3.008 2.807 1.00 88.75 386 PRO A CA 1
ATOM 2948 C C . PRO A 1 386 ? -6.316 2.339 3.438 1.00 88.75 386 PRO A C 1
ATOM 2950 O O . PRO A 1 386 ? -5.782 1.376 2.877 1.00 88.75 386 PRO A O 1
ATOM 2953 N N . THR A 1 387 ? -5.868 2.855 4.582 1.00 92.88 387 THR A N 1
ATOM 2954 C CA . THR A 1 387 ? -4.660 2.375 5.257 1.00 92.88 387 THR A CA 1
ATOM 2955 C C . THR A 1 387 ? -5.005 1.754 6.600 1.00 92.88 387 THR A C 1
ATOM 2957 O O . THR A 1 387 ? -5.526 2.408 7.506 1.00 92.88 387 THR A O 1
ATOM 2960 N N . LEU A 1 388 ? -4.671 0.476 6.739 1.00 95.94 388 LEU A N 1
ATOM 2961 C CA . LEU A 1 388 ? -4.856 -0.308 7.943 1.00 95.94 388 LEU A CA 1
ATOM 2962 C C . LEU A 1 388 ? -3.662 -0.181 8.890 1.00 95.94 388 LEU A C 1
ATOM 2964 O O . LEU A 1 388 ? -2.538 -0.584 8.573 1.00 95.94 388 LEU A O 1
ATOM 2968 N N . LEU A 1 389 ? -3.947 0.326 10.091 1.00 95.12 389 LEU A N 1
ATOM 2969 C CA . LEU A 1 389 ? -2.971 0.642 11.126 1.00 95.12 389 LEU A CA 1
ATOM 2970 C C . LEU A 1 389 ? -3.230 -0.159 12.396 1.00 95.12 389 LEU A C 1
ATOM 2972 O O . LEU A 1 389 ? -4.319 -0.118 12.961 1.00 95.12 389 LEU A O 1
ATOM 2976 N N . GLY A 1 390 ? -2.201 -0.840 12.891 1.00 94.44 390 GLY A N 1
ATOM 2977 C CA . GLY A 1 390 ? -2.227 -1.405 14.233 1.00 94.44 390 GLY A CA 1
ATOM 2978 C C . GLY A 1 390 ? -2.141 -0.297 15.280 1.00 94.44 390 GLY A C 1
ATOM 2979 O O . GLY A 1 390 ? -1.103 0.346 15.381 1.00 94.44 390 GLY A O 1
ATOM 2980 N N . MET A 1 391 ? -3.211 -0.084 16.047 1.00 94.44 391 MET A N 1
ATOM 2981 C CA . MET A 1 391 ? -3.269 0.912 17.123 1.00 94.44 391 MET A CA 1
ATOM 2982 C C . MET A 1 391 ? -3.727 0.220 18.405 1.00 94.44 391 MET A C 1
ATOM 2984 O O . MET A 1 391 ? -4.807 -0.357 18.464 1.00 94.44 391 MET A O 1
ATOM 2988 N N . SER A 1 392 ? -2.883 0.235 19.425 1.00 94.31 392 SER A N 1
ATOM 2989 C CA . SER A 1 392 ? -3.073 -0.488 20.682 1.00 94.31 392 SER A CA 1
ATOM 2990 C C . SER A 1 392 ? -3.198 0.429 21.894 1.00 94.31 392 SER A C 1
ATOM 2992 O O . SER A 1 392 ? -3.719 -0.005 22.923 1.00 94.31 392 SER A O 1
ATOM 2994 N N . THR A 1 393 ? -2.791 1.695 21.764 1.00 95.38 393 THR A N 1
ATOM 2995 C CA . THR A 1 393 ? -2.875 2.729 22.805 1.00 95.38 393 THR A CA 1
ATOM 2996 C C . THR A 1 393 ? -3.572 3.998 22.306 1.00 95.38 393 THR A C 1
ATOM 2998 O O . THR A 1 393 ? -3.770 4.207 21.110 1.00 95.38 393 THR A O 1
ATOM 3001 N N . VAL A 1 394 ? -3.954 4.865 23.245 1.00 96.56 394 VAL A N 1
ATOM 3002 C CA . VAL A 1 394 ? -4.560 6.180 22.970 1.00 96.56 394 VAL A CA 1
ATOM 3003 C C . VAL A 1 394 ? -3.571 7.084 22.222 1.00 96.56 394 VAL A C 1
ATOM 3005 O O . VAL A 1 394 ? -3.943 7.783 21.282 1.00 96.56 394 VAL A O 1
ATOM 3008 N N . GLU A 1 395 ? -2.297 7.033 22.603 1.00 94.00 395 GLU A N 1
ATOM 3009 C CA . GLU A 1 395 ? -1.209 7.795 21.994 1.00 94.00 395 GLU A CA 1
ATOM 3010 C C . GLU A 1 395 ? -0.980 7.395 20.534 1.00 94.00 395 GLU A C 1
ATOM 3012 O O . GLU A 1 395 ? -0.844 8.272 19.686 1.00 94.00 395 GLU A O 1
ATOM 3017 N N . GLU A 1 396 ? -1.029 6.101 20.210 1.00 94.88 396 GLU A N 1
ATOM 3018 C CA . GLU A 1 396 ? -0.911 5.624 18.825 1.00 94.88 396 GLU A CA 1
ATOM 3019 C C . GLU A 1 396 ? -2.074 6.110 17.948 1.00 94.88 396 GLU A C 1
ATOM 3021 O O . GLU A 1 396 ? -1.865 6.475 16.790 1.00 94.88 396 GLU A O 1
ATOM 3026 N N . VAL A 1 397 ? -3.288 6.194 18.507 1.00 97.31 397 VAL A N 1
ATOM 3027 C CA . VAL A 1 397 ? -4.445 6.781 17.810 1.00 97.31 397 VAL A CA 1
ATOM 3028 C C . VAL A 1 397 ? -4.234 8.276 17.572 1.00 97.31 397 VAL A C 1
ATOM 3030 O O . VAL A 1 397 ? -4.495 8.759 16.472 1.00 97.31 397 VAL A O 1
ATOM 3033 N N . HIS A 1 398 ? -3.727 9.019 18.563 1.00 95.62 398 HIS A N 1
ATOM 3034 C CA . HIS A 1 398 ? -3.364 10.424 18.368 1.00 95.62 398 HIS A CA 1
ATOM 3035 C C . HIS A 1 398 ? -2.322 10.578 17.255 1.00 95.62 398 HIS A C 1
ATOM 3037 O O . HIS A 1 398 ? -2.549 11.348 16.327 1.00 95.62 398 HIS A O 1
ATOM 3043 N N . MET A 1 399 ? -1.227 9.816 17.300 1.00 93.81 399 MET A N 1
ATOM 3044 C CA . MET A 1 399 ? -0.161 9.877 16.296 1.00 93.81 399 MET A CA 1
ATOM 3045 C C . MET A 1 399 ? -0.677 9.623 14.878 1.00 93.81 399 MET A C 1
ATOM 3047 O O . MET A 1 399 ? -0.334 10.369 13.963 1.00 93.81 399 MET A O 1
ATOM 3051 N N . ALA A 1 400 ? -1.542 8.621 14.695 1.00 94.50 400 ALA A N 1
ATOM 3052 C CA . ALA A 1 400 ? -2.138 8.321 13.396 1.00 94.50 400 ALA A CA 1
ATOM 3053 C C . ALA A 1 400 ? -2.940 9.510 12.833 1.00 94.50 400 ALA A C 1
ATOM 3055 O O . ALA A 1 400 ? -2.839 9.826 11.645 1.00 94.50 400 ALA A O 1
ATOM 3056 N N . ILE A 1 401 ? -3.701 10.205 13.685 1.00 94.44 401 ILE A N 1
ATOM 3057 C CA . ILE A 1 401 ? -4.466 11.393 13.287 1.00 94.44 401 ILE A CA 1
ATOM 3058 C C . ILE A 1 401 ? -3.554 12.586 13.003 1.00 94.44 401 ILE A C 1
ATOM 3060 O O . ILE A 1 401 ? -3.764 13.274 12.006 1.00 94.44 401 ILE A O 1
ATOM 3064 N N . GLU A 1 402 ? -2.541 12.831 13.834 1.00 93.44 402 GLU A N 1
ATOM 3065 C CA . GLU A 1 402 ? -1.593 13.930 13.618 1.00 93.44 402 GLU A CA 1
ATOM 3066 C C . GLU A 1 402 ? -0.810 13.742 12.306 1.00 93.44 402 GLU A C 1
ATOM 3068 O O . GLU A 1 402 ? -0.699 14.681 11.517 1.00 93.44 402 GLU A O 1
ATOM 3073 N N . ALA A 1 403 ? -0.369 12.515 12.000 1.00 91.56 403 ALA A N 1
ATOM 3074 C CA . ALA A 1 403 ? 0.264 12.189 10.720 1.00 91.56 403 ALA A CA 1
ATOM 3075 C C . ALA A 1 403 ? -0.684 12.435 9.532 1.00 91.56 403 ALA A C 1
ATOM 3077 O O . ALA A 1 403 ? -0.284 12.995 8.510 1.00 91.56 403 ALA A O 1
ATOM 3078 N N . TYR A 1 404 ? -1.964 12.074 9.672 1.00 91.06 404 TYR A N 1
ATOM 3079 C CA . TYR A 1 404 ? -2.962 12.332 8.635 1.00 91.06 404 TYR A CA 1
ATOM 3080 C C . TYR A 1 404 ? -3.223 13.830 8.425 1.00 91.06 404 TYR A C 1
ATOM 3082 O O . TYR A 1 404 ? -3.405 14.265 7.286 1.00 91.06 404 TYR A O 1
ATOM 3090 N N . ARG A 1 405 ? -3.248 14.629 9.499 1.00 91.00 405 ARG A N 1
ATOM 3091 C CA . ARG A 1 405 ? -3.409 16.089 9.420 1.00 91.00 405 ARG A CA 1
ATOM 3092 C C . ARG A 1 405 ? -2.217 16.755 8.748 1.00 91.00 405 ARG A C 1
ATOM 3094 O O . ARG A 1 405 ? -2.437 17.577 7.864 1.00 91.00 405 ARG A O 1
ATOM 3101 N N . ALA A 1 406 ? -0.995 16.345 9.094 1.00 89.44 406 ALA A N 1
ATOM 3102 C CA . ALA A 1 406 ? 0.214 16.784 8.401 1.00 89.44 406 ALA A CA 1
ATOM 3103 C C . ALA A 1 406 ? 0.108 16.498 6.897 1.00 89.44 406 ALA A C 1
ATOM 3105 O O . ALA A 1 406 ? 0.266 17.395 6.075 1.00 89.44 406 ALA A O 1
ATOM 3106 N N . LEU A 1 407 ? -0.268 15.269 6.529 1.00 86.31 407 LEU A N 1
ATOM 3107 C CA . LEU A 1 407 ? -0.466 14.897 5.129 1.00 86.31 407 LEU A CA 1
ATOM 3108 C C . LEU A 1 407 ? -1.542 15.749 4.433 1.00 86.31 407 LEU A C 1
ATOM 3110 O O . LEU A 1 407 ? -1.350 16.163 3.293 1.00 86.31 407 LEU A O 1
ATOM 3114 N N . ALA A 1 408 ? -2.676 15.999 5.097 1.00 83.62 408 ALA A N 1
ATOM 3115 C CA . ALA A 1 408 ? -3.763 16.811 4.550 1.00 83.62 408 ALA A CA 1
ATOM 3116 C C . ALA A 1 408 ? -3.333 18.266 4.302 1.00 83.62 408 ALA A C 1
ATOM 3118 O O . ALA A 1 408 ? -3.633 18.827 3.249 1.00 83.62 408 ALA A O 1
ATOM 3119 N N . ALA A 1 409 ? -2.593 18.853 5.243 1.00 85.00 409 ALA A N 1
ATOM 3120 C CA . ALA A 1 409 ? -2.047 20.196 5.106 1.00 85.00 409 ALA A CA 1
ATOM 3121 C C . ALA A 1 409 ? -1.025 20.268 3.960 1.00 85.00 409 ALA A C 1
ATOM 3123 O O . ALA A 1 409 ? -1.207 21.028 3.015 1.00 85.00 409 ALA A O 1
ATOM 3124 N N . GLY A 1 410 ? -0.009 19.402 3.981 1.00 79.94 410 GLY A N 1
ATOM 3125 C CA . GLY A 1 410 ? 1.102 19.450 3.031 1.00 79.94 410 GLY A CA 1
ATOM 3126 C C . GLY A 1 410 ? 0.765 19.113 1.579 1.00 79.94 410 GLY A C 1
ATOM 3127 O O . GLY A 1 410 ? 1.492 19.515 0.674 1.00 79.94 410 GLY A O 1
ATOM 3128 N N . LEU A 1 411 ? -0.324 18.376 1.335 1.00 72.25 411 LEU A N 1
ATOM 3129 C CA . LEU A 1 411 ? -0.821 18.102 -0.019 1.00 72.25 411 LEU A CA 1
ATOM 3130 C C . LEU A 1 411 ? -1.901 19.093 -0.480 1.00 72.25 411 LEU A C 1
ATOM 3132 O O . LEU A 1 411 ? -2.430 18.926 -1.578 1.00 72.25 411 LEU A O 1
ATOM 3136 N N . GLY A 1 412 ? -2.329 20.038 0.367 1.00 69.19 412 GLY A N 1
ATOM 3137 C CA . GLY A 1 412 ? -3.458 20.939 0.095 1.00 69.19 412 GLY A CA 1
ATOM 3138 C C . GLY A 1 412 ? -4.829 20.246 -0.032 1.00 69.19 412 GLY A C 1
ATOM 3139 O O . GLY A 1 412 ? -5.857 20.905 -0.205 1.00 69.19 412 GLY A O 1
ATOM 3140 N N . ARG A 1 413 ? -4.884 18.911 0.073 1.00 65.81 413 ARG A N 1
ATOM 3141 C CA . ARG A 1 413 ? -6.100 18.086 -0.013 1.00 65.81 413 ARG A CA 1
ATOM 3142 C C . ARG A 1 413 ? -6.701 17.903 1.368 1.00 65.81 413 ARG A C 1
ATOM 3144 O O . ARG A 1 413 ? -6.023 17.459 2.285 1.00 65.81 413 ARG A O 1
ATOM 3151 N N . ASP A 1 414 ? -7.987 18.209 1.514 1.00 69.12 414 ASP A N 1
ATOM 3152 C CA . ASP A 1 414 ? -8.681 18.259 2.812 1.00 69.12 414 ASP A CA 1
ATOM 3153 C C . ASP A 1 414 ? -8.140 19.335 3.773 1.00 69.12 414 ASP A C 1
ATOM 3155 O O . ASP A 1 414 ? -8.638 19.468 4.887 1.00 69.12 414 ASP A O 1
ATOM 3159 N N . ALA A 1 415 ? -7.191 20.172 3.334 1.00 72.44 415 ALA A N 1
ATOM 3160 C CA . ALA A 1 415 ? -6.691 21.314 4.101 1.00 72.44 415 ALA A CA 1
ATOM 3161 C C . ALA A 1 415 ? -7.819 22.286 4.495 1.00 72.44 415 ALA A C 1
ATOM 3163 O O . ALA A 1 415 ? -7.795 22.871 5.571 1.00 72.44 415 ALA A O 1
ATOM 3164 N N . HIS A 1 416 ? -8.866 22.389 3.669 1.00 76.00 416 HIS A N 1
ATOM 3165 C CA . HIS A 1 416 ? -10.075 23.164 3.967 1.00 76.00 416 HIS A CA 1
ATOM 3166 C C . HIS A 1 416 ? -10.898 22.621 5.154 1.00 76.00 416 HIS A C 1
ATOM 3168 O O . HIS A 1 416 ? -11.740 23.345 5.680 1.00 76.00 416 HIS A O 1
ATOM 3174 N N . LEU A 1 417 ? -10.681 21.363 5.564 1.00 78.31 417 LEU A N 1
ATOM 3175 C CA . LEU A 1 417 ? -11.297 20.750 6.747 1.00 78.31 417 LEU A CA 1
ATOM 3176 C C . LEU A 1 417 ? -10.466 20.975 8.021 1.00 78.31 417 LEU A C 1
ATOM 3178 O O . LEU A 1 417 ? -10.929 20.650 9.115 1.00 78.31 417 LEU A O 1
ATOM 3182 N N . LEU A 1 418 ? -9.249 21.511 7.896 1.00 80.62 418 LEU A N 1
ATOM 3183 C CA . LEU A 1 418 ? -8.425 21.924 9.028 1.00 80.62 418 LEU A CA 1
ATOM 3184 C C . LEU A 1 418 ? -8.803 23.343 9.471 1.00 80.62 418 LEU A C 1
ATOM 3186 O O . LEU A 1 418 ? -9.223 24.184 8.674 1.00 80.62 418 LEU A O 1
ATOM 3190 N N . ALA A 1 419 ? -8.632 23.625 10.762 1.00 78.12 419 ALA A N 1
ATOM 3191 C CA . ALA A 1 419 ? -8.758 24.987 11.263 1.00 78.12 419 ALA A CA 1
ATOM 3192 C C . ALA A 1 419 ? -7.640 25.856 10.665 1.00 78.12 419 ALA A C 1
ATOM 3194 O O . ALA A 1 419 ? -6.475 25.465 10.683 1.00 78.12 419 ALA A O 1
ATOM 3195 N N . LYS A 1 420 ? -7.978 27.056 10.174 1.00 75.31 420 LYS A N 1
ATOM 3196 C CA . LYS A 1 420 ? -6.992 27.985 9.585 1.00 75.31 420 LYS A CA 1
ATOM 3197 C C . LYS A 1 420 ? -5.810 28.263 10.519 1.00 75.31 420 LYS A C 1
ATOM 3199 O O . LYS A 1 420 ? -4.684 28.358 10.057 1.00 75.31 420 LYS A O 1
ATOM 3204 N N . GLU A 1 421 ? -6.080 28.354 11.818 1.00 77.44 421 GLU A N 1
ATOM 3205 C CA . GLU A 1 421 ? -5.098 28.642 12.870 1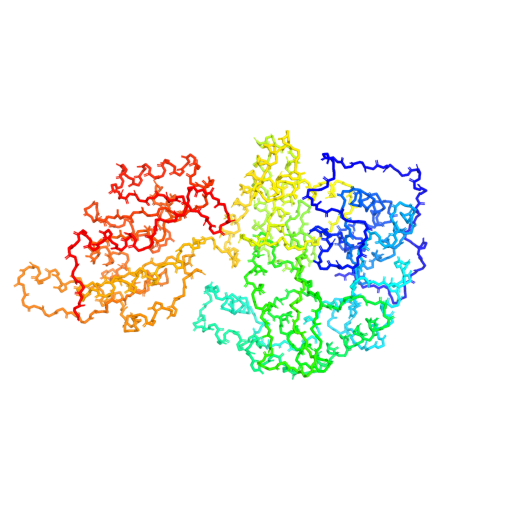.00 77.44 421 GLU A CA 1
ATOM 3206 C C . GLU A 1 421 ? -4.056 27.527 13.068 1.00 77.44 421 GLU A C 1
ATOM 3208 O O . GLU A 1 421 ? -3.013 27.782 13.658 1.00 77.44 421 GLU A O 1
ATOM 3213 N N . THR A 1 422 ? -4.314 26.301 12.594 1.00 82.31 422 THR A N 1
ATOM 3214 C CA . THR A 1 422 ? -3.400 25.152 12.750 1.00 82.31 422 THR A CA 1
ATOM 3215 C C . THR A 1 422 ? -2.780 24.678 11.437 1.00 82.31 422 THR A C 1
ATOM 3217 O O . THR A 1 422 ? -1.929 23.788 11.456 1.00 82.31 422 THR A O 1
ATOM 3220 N N . LEU A 1 423 ? -3.175 25.259 10.298 1.00 83.50 423 LEU A N 1
ATOM 3221 C CA . LEU A 1 423 ? -2.719 24.832 8.974 1.00 83.50 423 LEU A CA 1
ATOM 3222 C C . LEU A 1 423 ? -1.196 24.964 8.825 1.00 83.50 423 LEU A C 1
ATOM 3224 O O . LEU A 1 423 ? -0.538 23.980 8.502 1.00 83.50 423 LEU A O 1
ATOM 3228 N N . GLU A 1 424 ? -0.639 26.129 9.163 1.00 85.31 424 GLU A N 1
ATOM 3229 C CA . GLU A 1 424 ? 0.805 26.409 9.090 1.00 85.31 424 GLU A CA 1
ATOM 3230 C C . GLU A 1 424 ? 1.629 25.444 9.965 1.00 85.31 424 GLU A C 1
ATOM 3232 O O . GLU A 1 424 ? 2.700 24.970 9.575 1.00 85.31 424 GLU A O 1
ATOM 3237 N N . THR A 1 425 ? 1.102 25.078 11.139 1.00 87.81 425 THR A N 1
ATOM 3238 C CA . THR A 1 425 ? 1.726 24.081 12.022 1.00 87.81 425 THR A CA 1
ATOM 3239 C C . THR A 1 425 ? 1.799 22.710 11.348 1.00 87.81 425 THR A C 1
ATOM 3241 O O . THR A 1 425 ? 2.839 22.052 11.390 1.00 87.81 425 THR A O 1
ATOM 3244 N N . TYR A 1 426 ? 0.717 22.275 10.699 1.00 89.12 426 TYR A N 1
ATOM 3245 C CA . TYR A 1 426 ? 0.679 20.982 10.016 1.00 89.12 426 TYR A CA 1
ATOM 3246 C C . TYR A 1 426 ? 1.475 20.959 8.707 1.00 89.12 426 TYR A C 1
ATOM 3248 O O . TYR A 1 426 ? 2.049 19.920 8.380 1.00 89.12 426 TYR A O 1
ATOM 3256 N N . GLU A 1 427 ? 1.566 22.077 7.988 1.00 85.75 427 GLU A N 1
ATOM 3257 C CA . GLU A 1 427 ? 2.466 22.233 6.837 1.00 85.75 427 GLU A CA 1
ATOM 3258 C C . GLU A 1 427 ? 3.931 22.109 7.271 1.00 85.75 427 GLU A C 1
ATOM 3260 O O . GLU A 1 427 ? 4.699 21.346 6.682 1.00 85.75 427 GLU A O 1
ATOM 3265 N N . THR A 1 428 ? 4.305 22.778 8.366 1.00 86.62 428 THR A N 1
ATOM 3266 C CA . THR A 1 428 ? 5.646 22.663 8.959 1.00 86.62 428 THR A CA 1
ATOM 3267 C C . THR A 1 428 ? 5.968 21.212 9.323 1.00 86.62 428 THR A C 1
ATOM 3269 O O . THR A 1 428 ? 7.016 20.687 8.935 1.00 86.62 428 THR A O 1
ATOM 3272 N N . LEU A 1 429 ? 5.039 20.532 10.005 1.00 87.94 429 LEU A N 1
ATOM 3273 C CA . LEU A 1 429 ? 5.168 19.120 10.363 1.00 87.94 429 LEU A CA 1
ATOM 3274 C C . LEU A 1 429 ? 5.326 18.222 9.127 1.00 87.94 429 LEU A C 1
ATOM 3276 O O . LEU A 1 429 ? 6.181 17.337 9.106 1.00 87.94 429 LEU A O 1
ATOM 3280 N N . TYR A 1 430 ? 4.543 18.459 8.073 1.00 85.81 430 TYR A N 1
ATOM 3281 C CA . TYR A 1 430 ? 4.650 17.720 6.815 1.00 85.81 430 TYR A CA 1
ATOM 3282 C C . TYR A 1 430 ? 6.038 17.842 6.181 1.00 85.81 430 TYR A C 1
ATOM 3284 O O . TYR A 1 430 ? 6.638 16.829 5.817 1.00 85.81 430 TYR A O 1
ATOM 3292 N N . HIS A 1 431 ? 6.565 19.063 6.062 1.00 81.50 431 HIS A N 1
ATOM 3293 C CA . HIS A 1 431 ? 7.876 19.298 5.457 1.00 81.50 431 HIS A CA 1
ATOM 3294 C C . HIS A 1 431 ? 9.007 18.640 6.248 1.00 81.50 431 HIS A C 1
ATOM 3296 O O . HIS A 1 431 ? 9.932 18.075 5.661 1.00 81.50 431 HIS A O 1
ATOM 3302 N N . GLN A 1 432 ? 8.914 18.651 7.576 1.00 83.69 432 GLN A N 1
ATOM 3303 C CA . GLN A 1 432 ? 9.892 17.989 8.427 1.00 83.69 432 GLN A CA 1
ATOM 3304 C C . GLN A 1 432 ? 9.841 16.461 8.272 1.00 83.69 432 GLN A C 1
ATOM 3306 O O . GLN A 1 432 ? 10.874 15.825 8.063 1.00 83.69 432 GLN A O 1
ATOM 3311 N N . LEU A 1 433 ? 8.646 15.866 8.298 1.00 84.69 433 LEU A N 1
ATOM 3312 C CA . LEU A 1 433 ? 8.472 14.430 8.079 1.00 84.69 433 LEU A CA 1
ATOM 3313 C C . LEU A 1 433 ? 8.944 13.992 6.685 1.00 84.69 433 LEU A C 1
ATOM 3315 O O . LEU A 1 433 ? 9.565 12.937 6.563 1.00 84.69 433 LEU A O 1
ATOM 3319 N N . ALA A 1 434 ? 8.728 14.816 5.655 1.00 81.12 434 ALA A N 1
ATOM 3320 C CA . ALA A 1 434 ? 9.259 14.586 4.311 1.00 81.12 434 ALA A CA 1
ATOM 3321 C C . ALA A 1 434 ? 10.800 14.651 4.264 1.00 81.12 434 ALA A C 1
ATOM 3323 O O . ALA A 1 434 ? 11.432 13.898 3.521 1.00 81.12 434 ALA A O 1
ATOM 3324 N N . SER A 1 435 ? 11.425 15.505 5.081 1.00 80.69 435 SER A N 1
ATOM 3325 C CA . SER A 1 435 ? 12.886 15.545 5.236 1.00 80.69 435 SER A CA 1
ATOM 3326 C C . SER A 1 435 ? 13.427 14.252 5.863 1.00 80.69 435 SER A C 1
ATOM 3328 O O . SER A 1 435 ? 14.377 13.656 5.346 1.00 80.69 435 SER A O 1
ATOM 3330 N N . PHE A 1 436 ? 12.782 13.752 6.924 1.00 86.12 436 PHE A N 1
ATOM 3331 C CA . PHE A 1 436 ? 13.140 12.463 7.527 1.00 86.12 436 PHE A CA 1
ATOM 3332 C C . PHE A 1 436 ? 12.930 11.291 6.561 1.00 86.12 436 PHE A C 1
ATOM 3334 O O . PHE A 1 436 ? 13.783 10.409 6.481 1.00 86.12 436 PHE A O 1
ATOM 3341 N N . GLU A 1 437 ? 11.849 11.300 5.775 1.00 84.31 437 GLU A N 1
ATOM 3342 C CA . GLU A 1 437 ? 11.611 10.321 4.706 1.00 84.31 437 GLU A CA 1
ATOM 3343 C C . GLU A 1 437 ? 12.785 10.292 3.712 1.00 84.31 437 GLU A C 1
ATOM 3345 O O . GLU A 1 437 ? 13.346 9.227 3.444 1.00 84.31 437 GLU A O 1
ATOM 3350 N N . GLY A 1 438 ? 13.233 11.463 3.242 1.00 76.31 438 GLY A N 1
ATOM 3351 C CA . GLY A 1 438 ? 14.399 11.586 2.363 1.00 76.31 438 GLY A CA 1
ATOM 3352 C C . GLY A 1 438 ? 15.684 11.019 2.978 1.00 76.31 438 GLY A C 1
ATOM 3353 O O . GLY A 1 438 ? 16.436 10.308 2.308 1.00 76.31 438 GLY A O 1
ATOM 3354 N N . MET A 1 439 ? 15.912 11.260 4.271 1.00 83.19 439 MET A N 1
ATOM 3355 C CA . MET A 1 439 ? 17.055 10.716 5.013 1.00 83.19 439 MET A CA 1
ATOM 3356 C C . MET A 1 439 ? 17.013 9.186 5.128 1.00 83.19 439 MET A C 1
ATOM 3358 O O . MET A 1 439 ? 18.049 8.522 4.975 1.00 83.19 439 MET A O 1
ATOM 3362 N N . VAL A 1 440 ? 15.831 8.615 5.381 1.00 84.69 440 VAL A N 1
ATOM 3363 C CA . VAL A 1 440 ? 15.642 7.160 5.412 1.00 84.69 440 VAL A CA 1
ATOM 3364 C C . VAL A 1 440 ? 15.944 6.577 4.036 1.00 84.69 440 VAL A C 1
ATOM 3366 O O . VAL A 1 440 ? 16.796 5.693 3.933 1.00 84.69 440 VAL A O 1
ATOM 3369 N N . HIS A 1 441 ? 15.341 7.115 2.973 1.00 79.00 441 HIS A N 1
ATOM 3370 C CA . HIS A 1 441 ? 15.567 6.647 1.603 1.00 79.00 441 HIS A CA 1
ATOM 3371 C C . HIS A 1 441 ? 17.043 6.721 1.197 1.00 79.00 441 HIS A C 1
ATOM 3373 O O . HIS A 1 441 ? 17.585 5.741 0.686 1.00 79.00 441 HIS A O 1
ATOM 3379 N N . GLN A 1 442 ? 17.729 7.830 1.491 1.00 75.00 442 GLN A N 1
ATOM 3380 C CA . GLN A 1 442 ? 19.159 7.979 1.207 1.00 75.00 442 GLN A CA 1
ATOM 3381 C C . GLN A 1 442 ? 20.001 6.929 1.944 1.00 75.00 442 GLN A C 1
ATOM 3383 O O . GLN A 1 442 ? 20.968 6.394 1.399 1.00 75.00 442 GLN A O 1
ATOM 3388 N N . THR A 1 443 ? 19.638 6.612 3.187 1.00 80.81 443 THR A N 1
ATOM 3389 C CA . THR A 1 443 ? 20.361 5.625 3.995 1.00 80.81 443 THR A CA 1
ATOM 3390 C C . THR A 1 443 ? 20.148 4.204 3.471 1.00 80.81 443 THR A C 1
ATOM 3392 O O . THR A 1 443 ? 21.121 3.465 3.312 1.00 80.81 443 THR A O 1
ATOM 3395 N N . LEU A 1 444 ? 18.908 3.839 3.129 1.00 78.12 444 LEU A N 1
ATOM 3396 C CA . LEU A 1 444 ? 18.594 2.553 2.498 1.00 78.12 444 LEU A CA 1
ATOM 3397 C C . LEU A 1 444 ? 19.321 2.407 1.152 1.00 78.12 444 LEU A C 1
ATOM 3399 O O . LEU A 1 444 ? 19.967 1.387 0.896 1.00 78.12 444 LEU A O 1
ATOM 3403 N N . GLN A 1 445 ? 19.307 3.460 0.333 1.00 69.06 445 GLN A N 1
ATOM 3404 C CA . GLN A 1 445 ? 20.011 3.500 -0.946 1.00 69.06 445 GLN A CA 1
ATOM 3405 C C . GLN A 1 445 ? 21.521 3.311 -0.783 1.00 69.06 445 GLN A C 1
ATOM 3407 O O . GLN A 1 445 ? 22.113 2.502 -1.496 1.00 69.06 445 GLN A O 1
ATOM 3412 N N . GLY A 1 446 ? 22.142 4.029 0.159 1.00 66.50 446 GLY A N 1
ATOM 3413 C CA . GLY A 1 446 ? 23.575 3.926 0.442 1.00 66.50 446 GLY A CA 1
ATOM 3414 C C . GLY A 1 446 ? 23.986 2.536 0.927 1.00 66.50 446 GLY A C 1
ATOM 3415 O O . GLY A 1 446 ? 25.075 2.067 0.611 1.00 66.50 446 GLY A O 1
ATOM 3416 N N . ALA A 1 447 ? 23.088 1.833 1.620 1.00 69.56 447 ALA A N 1
ATOM 3417 C CA . ALA A 1 447 ? 23.280 0.435 1.986 1.00 69.56 447 ALA A CA 1
ATOM 3418 C C . ALA A 1 447 ? 23.057 -0.533 0.808 1.00 69.56 447 ALA A C 1
ATOM 3420 O O . ALA A 1 447 ? 23.276 -1.732 0.944 1.00 69.56 447 ALA A O 1
ATOM 3421 N N . GLY A 1 448 ? 22.610 -0.067 -0.361 1.00 61.31 448 GLY A N 1
ATOM 3422 C CA . GLY A 1 448 ? 22.244 -0.922 -1.488 1.00 61.31 448 GLY A CA 1
ATOM 3423 C C . GLY A 1 448 ? 20.999 -1.769 -1.210 1.00 61.31 448 GLY A C 1
ATOM 3424 O O . GLY A 1 448 ? 20.902 -2.893 -1.713 1.00 61.31 448 GLY A O 1
ATOM 3425 N N . VAL A 1 449 ? 20.090 -1.271 -0.367 1.00 64.12 449 VAL A N 1
ATOM 3426 C CA . VAL A 1 449 ? 18.705 -1.742 -0.277 1.00 64.12 449 VAL A CA 1
ATOM 3427 C C . VAL A 1 449 ? 17.954 -1.065 -1.421 1.00 64.12 449 VAL A C 1
ATOM 3429 O O . VAL A 1 449 ? 17.868 0.159 -1.485 1.00 64.12 449 VAL A O 1
ATOM 3432 N N . GLN A 1 450 ? 17.493 -1.853 -2.391 1.00 52.94 450 GLN A N 1
ATOM 3433 C CA . GLN A 1 450 ? 16.790 -1.317 -3.553 1.00 52.94 450 GLN A CA 1
ATOM 3434 C C . GLN A 1 450 ? 15.342 -0.990 -3.171 1.00 52.94 450 GLN A C 1
ATOM 3436 O O . GLN A 1 450 ? 14.559 -1.908 -2.949 1.00 52.94 450 GLN A O 1
ATOM 3441 N N . ASN A 1 451 ? 14.978 0.294 -3.156 1.00 46.31 451 ASN A N 1
ATOM 3442 C CA . ASN A 1 451 ? 13.575 0.690 -3.271 1.00 46.31 451 ASN A CA 1
ATOM 3443 C C . ASN A 1 451 ? 13.120 0.419 -4.709 1.00 46.31 451 ASN A C 1
ATOM 3445 O O . ASN A 1 451 ? 13.854 0.697 -5.655 1.00 46.31 451 ASN A O 1
ATOM 3449 N N . LEU A 1 452 ? 11.927 -0.136 -4.907 1.00 45.59 452 LEU A N 1
ATOM 3450 C CA . LEU A 1 452 ? 11.366 -0.355 -6.251 1.00 45.59 452 LEU A CA 1
ATOM 3451 C C . LEU A 1 452 ? 10.624 0.864 -6.811 1.00 45.59 452 LEU A C 1
ATOM 3453 O O . LEU A 1 452 ? 10.016 0.776 -7.871 1.00 45.59 452 LEU A O 1
ATOM 3457 N N . CYS A 1 453 ? 10.725 2.010 -6.143 1.00 37.25 453 CYS A N 1
ATOM 3458 C CA . CYS A 1 453 ? 10.185 3.273 -6.621 1.00 37.25 453 CYS A CA 1
ATOM 3459 C C . CYS A 1 453 ? 11.268 4.343 -6.441 1.00 37.25 453 CYS A C 1
ATOM 3461 O O . CYS A 1 453 ? 11.677 4.631 -5.315 1.00 37.25 453 CYS A O 1
ATOM 3463 N N . TRP A 1 454 ? 11.796 4.865 -7.553 1.00 33.00 454 TRP A N 1
ATOM 3464 C CA . TRP A 1 454 ? 12.785 5.948 -7.564 1.00 33.00 454 TRP A CA 1
ATOM 3465 C C . TRP A 1 454 ? 12.195 7.178 -8.266 1.00 33.00 454 TRP A C 1
ATOM 3467 O O . TRP A 1 454 ? 11.489 7.027 -9.264 1.00 33.00 454 TRP A O 1
ATOM 3477 N N . PRO A 1 455 ? 12.479 8.392 -7.765 1.00 35.38 455 PRO A N 1
ATOM 3478 C CA . PRO A 1 455 ? 11.898 9.635 -8.256 1.00 35.38 455 PRO A CA 1
ATOM 3479 C C . PRO A 1 455 ? 12.490 10.035 -9.614 1.00 35.38 455 PRO A C 1
ATOM 3481 O O . PRO A 1 455 ? 13.617 10.519 -9.701 1.00 35.38 455 PRO A O 1
ATOM 3484 N N . GLY A 1 456 ? 11.707 9.879 -10.677 1.00 38.25 456 GLY A N 1
ATOM 3485 C CA . GLY A 1 456 ? 11.887 10.604 -11.939 1.00 38.25 456 GLY A CA 1
ATOM 3486 C C . GLY A 1 456 ? 10.862 11.740 -12.074 1.00 38.25 456 GLY A C 1
ATOM 3487 O O . GLY A 1 456 ? 9.943 11.866 -11.265 1.00 38.25 456 GLY A O 1
ATOM 3488 N N . SER A 1 457 ? 11.005 12.584 -13.099 1.00 48.88 457 SER A N 1
ATOM 3489 C CA . SER A 1 457 ? 10.001 13.609 -13.416 1.00 48.88 457 SER A CA 1
ATOM 3490 C C . SER A 1 457 ? 8.918 13.035 -14.333 1.00 48.88 457 SER A C 1
ATOM 3492 O O . SER A 1 457 ? 9.230 12.516 -15.402 1.00 48.88 457 SER A O 1
ATOM 3494 N N . VAL A 1 458 ? 7.639 13.192 -13.966 1.00 41.44 458 VAL A N 1
ATOM 3495 C CA . VAL A 1 458 ? 6.480 12.786 -14.796 1.00 41.44 458 VAL A CA 1
ATOM 3496 C C . VAL A 1 458 ? 6.497 13.470 -16.171 1.00 41.44 458 VAL A C 1
ATOM 3498 O O . VAL A 1 458 ? 5.997 12.926 -17.153 1.00 41.44 458 VAL A O 1
ATOM 3501 N N . ALA A 1 459 ? 7.118 14.651 -16.271 1.00 46.22 459 ALA A N 1
ATOM 3502 C CA . ALA A 1 459 ? 7.250 15.390 -17.523 1.00 46.22 459 ALA A CA 1
ATOM 3503 C C . ALA A 1 459 ? 8.080 14.648 -18.590 1.00 46.22 459 ALA A C 1
ATOM 3505 O O . ALA A 1 459 ? 7.962 14.975 -19.772 1.00 46.22 459 ALA A O 1
ATOM 3506 N N . SER A 1 460 ? 8.851 13.616 -18.218 1.00 55.84 460 SER A N 1
ATOM 3507 C CA . SER A 1 460 ? 9.622 12.814 -19.174 1.00 55.84 460 SER A CA 1
ATOM 3508 C C . SER A 1 460 ? 8.730 12.093 -20.193 1.00 55.84 460 SER A C 1
ATOM 3510 O O . SER A 1 460 ? 9.186 11.826 -21.299 1.00 55.84 460 SER A O 1
ATOM 3512 N N . VAL A 1 461 ? 7.432 11.902 -19.912 1.00 58.25 461 VAL A N 1
ATOM 3513 C CA . VAL A 1 461 ? 6.441 11.374 -20.877 1.00 58.25 461 VAL A CA 1
ATOM 3514 C C . VAL A 1 461 ? 6.366 12.178 -22.188 1.00 58.25 461 VAL A C 1
ATOM 3516 O O . VAL A 1 461 ? 5.838 11.704 -23.187 1.00 58.25 461 VAL A O 1
ATOM 3519 N N . LYS A 1 462 ? 6.872 13.419 -22.209 1.00 75.50 462 LYS A N 1
ATOM 3520 C CA . LYS A 1 462 ? 6.873 14.290 -23.395 1.00 75.50 462 LYS A CA 1
ATOM 3521 C C . LYS A 1 462 ? 8.095 14.111 -24.301 1.00 75.50 462 LYS A C 1
ATOM 3523 O O . LYS A 1 462 ? 8.100 14.651 -25.404 1.00 75.50 462 LYS A O 1
ATOM 3528 N N . VAL A 1 463 ? 9.104 13.350 -23.874 1.00 79.38 463 VAL A N 1
ATOM 3529 C CA . VAL A 1 463 ? 10.341 13.119 -24.640 1.00 79.38 463 VAL A CA 1
ATOM 3530 C C . VAL A 1 463 ? 10.086 12.478 -26.014 1.00 79.38 463 VAL A C 1
ATOM 3532 O O . VAL A 1 463 ? 10.621 13.005 -26.992 1.00 79.38 463 VAL A O 1
ATOM 3535 N N . PRO A 1 464 ? 9.236 11.437 -26.158 1.00 79.38 464 PRO A N 1
ATOM 3536 C CA . PRO A 1 464 ? 8.930 10.871 -27.475 1.00 79.38 464 PRO A CA 1
ATOM 3537 C C . PRO A 1 464 ? 8.287 11.883 -28.432 1.00 79.38 464 PRO A C 1
ATOM 3539 O O . PRO A 1 464 ? 8.628 11.910 -29.610 1.00 79.38 464 PRO A O 1
ATOM 3542 N N . LEU A 1 465 ? 7.425 12.774 -27.926 1.00 81.19 465 LEU A N 1
ATOM 3543 C CA . LEU A 1 465 ? 6.760 13.806 -28.733 1.00 81.19 465 LEU A CA 1
ATOM 3544 C C . LEU A 1 465 ? 7.754 14.838 -29.282 1.00 81.19 465 LEU A C 1
ATOM 3546 O O . LEU A 1 465 ? 7.677 15.206 -30.453 1.00 81.19 465 LEU A O 1
ATOM 3550 N N . MET A 1 466 ? 8.711 15.280 -28.456 1.00 84.88 466 MET A N 1
ATOM 3551 C CA . MET A 1 466 ? 9.775 16.192 -28.896 1.00 84.88 466 MET A CA 1
ATOM 3552 C C . MET A 1 466 ? 10.668 15.532 -29.945 1.00 84.88 466 MET A C 1
ATOM 3554 O O . MET A 1 466 ? 10.945 16.137 -30.978 1.00 84.88 466 MET A O 1
ATOM 3558 N N . ALA A 1 467 ? 11.081 14.284 -29.701 1.00 85.19 467 ALA A N 1
ATOM 3559 C CA . ALA A 1 467 ? 11.902 13.529 -30.639 1.00 85.19 467 ALA A CA 1
ATOM 3560 C C . ALA A 1 467 ? 11.181 13.336 -31.979 1.00 85.19 467 ALA A C 1
ATOM 3562 O O . ALA A 1 467 ? 11.737 13.681 -33.016 1.00 85.19 467 ALA A O 1
ATOM 3563 N N . ALA A 1 468 ? 9.926 12.876 -31.964 1.00 86.38 468 ALA A N 1
ATOM 3564 C CA . ALA A 1 468 ? 9.117 12.704 -33.170 1.00 86.38 468 ALA A CA 1
ATOM 3565 C C . ALA A 1 468 ? 9.017 14.003 -33.981 1.00 86.38 468 ALA A C 1
ATOM 3567 O O . ALA A 1 468 ? 9.242 13.994 -35.188 1.00 86.38 468 ALA A O 1
ATOM 3568 N N . ARG A 1 469 ? 8.744 15.131 -33.311 1.00 89.94 469 ARG A N 1
ATOM 3569 C CA . ARG A 1 469 ? 8.599 16.430 -33.973 1.00 89.94 469 ARG A CA 1
ATOM 3570 C C . ARG A 1 469 ? 9.911 16.949 -34.562 1.00 89.94 469 ARG A C 1
ATOM 3572 O O . ARG A 1 469 ? 9.904 17.512 -35.650 1.00 89.94 469 ARG A O 1
ATOM 3579 N N . LEU A 1 470 ? 11.032 16.764 -33.867 1.00 86.12 470 LEU A N 1
ATOM 3580 C CA . LEU A 1 470 ? 12.360 17.135 -34.370 1.00 86.12 470 LEU A CA 1
ATOM 3581 C C . LEU A 1 470 ? 12.772 16.284 -35.581 1.00 86.12 470 LEU A C 1
ATOM 3583 O O . LEU A 1 470 ? 13.420 16.787 -36.494 1.00 86.12 470 LEU A O 1
ATOM 3587 N N . LEU A 1 471 ? 12.357 15.017 -35.627 1.00 89.38 471 LEU A N 1
ATOM 3588 C CA . LEU A 1 471 ? 12.676 14.103 -36.727 1.00 89.38 471 LEU A CA 1
ATOM 3589 C C . LEU A 1 471 ? 11.925 14.409 -38.034 1.00 89.38 471 LEU A C 1
ATOM 3591 O O . LEU A 1 471 ? 12.328 13.906 -39.085 1.00 89.38 471 LEU A O 1
ATOM 3595 N N . GLU A 1 472 ? 10.899 15.265 -38.015 1.00 88.81 472 GLU A N 1
ATOM 3596 C CA . GLU A 1 472 ? 10.242 15.760 -39.238 1.00 88.81 472 GLU A CA 1
ATOM 3597 C C . GLU A 1 472 ? 11.168 16.619 -40.122 1.00 88.81 472 GLU A C 1
ATOM 3599 O O . GLU A 1 472 ? 10.881 16.843 -41.295 1.00 88.81 472 GLU A O 1
ATOM 3604 N N . TYR A 1 473 ? 12.292 17.090 -39.579 1.00 88.31 473 TYR A N 1
ATOM 3605 C CA . TYR A 1 473 ? 13.283 17.883 -40.299 1.00 88.31 473 TYR A CA 1
ATOM 3606 C C . TYR A 1 473 ? 14.425 16.976 -40.764 1.00 88.31 473 TYR A C 1
ATOM 3608 O O . TYR A 1 473 ? 15.186 16.490 -39.933 1.00 88.31 473 TYR A O 1
ATOM 3616 N N . GLU A 1 474 ? 14.556 16.739 -42.073 1.00 80.69 474 GLU A N 1
ATOM 3617 C CA . GLU A 1 474 ? 15.463 15.737 -42.677 1.00 80.69 474 GLU A CA 1
ATOM 3618 C C . GLU A 1 474 ? 16.892 15.713 -42.112 1.00 80.69 474 GLU A C 1
ATOM 3620 O O . GLU A 1 474 ? 17.421 14.639 -41.831 1.00 80.69 474 GLU A O 1
ATOM 3625 N N . ASN A 1 475 ? 17.485 16.885 -41.873 1.00 83.25 475 ASN A N 1
ATOM 3626 C CA . ASN A 1 475 ? 18.871 17.018 -41.408 1.00 83.25 475 ASN A CA 1
ATOM 3627 C C . ASN A 1 475 ? 19.028 16.983 -39.878 1.00 83.25 475 ASN A C 1
ATOM 3629 O O . ASN A 1 475 ? 20.097 17.299 -39.363 1.00 83.25 475 ASN A O 1
ATOM 3633 N N . VAL A 1 476 ? 17.977 16.629 -39.137 1.00 89.25 476 VAL A N 1
ATOM 3634 C CA . VAL A 1 476 ? 18.026 16.522 -37.676 1.00 89.25 476 VAL A CA 1
ATOM 3635 C C . VAL A 1 476 ? 18.235 15.076 -37.252 1.00 89.25 476 VAL A C 1
ATOM 3637 O O . VAL A 1 476 ? 17.491 14.176 -37.658 1.00 89.25 476 VAL A O 1
ATOM 3640 N N . HIS A 1 477 ? 19.237 14.893 -36.394 1.00 89.62 477 HIS A N 1
ATOM 3641 C CA . HIS A 1 477 ? 19.515 13.667 -35.660 1.00 89.62 477 HIS A CA 1
ATOM 3642 C C . HIS A 1 477 ? 19.319 13.922 -34.162 1.00 89.62 477 HIS A C 1
ATOM 3644 O O . HIS A 1 477 ? 19.682 14.978 -33.648 1.00 89.62 477 HIS A O 1
ATOM 3650 N N . VAL A 1 478 ? 18.742 12.956 -33.451 1.00 91.38 478 VAL A N 1
ATOM 3651 C CA . VAL A 1 478 ? 18.373 13.084 -32.039 1.00 91.38 478 VAL A CA 1
ATOM 3652 C C . VAL A 1 478 ? 19.005 11.954 -31.236 1.00 91.38 478 VAL A C 1
ATOM 3654 O O . VAL A 1 478 ? 18.734 10.777 -31.467 1.00 91.38 478 VAL A O 1
ATOM 3657 N N . HIS A 1 479 ? 19.822 12.309 -30.247 1.00 92.50 479 HIS A N 1
ATOM 3658 C CA . HIS A 1 479 ? 20.318 11.376 -29.240 1.00 92.50 479 HIS A CA 1
ATOM 3659 C C . HIS A 1 479 ? 19.611 11.664 -27.911 1.00 92.50 479 HIS A C 1
ATOM 3661 O O . HIS A 1 479 ? 19.864 12.681 -27.268 1.00 92.50 479 HIS A O 1
ATOM 3667 N N . ILE A 1 480 ? 18.713 10.774 -27.495 1.00 91.31 480 ILE A N 1
ATOM 3668 C CA . ILE A 1 480 ? 18.070 10.824 -26.181 1.00 91.31 480 ILE A CA 1
ATOM 3669 C C . ILE A 1 480 ? 19.028 10.190 -25.176 1.00 91.31 480 ILE A C 1
ATOM 3671 O O . ILE A 1 480 ? 19.432 9.045 -25.348 1.00 91.31 480 ILE A O 1
ATOM 3675 N N . VAL A 1 481 ? 19.378 10.913 -24.116 1.00 90.06 481 VAL A N 1
ATOM 3676 C CA . VAL A 1 481 ? 20.244 10.417 -23.039 1.00 90.06 481 VAL A CA 1
ATOM 3677 C C . VAL A 1 481 ? 19.419 10.371 -21.760 1.00 90.06 481 VAL A C 1
ATOM 3679 O O . VAL A 1 481 ? 18.962 11.408 -21.281 1.00 90.06 481 VAL A O 1
ATOM 3682 N N . ALA A 1 482 ? 19.191 9.176 -21.219 1.00 83.94 482 ALA A N 1
ATOM 3683 C CA . ALA A 1 482 ? 18.283 8.973 -20.096 1.00 83.94 482 ALA A CA 1
ATOM 3684 C C . ALA A 1 482 ? 18.977 8.269 -18.926 1.00 83.94 482 ALA A C 1
ATOM 3686 O O . ALA A 1 482 ? 19.544 7.185 -19.068 1.00 83.94 482 ALA A O 1
ATOM 3687 N N . SER A 1 483 ? 18.873 8.864 -17.736 1.00 77.50 483 SER A N 1
ATOM 3688 C CA . SER A 1 483 ? 19.218 8.170 -16.497 1.00 77.50 483 SER A CA 1
ATOM 3689 C C . SER A 1 483 ? 18.181 7.089 -16.193 1.00 77.50 483 SER A C 1
ATOM 3691 O O . SER A 1 483 ? 17.036 7.152 -16.657 1.00 77.50 483 SER A O 1
ATOM 3693 N N . ARG A 1 484 ? 18.543 6.120 -15.349 1.00 70.69 484 ARG A N 1
ATOM 3694 C CA . ARG A 1 484 ? 17.643 5.038 -14.924 1.00 70.69 484 ARG A CA 1
ATOM 3695 C C . ARG A 1 484 ? 16.306 5.562 -14.397 1.00 70.69 484 ARG A C 1
ATOM 3697 O O . ARG A 1 484 ? 15.269 4.969 -14.673 1.00 70.69 484 ARG A O 1
ATOM 3704 N N . ASP A 1 485 ? 16.332 6.661 -13.648 1.00 62.25 485 ASP A N 1
ATOM 3705 C CA . ASP A 1 485 ? 15.136 7.217 -13.009 1.00 62.25 485 ASP A CA 1
ATOM 3706 C C . ASP A 1 485 ? 14.237 7.960 -14.020 1.00 62.25 485 ASP A C 1
ATOM 3708 O O . ASP A 1 485 ? 13.018 7.987 -13.864 1.00 62.25 485 ASP A O 1
ATOM 3712 N N . ALA A 1 486 ? 14.803 8.515 -15.100 1.00 66.00 486 ALA A N 1
ATOM 3713 C CA . ALA A 1 486 ? 14.031 9.168 -16.161 1.00 66.00 486 ALA A CA 1
ATOM 3714 C C . ALA A 1 486 ? 13.226 8.166 -17.006 1.00 66.00 486 ALA A C 1
ATOM 3716 O O . ALA A 1 486 ? 12.112 8.479 -17.428 1.00 66.00 486 ALA A O 1
ATOM 3717 N N . LEU A 1 487 ? 13.756 6.952 -17.198 1.00 67.00 487 LEU A N 1
ATOM 3718 C CA . LEU A 1 487 ? 13.110 5.879 -17.964 1.00 67.00 487 LEU A CA 1
ATOM 3719 C C . LEU A 1 487 ? 11.825 5.344 -17.317 1.00 67.00 487 LEU A C 1
ATOM 3721 O O . LEU A 1 487 ? 11.057 4.658 -17.977 1.00 67.00 487 LEU A O 1
ATOM 3725 N N . HIS A 1 488 ? 11.557 5.672 -16.052 1.00 58.94 488 HIS A N 1
ATOM 3726 C CA . HIS A 1 488 ? 10.339 5.240 -15.367 1.00 58.94 488 HIS A CA 1
ATOM 3727 C C . HIS A 1 488 ? 9.050 5.808 -15.994 1.00 58.94 488 HIS A C 1
ATOM 3729 O O . HIS A 1 488 ? 7.997 5.187 -15.904 1.00 58.94 488 HIS A O 1
ATOM 3735 N N . PHE A 1 489 ? 9.122 6.982 -16.630 1.00 55.53 489 PHE A N 1
ATOM 3736 C CA . PHE A 1 489 ? 7.954 7.685 -17.184 1.00 55.53 489 PHE A CA 1
ATOM 3737 C C . PHE A 1 489 ? 7.919 7.708 -18.719 1.00 55.53 489 PHE A C 1
ATOM 3739 O O . PHE A 1 489 ? 7.015 8.302 -19.303 1.00 55.53 489 PHE A O 1
ATOM 3746 N N . VAL A 1 490 ? 8.918 7.113 -19.372 1.00 59.56 490 VAL A N 1
ATOM 3747 C CA . VAL A 1 490 ? 9.117 7.168 -20.825 1.00 59.56 490 VAL A CA 1
ATOM 3748 C C . VAL A 1 490 ? 8.813 5.800 -21.424 1.00 59.56 490 VAL A C 1
ATOM 3750 O O . VAL A 1 490 ? 9.419 4.810 -21.020 1.00 59.56 490 VAL A O 1
ATOM 3753 N N . ASP A 1 491 ? 7.924 5.734 -22.421 1.00 67.81 491 ASP A N 1
ATOM 3754 C CA . ASP A 1 491 ? 7.731 4.508 -23.201 1.00 67.81 491 ASP A CA 1
ATOM 3755 C C . ASP A 1 491 ? 8.920 4.313 -24.158 1.00 67.81 491 ASP A C 1
ATOM 3757 O O . ASP A 1 491 ? 8.998 4.894 -25.242 1.00 67.81 491 ASP A O 1
ATOM 3761 N N . VAL A 1 492 ? 9.873 3.475 -23.747 1.00 72.56 492 VAL A N 1
ATOM 3762 C CA . VAL A 1 492 ? 11.045 3.120 -24.561 1.00 72.56 492 VAL A CA 1
ATOM 3763 C C . VAL A 1 492 ? 10.635 2.437 -25.870 1.00 72.56 492 VAL A C 1
ATOM 3765 O O . VAL A 1 492 ? 11.317 2.604 -26.881 1.00 72.56 492 VAL A O 1
ATOM 3768 N N . ALA A 1 493 ? 9.505 1.720 -25.897 1.00 72.31 493 ALA A N 1
ATOM 3769 C CA . ALA A 1 493 ? 9.005 1.109 -27.122 1.00 72.31 493 ALA A CA 1
ATOM 3770 C C . ALA A 1 493 ? 8.475 2.164 -28.105 1.00 72.31 493 ALA A C 1
ATOM 3772 O O . ALA A 1 493 ? 8.598 1.985 -29.314 1.00 72.31 493 ALA A O 1
ATOM 3773 N N . GLU A 1 494 ? 7.924 3.279 -27.619 1.00 73.44 494 GLU A N 1
ATOM 3774 C CA . GLU A 1 494 ? 7.543 4.417 -28.464 1.00 73.44 494 GLU A CA 1
ATOM 3775 C C . GLU A 1 494 ? 8.765 5.058 -29.120 1.00 73.44 494 GLU A C 1
ATOM 3777 O O . GLU A 1 494 ? 8.771 5.264 -30.331 1.00 73.44 494 GLU A O 1
ATOM 3782 N N . ILE A 1 495 ? 9.837 5.271 -28.354 1.00 75.69 495 ILE A N 1
ATOM 3783 C CA . ILE A 1 495 ? 11.113 5.770 -28.885 1.00 75.69 495 ILE A CA 1
ATOM 3784 C C . ILE A 1 495 ? 11.690 4.796 -29.918 1.00 75.69 495 ILE A C 1
ATOM 3786 O O . ILE A 1 495 ? 12.104 5.217 -30.997 1.00 75.69 495 ILE A O 1
ATOM 3790 N N . ALA A 1 496 ? 11.674 3.494 -29.629 1.00 78.12 496 ALA A N 1
ATOM 3791 C CA . ALA A 1 496 ? 12.152 2.478 -30.561 1.00 78.12 496 ALA A CA 1
ATOM 3792 C C . ALA A 1 496 ? 11.337 2.452 -31.867 1.00 78.12 496 ALA A C 1
ATOM 3794 O O . ALA A 1 496 ? 11.910 2.262 -32.934 1.00 78.12 496 ALA A O 1
ATOM 3795 N N . ARG A 1 497 ? 10.018 2.700 -31.818 1.00 79.50 497 ARG A N 1
ATOM 3796 C CA . ARG A 1 497 ? 9.170 2.808 -33.022 1.00 79.50 497 ARG A CA 1
ATOM 3797 C C . ARG A 1 497 ? 9.516 4.020 -33.891 1.00 79.50 497 ARG A C 1
ATOM 3799 O O . ARG A 1 497 ? 9.362 3.938 -35.105 1.00 79.50 497 ARG A O 1
ATOM 3806 N N . LEU A 1 498 ? 9.981 5.119 -33.294 1.00 79.31 498 LEU A N 1
ATOM 3807 C CA . LEU A 1 498 ? 10.393 6.329 -34.019 1.00 79.31 498 LEU A CA 1
ATOM 3808 C C . LEU A 1 498 ? 11.749 6.172 -34.730 1.00 79.31 498 LEU A C 1
ATOM 3810 O O . LEU A 1 498 ? 12.040 6.920 -35.660 1.00 79.31 498 LEU A O 1
ATOM 3814 N N . GLY A 1 499 ? 12.578 5.212 -34.309 1.00 74.75 499 GLY A N 1
ATOM 3815 C CA . GLY A 1 499 ? 13.912 4.986 -34.867 1.00 74.75 499 GLY A CA 1
ATOM 3816 C C . GLY A 1 499 ? 14.450 3.584 -34.579 1.00 74.75 499 GLY A C 1
ATOM 3817 O O . GLY A 1 499 ? 15.396 3.457 -33.799 1.00 74.75 499 GLY A O 1
ATOM 3818 N N . PRO A 1 500 ? 13.878 2.532 -35.194 1.00 65.94 500 PRO A N 1
ATOM 3819 C CA . PRO A 1 500 ? 14.209 1.139 -34.879 1.00 65.94 500 PRO A CA 1
ATOM 3820 C C . PRO A 1 500 ? 15.667 0.782 -35.203 1.00 65.94 500 PRO A C 1
ATOM 3822 O O . PRO A 1 500 ? 16.295 0.021 -34.466 1.00 65.94 500 PRO A O 1
ATOM 3825 N N . ASP A 1 501 ? 16.240 1.401 -36.237 1.00 67.75 501 ASP A N 1
ATOM 3826 C CA . ASP A 1 501 ? 17.626 1.173 -36.672 1.00 67.75 501 ASP A CA 1
ATOM 3827 C C . ASP A 1 501 ? 18.663 1.701 -35.668 1.00 67.75 501 ASP A C 1
ATOM 3829 O O . ASP A 1 501 ? 19.831 1.309 -35.684 1.00 67.75 501 ASP A O 1
ATOM 3833 N N . GLY A 1 502 ? 18.246 2.578 -34.749 1.00 74.62 502 GLY A N 1
ATOM 3834 C CA . GLY A 1 502 ? 19.118 3.112 -33.713 1.00 74.62 502 GLY A CA 1
ATOM 3835 C C . GLY A 1 502 ? 19.509 2.085 -32.656 1.00 74.62 502 GLY A C 1
ATOM 3836 O O . GLY A 1 502 ? 20.499 2.294 -31.964 1.00 74.62 502 GLY A O 1
ATOM 3837 N N . ALA A 1 503 ? 18.782 0.975 -32.495 1.00 73.62 503 ALA A N 1
ATOM 3838 C CA . ALA A 1 503 ? 19.052 -0.009 -31.442 1.00 73.62 503 ALA A CA 1
ATOM 3839 C C . ALA A 1 503 ? 20.426 -0.691 -31.582 1.00 73.62 503 ALA A C 1
ATOM 3841 O O . ALA A 1 503 ? 21.085 -0.946 -30.577 1.00 73.62 503 ALA A O 1
ATOM 3842 N N . SER A 1 504 ? 20.865 -0.945 -32.817 1.00 82.56 504 SER A N 1
ATOM 3843 C CA . SER A 1 504 ? 22.143 -1.597 -33.127 1.00 82.56 504 SER A CA 1
ATOM 3844 C C . SER A 1 504 ? 23.346 -0.652 -33.143 1.00 82.56 504 SER A C 1
ATOM 3846 O O . SER A 1 504 ? 24.471 -1.123 -33.265 1.00 82.56 504 SER A O 1
ATOM 3848 N N . TYR A 1 505 ? 23.126 0.662 -33.047 1.00 88.81 505 TYR A N 1
ATOM 3849 C CA . TYR A 1 505 ? 24.188 1.663 -33.112 1.00 88.81 505 TYR A CA 1
ATOM 3850 C C . TYR A 1 505 ? 24.890 1.799 -31.756 1.00 88.81 505 TYR A C 1
ATOM 3852 O O . TYR A 1 505 ? 24.278 2.175 -30.754 1.00 88.81 505 TYR A O 1
ATOM 3860 N 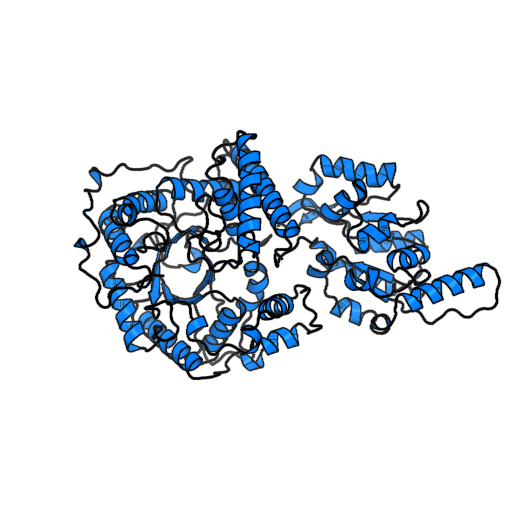N . THR A 1 506 ? 26.182 1.482 -31.719 1.00 91.69 506 THR A N 1
ATOM 3861 C CA . THR A 1 506 ? 26.982 1.369 -30.494 1.00 91.69 506 THR A CA 1
ATOM 3862 C C . THR A 1 506 ? 27.839 2.606 -30.221 1.00 91.69 506 THR A C 1
ATOM 3864 O O . THR A 1 506 ? 27.991 3.499 -31.056 1.00 91.69 506 THR A O 1
ATOM 3867 N N . VAL A 1 507 ? 28.457 2.655 -29.036 1.00 91.19 507 VAL A N 1
ATOM 3868 C CA . VAL A 1 507 ? 29.421 3.709 -28.672 1.00 91.19 507 VAL A CA 1
ATOM 3869 C C . VAL A 1 507 ? 30.618 3.737 -29.635 1.00 91.19 507 VAL A C 1
ATOM 3871 O O . VAL A 1 507 ? 31.151 4.805 -29.927 1.00 91.19 507 VAL A O 1
ATOM 3874 N N . HIS A 1 508 ? 31.027 2.577 -30.160 1.00 91.31 508 HIS A N 1
ATOM 3875 C CA . HIS A 1 508 ? 32.100 2.493 -31.151 1.00 91.31 508 HIS A CA 1
ATOM 3876 C C . HIS A 1 508 ? 31.690 3.111 -32.490 1.00 91.31 508 HIS A C 1
ATOM 3878 O O . HIS A 1 508 ? 32.507 3.790 -33.111 1.00 91.31 508 HIS A O 1
ATOM 3884 N N . ASP A 1 509 ? 30.433 2.933 -32.900 1.00 93.06 509 ASP A N 1
ATOM 3885 C CA . ASP A 1 509 ? 29.906 3.547 -34.121 1.00 93.06 509 ASP A CA 1
ATOM 3886 C C . ASP A 1 509 ? 29.822 5.070 -33.966 1.00 93.06 509 ASP A C 1
ATOM 3888 O O . ASP A 1 509 ? 30.257 5.807 -34.850 1.00 93.06 509 ASP A O 1
ATOM 3892 N N . LEU A 1 510 ? 29.383 5.557 -32.796 1.00 92.94 510 LEU A N 1
ATOM 3893 C CA . LEU A 1 510 ? 29.400 6.986 -32.472 1.00 92.94 510 LEU A CA 1
ATOM 3894 C C . LEU A 1 510 ? 30.817 7.574 -32.522 1.00 92.94 510 LEU A C 1
ATOM 3896 O O . LEU A 1 510 ? 31.030 8.612 -33.148 1.00 92.94 510 LEU A O 1
ATOM 3900 N N . ALA A 1 511 ? 31.795 6.890 -31.926 1.00 92.88 511 ALA A N 1
ATOM 3901 C CA . ALA A 1 511 ? 33.193 7.313 -31.963 1.00 92.88 511 ALA A CA 1
ATOM 3902 C C . ALA A 1 511 ? 33.758 7.339 -33.395 1.00 92.88 511 ALA A C 1
ATOM 3904 O O . ALA A 1 511 ? 34.493 8.259 -33.763 1.00 92.88 511 ALA A O 1
ATOM 3905 N N . ALA A 1 512 ? 33.411 6.346 -34.220 1.00 92.38 512 ALA A N 1
ATOM 3906 C CA . ALA A 1 512 ? 33.815 6.296 -35.621 1.00 92.38 512 ALA A CA 1
ATOM 3907 C C . ALA A 1 512 ? 33.211 7.456 -36.427 1.00 92.38 512 ALA A C 1
ATOM 3909 O O . ALA A 1 512 ? 33.925 8.088 -37.208 1.00 92.38 512 ALA A O 1
ATOM 3910 N N . SER A 1 513 ? 31.936 7.776 -36.193 1.00 90.88 513 SER A N 1
ATOM 3911 C CA . SER A 1 513 ? 31.241 8.902 -36.824 1.00 90.88 513 SER A CA 1
ATOM 3912 C C . SER A 1 513 ? 31.856 10.245 -36.437 1.00 90.88 513 SER A C 1
ATOM 3914 O O . SER A 1 513 ? 32.152 11.049 -37.322 1.00 90.88 513 SER A O 1
ATOM 3916 N N . ASN A 1 514 ? 32.154 10.455 -35.150 1.00 92.81 514 ASN A N 1
ATOM 3917 C CA . ASN A 1 514 ? 32.851 11.654 -34.672 1.00 92.81 514 ASN A CA 1
ATOM 3918 C C . ASN A 1 514 ? 34.218 11.814 -35.355 1.00 92.81 514 ASN A C 1
ATOM 3920 O O . ASN A 1 514 ? 34.540 12.874 -35.888 1.00 92.81 514 ASN A O 1
ATOM 3924 N N . LYS A 1 515 ? 35.004 10.734 -35.418 1.00 91.94 515 LYS A N 1
ATOM 3925 C CA . LYS A 1 515 ? 36.330 10.750 -36.047 1.00 91.94 515 LYS A CA 1
ATOM 3926 C C . LYS A 1 515 ? 36.267 10.995 -37.558 1.00 91.94 515 LYS A C 1
ATOM 3928 O O . LYS A 1 515 ? 37.148 11.650 -38.110 1.00 91.94 515 LYS A O 1
ATOM 3933 N N . ALA A 1 516 ? 35.254 10.464 -38.242 1.00 89.88 516 ALA A N 1
ATOM 3934 C CA . ALA A 1 516 ? 35.035 10.745 -39.658 1.00 89.88 516 ALA A CA 1
ATOM 3935 C C . ALA A 1 516 ? 34.665 12.220 -39.878 1.00 89.88 516 ALA A C 1
ATOM 3937 O O . ALA A 1 516 ? 35.241 12.855 -40.758 1.00 89.88 516 ALA A O 1
ATOM 3938 N N . ALA A 1 517 ? 33.782 12.781 -39.046 1.00 87.06 517 ALA A N 1
ATOM 3939 C CA . ALA A 1 517 ? 33.400 14.191 -39.106 1.00 87.06 517 ALA A CA 1
ATOM 3940 C C . ALA A 1 517 ? 34.601 15.133 -38.895 1.00 87.06 517 ALA A C 1
ATOM 3942 O O . ALA A 1 517 ? 34.769 16.081 -39.659 1.00 87.06 517 ALA A O 1
ATOM 3943 N N . GLU A 1 518 ? 35.485 14.835 -37.936 1.00 87.50 518 GLU A N 1
ATOM 3944 C CA . GLU A 1 518 ? 36.725 15.599 -37.713 1.00 87.50 518 GLU A CA 1
ATOM 3945 C C . GLU A 1 518 ? 37.642 15.601 -38.949 1.00 87.50 518 GLU A C 1
ATOM 3947 O O . GLU A 1 518 ? 38.186 16.639 -39.324 1.00 87.50 518 GLU A O 1
ATOM 3952 N N . ARG A 1 519 ? 37.793 14.452 -39.619 1.00 89.88 519 ARG A N 1
ATOM 3953 C CA . ARG A 1 519 ? 38.629 14.318 -40.827 1.00 89.88 519 ARG A CA 1
ATOM 3954 C C . ARG A 1 519 ? 38.027 15.036 -42.034 1.00 89.88 519 ARG A C 1
ATOM 3956 O O . ARG A 1 519 ? 38.757 15.683 -42.780 1.00 89.88 519 ARG A O 1
ATOM 3963 N N . ILE A 1 520 ? 36.704 14.982 -42.187 1.00 88.19 520 ILE A N 1
ATOM 3964 C CA . ILE A 1 520 ? 35.981 15.742 -43.217 1.00 88.19 520 ILE A CA 1
ATOM 3965 C C . ILE A 1 520 ? 36.149 17.246 -42.976 1.00 88.19 520 ILE A C 1
ATOM 3967 O O . ILE A 1 520 ? 36.465 17.985 -43.906 1.00 88.19 520 ILE A O 1
ATOM 3971 N N . ALA A 1 521 ? 36.019 17.706 -41.727 1.00 84.44 521 ALA A N 1
ATOM 3972 C CA . ALA A 1 521 ? 36.261 19.104 -41.367 1.00 84.44 521 ALA A CA 1
ATOM 3973 C C . ALA A 1 521 ? 37.716 19.541 -41.634 1.00 84.44 521 ALA A C 1
ATOM 3975 O O . ALA A 1 521 ? 37.965 20.710 -41.926 1.00 84.44 521 ALA A O 1
ATOM 3976 N N . ALA A 1 522 ? 38.670 18.604 -41.594 1.00 88.31 522 ALA A N 1
ATOM 3977 C CA . ALA A 1 522 ? 40.066 18.815 -41.978 1.00 88.31 522 ALA A CA 1
ATOM 3978 C C . ALA A 1 522 ? 40.325 18.739 -43.502 1.00 88.31 522 ALA A C 1
ATOM 3980 O O . ALA A 1 522 ? 41.465 18.915 -43.934 1.00 88.31 522 ALA A O 1
ATOM 3981 N N . GLY A 1 523 ? 39.291 18.512 -44.322 1.00 88.00 523 GLY A N 1
ATOM 3982 C CA . GLY A 1 523 ? 39.374 18.475 -45.786 1.00 88.00 523 GLY A CA 1
ATOM 3983 C C . GLY A 1 523 ? 39.766 17.118 -46.379 1.00 88.00 523 GLY A C 1
ATOM 3984 O O . GLY A 1 523 ? 40.126 17.057 -47.554 1.00 88.00 523 GLY A O 1
ATOM 3985 N N . GLU A 1 524 ? 39.723 16.037 -45.595 1.00 90.12 524 GLU A N 1
ATOM 3986 C CA . GLU A 1 524 ? 39.966 14.681 -46.096 1.00 90.12 524 GLU A CA 1
ATOM 3987 C C . GLU A 1 524 ? 38.717 14.095 -46.784 1.00 90.12 524 GLU A C 1
ATOM 3989 O O . GLU A 1 524 ? 37.599 14.233 -46.289 1.00 90.12 524 GLU A O 1
ATOM 3994 N N . ASP A 1 525 ? 38.915 13.377 -47.897 1.00 86.75 525 ASP A N 1
ATOM 3995 C CA . ASP A 1 525 ? 37.853 12.653 -48.612 1.00 86.75 525 ASP A CA 1
ATOM 3996 C C . ASP A 1 525 ? 37.546 11.320 -47.906 1.00 86.75 525 ASP A C 1
ATOM 3998 O O . ASP A 1 525 ? 38.157 10.279 -48.168 1.00 86.75 525 ASP A O 1
ATOM 4002 N N . VAL A 1 526 ? 36.659 11.385 -46.911 1.00 86.62 526 VAL A N 1
ATOM 4003 C CA . VAL A 1 526 ? 36.251 10.258 -46.064 1.00 86.62 526 VAL A CA 1
ATOM 4004 C C . VAL A 1 526 ? 34.729 10.197 -46.027 1.00 86.62 526 VAL A C 1
ATOM 4006 O O . VAL A 1 526 ? 34.063 11.189 -45.752 1.00 86.62 526 VAL A O 1
ATOM 4009 N N . THR A 1 527 ? 34.159 9.018 -46.258 1.00 84.75 527 THR A N 1
ATOM 4010 C CA . THR A 1 527 ? 32.712 8.800 -46.143 1.00 84.75 527 THR A CA 1
ATOM 4011 C C . THR A 1 527 ? 32.294 8.688 -44.678 1.00 84.75 527 THR A C 1
ATOM 4013 O O . THR A 1 527 ? 32.903 7.917 -43.928 1.00 84.75 527 THR A O 1
ATOM 4016 N N . GLN A 1 528 ? 31.235 9.394 -44.273 1.00 79.75 528 GLN A N 1
ATOM 4017 C CA . GLN A 1 528 ? 30.649 9.202 -42.945 1.00 79.75 528 GLN A CA 1
ATOM 4018 C C . GLN A 1 528 ? 30.071 7.782 -42.797 1.00 79.75 528 GLN A C 1
ATOM 4020 O O . GLN A 1 528 ? 29.438 7.282 -43.733 1.00 79.75 528 GLN A O 1
ATOM 4025 N N . PRO A 1 529 ? 30.264 7.127 -41.637 1.00 85.06 529 PRO A N 1
ATOM 4026 C CA . PRO A 1 529 ? 29.571 5.887 -41.320 1.00 85.06 529 PRO A CA 1
ATOM 4027 C C . PRO A 1 529 ? 28.052 6.112 -41.281 1.00 85.06 529 PRO A C 1
ATOM 4029 O O . PRO A 1 529 ? 27.607 7.201 -40.912 1.00 85.06 529 PRO A O 1
ATOM 4032 N N . PRO A 1 530 ? 27.241 5.096 -41.618 1.00 82.19 530 PRO A N 1
ATOM 4033 C CA . PRO A 1 530 ? 25.798 5.186 -41.452 1.00 82.19 530 PRO A CA 1
ATOM 4034 C C . PRO A 1 530 ? 25.453 5.404 -39.972 1.00 82.19 530 PRO A C 1
ATOM 4036 O O . PRO A 1 530 ? 25.866 4.626 -39.112 1.00 82.19 530 PRO A O 1
ATOM 4039 N N . ALA A 1 531 ? 24.683 6.455 -39.686 1.00 85.62 531 ALA A N 1
ATOM 4040 C CA . ALA A 1 531 ? 24.226 6.799 -38.345 1.00 85.62 531 ALA A CA 1
ATOM 4041 C C . ALA A 1 531 ? 22.693 6.906 -38.313 1.00 85.62 531 ALA A C 1
ATOM 4043 O O . ALA A 1 531 ? 22.094 7.436 -39.255 1.00 85.62 531 ALA A O 1
ATOM 4044 N N . PRO A 1 532 ? 22.035 6.423 -37.245 1.00 89.25 532 PRO A N 1
ATOM 4045 C CA . PRO A 1 532 ? 20.592 6.533 -37.118 1.00 89.25 532 PRO A CA 1
ATOM 4046 C C . PRO A 1 532 ? 20.182 7.994 -36.910 1.00 89.25 532 PRO A C 1
ATOM 4048 O O . PRO A 1 532 ? 20.918 8.799 -36.333 1.00 89.25 532 PRO A O 1
ATOM 4051 N N . ARG A 1 533 ? 18.961 8.330 -37.330 1.00 87.69 533 ARG A N 1
ATOM 4052 C CA . ARG A 1 533 ? 18.371 9.644 -37.035 1.00 87.69 533 ARG A CA 1
ATOM 4053 C C . ARG A 1 533 ? 17.914 9.769 -35.582 1.00 87.69 533 ARG A C 1
ATOM 4055 O O . ARG A 1 533 ? 17.843 10.877 -35.072 1.00 87.69 533 ARG A O 1
ATOM 4062 N N . LEU A 1 534 ? 17.652 8.654 -34.898 1.00 91.12 534 LEU A N 1
ATOM 4063 C CA . LEU A 1 534 ? 17.271 8.625 -33.486 1.00 91.12 534 LEU A CA 1
ATOM 4064 C C . LEU A 1 534 ? 18.031 7.528 -32.739 1.00 91.12 534 LEU A C 1
ATOM 4066 O O . LEU A 1 534 ? 18.067 6.383 -33.188 1.00 91.12 534 LEU A O 1
ATOM 4070 N N . ARG A 1 535 ? 18.584 7.861 -31.571 1.00 90.19 535 ARG A N 1
ATOM 4071 C CA . ARG A 1 535 ? 19.236 6.903 -30.669 1.00 90.19 535 ARG A CA 1
ATOM 4072 C C . ARG A 1 535 ? 18.902 7.198 -29.210 1.00 90.19 535 ARG A C 1
ATOM 4074 O O . ARG A 1 535 ? 18.977 8.347 -28.792 1.00 90.19 535 ARG A O 1
ATOM 4081 N N . LEU A 1 536 ? 18.577 6.166 -28.430 1.00 88.56 536 LEU A N 1
ATOM 4082 C CA . LEU A 1 536 ? 18.448 6.241 -26.971 1.00 88.56 536 LEU A CA 1
ATOM 4083 C C . LEU A 1 536 ? 19.698 5.655 -26.310 1.00 88.56 536 LEU A C 1
ATOM 4085 O O . LEU A 1 536 ? 20.074 4.529 -26.617 1.00 88.56 536 LEU A O 1
ATOM 4089 N N . TRP A 1 537 ? 20.282 6.405 -25.382 1.00 88.44 537 TRP A N 1
ATOM 4090 C CA . TRP A 1 537 ? 21.406 6.011 -24.541 1.00 88.44 537 TRP A CA 1
ATOM 4091 C C . TRP A 1 537 ? 20.987 5.970 -23.077 1.00 88.44 537 TRP A C 1
ATOM 4093 O O . TRP A 1 537 ? 20.314 6.884 -22.588 1.00 88.44 537 TRP A O 1
ATOM 4103 N N . THR A 1 538 ? 21.420 4.936 -22.366 1.00 87.38 538 THR A N 1
ATOM 4104 C CA . THR A 1 538 ? 21.063 4.706 -20.961 1.00 87.38 538 THR A CA 1
ATOM 4105 C C . THR A 1 538 ? 22.289 4.565 -20.058 1.00 87.38 538 THR A C 1
ATOM 4107 O O . THR A 1 538 ? 23.404 4.344 -20.530 1.00 87.38 538 THR A O 1
ATOM 4110 N N . ASP A 1 539 ? 22.083 4.632 -18.737 1.00 78.44 539 ASP A N 1
ATOM 4111 C CA . ASP A 1 539 ? 23.138 4.378 -17.736 1.00 78.44 539 ASP A CA 1
ATOM 4112 C C . ASP A 1 539 ? 23.879 3.048 -17.959 1.00 78.44 539 ASP A C 1
ATOM 4114 O O . ASP A 1 539 ? 25.060 2.931 -17.638 1.00 78.44 539 ASP A O 1
ATOM 4118 N N . ALA A 1 540 ? 23.198 2.035 -18.507 1.00 80.25 540 ALA A N 1
ATOM 4119 C CA . ALA A 1 540 ? 23.786 0.719 -18.743 1.00 80.25 540 ALA A CA 1
ATOM 4120 C C . ALA A 1 540 ? 24.903 0.744 -19.802 1.00 80.25 540 ALA A C 1
ATOM 4122 O O . ALA A 1 540 ? 25.788 -0.110 -19.788 1.00 80.25 540 ALA A O 1
ATOM 4123 N N . GLU A 1 541 ? 24.878 1.724 -20.703 1.00 83.25 541 GLU A N 1
ATOM 4124 C CA . GLU A 1 541 ? 25.781 1.797 -21.851 1.00 83.25 541 GLU A CA 1
ATOM 4125 C C . GLU A 1 541 ? 27.005 2.675 -21.593 1.00 83.25 541 GLU A C 1
ATOM 4127 O O . GLU A 1 541 ? 27.977 2.583 -22.342 1.00 83.25 541 GLU A O 1
ATOM 4132 N N . GLU A 1 542 ? 26.997 3.482 -20.523 1.00 80.06 542 GLU A N 1
ATOM 4133 C CA . GLU A 1 542 ? 28.052 4.461 -20.233 1.00 80.06 542 GLU A CA 1
ATOM 4134 C C . GLU A 1 542 ? 29.453 3.835 -20.234 1.00 80.06 542 GLU A C 1
ATOM 4136 O O . GLU A 1 542 ? 30.384 4.371 -20.840 1.00 80.06 542 GLU A O 1
ATOM 4141 N N . TRP A 1 543 ? 29.572 2.673 -19.592 1.00 80.81 543 TRP A N 1
ATOM 4142 C CA . TRP A 1 543 ? 30.835 1.960 -19.395 1.00 80.81 543 TRP A CA 1
ATOM 4143 C C . TRP A 1 543 ? 30.923 0.653 -20.190 1.00 80.81 543 TRP A C 1
ATOM 4145 O O . TRP A 1 543 ? 31.914 -0.063 -20.082 1.00 80.81 543 TRP A O 1
ATOM 4155 N N . GLY A 1 544 ? 29.909 0.327 -21.000 1.00 76.94 544 GLY A N 1
ATOM 4156 C CA . GLY A 1 544 ? 29.819 -0.967 -21.689 1.00 76.94 544 GLY A CA 1
ATOM 4157 C C . GLY A 1 544 ? 30.907 -1.196 -22.746 1.00 76.94 544 GLY A C 1
ATOM 4158 O O . GLY A 1 544 ? 31.301 -2.337 -22.993 1.00 76.94 544 GLY A O 1
ATOM 4159 N N . ALA A 1 545 ? 31.417 -0.117 -23.348 1.00 76.25 545 ALA A N 1
ATOM 4160 C CA . ALA A 1 545 ? 32.429 -0.162 -24.406 1.00 76.25 545 ALA A CA 1
ATOM 4161 C C . ALA A 1 545 ? 33.880 -0.039 -23.900 1.00 76.25 545 ALA A C 1
ATOM 4163 O O . ALA A 1 545 ? 34.809 -0.327 -24.651 1.00 76.25 545 ALA A O 1
ATOM 4164 N N . TRP A 1 546 ? 34.094 0.360 -22.642 1.00 78.12 546 TRP A N 1
ATOM 4165 C CA . TRP A 1 546 ? 35.428 0.652 -22.115 1.00 78.12 546 TRP A CA 1
ATOM 4166 C C . TRP A 1 546 ? 36.061 -0.583 -21.462 1.00 78.12 546 TRP A C 1
ATOM 4168 O O . TRP A 1 546 ? 35.596 -1.058 -20.426 1.00 78.12 546 TRP A O 1
ATOM 4178 N N . LYS A 1 547 ? 37.133 -1.114 -22.060 1.00 80.31 547 LYS A N 1
ATOM 4179 C CA . LYS A 1 547 ? 37.869 -2.294 -21.564 1.00 80.31 547 LYS A CA 1
ATOM 4180 C C . LYS A 1 547 ? 39.358 -2.019 -21.378 1.00 80.31 547 LYS A C 1
ATOM 4182 O O . LYS A 1 547 ? 39.992 -2.639 -20.525 1.00 80.31 547 LYS A O 1
ATOM 4187 N N . ALA A 1 548 ? 39.914 -1.103 -22.159 1.00 81.56 548 ALA A N 1
ATOM 4188 C CA . ALA A 1 548 ? 41.300 -0.679 -22.091 1.00 81.56 548 ALA A CA 1
ATOM 4189 C C . ALA A 1 548 ? 41.444 0.821 -22.386 1.00 81.56 548 ALA A C 1
ATOM 4191 O O . ALA A 1 548 ? 40.550 1.490 -22.906 1.00 81.56 548 ALA A O 1
ATOM 4192 N N . LEU A 1 549 ? 42.613 1.365 -22.049 1.00 75.81 549 LEU A N 1
ATOM 4193 C CA . LEU A 1 549 ? 42.956 2.746 -22.361 1.00 75.81 549 LEU A CA 1
ATOM 4194 C C . LEU A 1 549 ? 42.948 2.958 -23.885 1.00 75.81 549 LEU A C 1
ATOM 4196 O O . LEU A 1 549 ? 43.672 2.273 -24.604 1.00 75.81 549 LEU A O 1
ATOM 4200 N N . GLY A 1 550 ? 42.151 3.919 -24.354 1.00 79.62 550 GLY A N 1
ATOM 4201 C CA . GLY A 1 550 ? 41.950 4.198 -25.779 1.00 79.62 550 GLY A CA 1
ATOM 4202 C C . GLY A 1 550 ? 40.581 3.772 -26.314 1.00 79.62 550 GLY A C 1
ATOM 4203 O O . GLY A 1 550 ? 40.210 4.221 -27.397 1.00 79.62 550 GLY A O 1
ATOM 4204 N N . ASP A 1 551 ? 39.816 2.983 -25.554 1.00 88.00 551 ASP A N 1
ATOM 4205 C CA . ASP A 1 551 ? 38.425 2.679 -25.895 1.00 88.00 551 ASP A CA 1
ATOM 4206 C C . ASP A 1 551 ? 37.525 3.916 -25.733 1.00 88.00 551 ASP A C 1
ATOM 4208 O O . ASP A 1 551 ? 37.766 4.748 -24.847 1.00 88.00 551 ASP A O 1
ATOM 4212 N N . PRO A 1 552 ? 36.476 4.050 -26.564 1.00 89.88 552 PRO A N 1
ATOM 4213 C CA . PRO A 1 552 ? 35.573 5.186 -26.499 1.00 89.88 552 PRO A CA 1
ATOM 4214 C C . PRO A 1 552 ? 34.732 5.157 -25.220 1.00 89.88 552 PRO A C 1
ATOM 4216 O O . PRO A 1 552 ? 34.293 4.103 -24.754 1.00 89.88 552 PRO A O 1
ATOM 4219 N N . VAL A 1 553 ? 34.479 6.344 -24.672 1.00 90.81 553 VAL A N 1
ATOM 4220 C CA . VAL A 1 553 ? 33.662 6.546 -23.470 1.00 90.81 553 VAL A CA 1
ATOM 4221 C C . VAL A 1 553 ? 32.402 7.297 -23.874 1.00 90.81 553 VAL A C 1
ATOM 4223 O O . VAL A 1 553 ? 32.491 8.383 -24.444 1.00 90.81 553 VAL A O 1
ATOM 4226 N N . LEU A 1 554 ? 31.225 6.742 -23.579 1.00 91.94 554 LEU A N 1
ATOM 4227 C CA . LEU A 1 554 ? 29.964 7.216 -24.156 1.00 91.94 554 LEU A CA 1
ATOM 4228 C C . LEU A 1 554 ? 29.683 8.697 -23.880 1.00 91.94 554 LEU A C 1
ATOM 4230 O O . LEU A 1 554 ? 29.412 9.445 -24.814 1.00 91.94 554 LEU A O 1
ATOM 4234 N N . HIS A 1 555 ? 29.795 9.150 -22.630 1.00 91.56 555 HIS A N 1
ATOM 4235 C CA . HIS A 1 555 ? 29.551 10.559 -22.303 1.00 91.56 555 HIS A CA 1
ATOM 4236 C C . HIS A 1 555 ? 30.557 11.512 -22.983 1.00 91.56 555 HIS A C 1
ATOM 4238 O O . HIS A 1 555 ? 30.224 12.666 -23.254 1.00 91.56 555 HIS A O 1
ATOM 4244 N N . ILE A 1 556 ? 31.766 11.031 -23.307 1.00 93.94 556 ILE A N 1
ATOM 4245 C CA . ILE A 1 556 ? 32.765 11.786 -24.074 1.00 93.94 556 ILE A CA 1
ATOM 4246 C C . ILE A 1 556 ? 32.401 11.820 -25.558 1.00 93.94 556 ILE A C 1
ATOM 4248 O O . ILE A 1 556 ? 32.524 12.862 -26.192 1.00 93.94 556 ILE A O 1
ATOM 4252 N N . GLU A 1 557 ? 31.925 10.720 -26.131 1.00 94.19 557 GLU A N 1
ATOM 4253 C CA . GLU A 1 557 ? 31.522 10.718 -27.539 1.00 94.19 557 GLU A CA 1
ATOM 4254 C C . GLU A 1 557 ? 30.233 11.517 -27.773 1.00 94.19 557 GLU A C 1
ATOM 4256 O O . GLU A 1 557 ? 30.133 12.239 -28.764 1.00 94.19 557 GLU A O 1
ATOM 4261 N N . LEU A 1 558 ? 29.291 11.493 -26.826 1.00 92.19 558 LEU A N 1
ATOM 4262 C CA . LEU A 1 558 ? 28.087 12.329 -26.867 1.00 92.19 558 LEU A CA 1
ATOM 4263 C C . LEU A 1 558 ? 28.424 13.824 -26.856 1.00 92.19 558 LEU A C 1
ATOM 4265 O O . LEU A 1 558 ? 27.826 14.584 -27.613 1.00 92.19 558 LEU A O 1
ATOM 4269 N N . ARG A 1 559 ? 29.412 14.261 -26.060 1.00 91.75 559 ARG A N 1
ATOM 4270 C CA . ARG A 1 559 ? 29.812 15.683 -26.034 1.00 91.75 559 ARG A CA 1
ATOM 4271 C C . ARG A 1 559 ? 30.578 16.150 -27.262 1.00 91.75 559 ARG A C 1
ATOM 4273 O O . ARG A 1 559 ? 30.707 17.350 -27.461 1.00 91.75 559 ARG A O 1
ATOM 4280 N N . ARG A 1 560 ? 31.169 15.232 -28.028 1.00 90.31 560 ARG A N 1
ATOM 4281 C CA . ARG A 1 560 ? 31.792 15.553 -29.321 1.00 90.31 560 ARG A CA 1
ATOM 4282 C C . ARG A 1 560 ? 30.745 15.663 -30.420 1.00 90.31 560 ARG A C 1
ATOM 4284 O O . ARG A 1 560 ? 30.928 16.455 -31.330 1.00 90.31 560 ARG A O 1
ATOM 4291 N N . TRP A 1 561 ? 29.679 14.878 -30.300 1.00 92.31 561 TRP A N 1
ATOM 4292 C CA . TRP A 1 561 ? 28.594 14.822 -31.267 1.00 92.31 561 TRP A CA 1
ATOM 4293 C C . TRP A 1 561 ? 27.600 15.986 -31.135 1.00 92.31 561 TRP A C 1
ATOM 4295 O O . TRP A 1 561 ? 27.107 16.479 -32.138 1.00 92.31 561 TRP A O 1
ATOM 4305 N N . ALA A 1 562 ? 27.274 16.411 -29.911 1.00 88.38 562 ALA A N 1
ATOM 4306 C CA . ALA A 1 562 ? 26.151 17.317 -29.679 1.00 88.38 562 ALA A CA 1
ATOM 4307 C C . ALA A 1 562 ? 26.392 18.759 -30.173 1.00 88.38 562 ALA A C 1
ATOM 4309 O O . ALA A 1 562 ? 27.199 19.491 -29.595 1.00 88.38 562 ALA A O 1
ATOM 4310 N N . ASP A 1 563 ? 25.593 19.195 -31.153 1.00 89.50 563 ASP A N 1
ATOM 4311 C CA . ASP A 1 563 ? 25.496 20.600 -31.587 1.00 89.50 563 ASP A CA 1
ATOM 4312 C C . ASP A 1 563 ? 24.687 21.473 -30.609 1.00 89.50 563 ASP A C 1
ATOM 4314 O O . ASP A 1 563 ? 24.916 22.675 -30.483 1.00 89.50 563 ASP A O 1
ATOM 4318 N N . ILE A 1 564 ? 23.721 20.866 -29.916 1.00 92.50 564 ILE A N 1
ATOM 4319 C CA . ILE A 1 564 ? 22.852 21.488 -28.911 1.00 92.50 564 ILE A CA 1
ATOM 4320 C C . ILE A 1 564 ? 22.402 20.430 -27.900 1.00 92.50 564 ILE A C 1
ATOM 4322 O O . ILE A 1 564 ? 22.186 19.270 -28.253 1.00 92.50 564 ILE A O 1
ATOM 4326 N N . VAL A 1 565 ? 22.228 20.828 -26.639 1.00 94.06 565 VAL A N 1
ATOM 4327 C CA . VAL A 1 565 ? 21.734 19.950 -25.570 1.00 94.06 565 VAL A CA 1
ATOM 4328 C C . VAL A 1 565 ? 20.470 20.522 -24.939 1.00 94.06 565 VAL A C 1
ATOM 4330 O O . VAL A 1 565 ? 20.432 21.684 -24.541 1.00 94.06 565 VAL A O 1
ATOM 4333 N N . LEU A 1 566 ? 19.437 19.685 -24.812 1.00 92.81 566 LEU A N 1
ATOM 4334 C CA . LEU A 1 566 ? 18.188 20.012 -24.122 1.00 92.81 566 LEU A CA 1
ATOM 4335 C C . LEU A 1 566 ? 18.066 19.165 -22.851 1.00 92.81 566 LEU A C 1
ATOM 4337 O O . LEU A 1 566 ? 17.964 17.940 -22.920 1.00 92.81 566 LEU A O 1
ATOM 4341 N N . ILE A 1 567 ? 18.022 19.804 -21.683 1.00 93.94 567 ILE A N 1
ATOM 4342 C CA . ILE A 1 567 ? 17.756 19.143 -20.400 1.00 93.94 567 ILE A CA 1
ATOM 4343 C C . ILE A 1 567 ? 16.250 19.244 -20.125 1.00 93.94 567 ILE A C 1
ATOM 4345 O O . ILE A 1 567 ? 15.794 20.138 -19.407 1.00 93.94 567 ILE A O 1
ATOM 4349 N N . ALA A 1 568 ? 15.473 18.351 -20.749 1.00 87.31 568 ALA A N 1
ATOM 4350 C CA . ALA A 1 568 ? 14.010 18.396 -20.772 1.00 87.31 568 ALA A CA 1
ATOM 4351 C C . ALA A 1 568 ? 13.376 17.016 -20.479 1.00 87.31 568 ALA A C 1
ATOM 4353 O O . ALA A 1 568 ? 13.370 16.154 -21.360 1.00 87.31 568 ALA A O 1
ATOM 4354 N N . PRO A 1 569 ? 12.804 16.790 -19.279 1.00 84.94 569 PRO A N 1
ATOM 4355 C CA . PRO A 1 569 ? 12.760 17.699 -18.129 1.00 84.94 569 PRO A CA 1
ATOM 4356 C C . PRO A 1 569 ? 14.062 17.755 -17.320 1.00 84.94 569 PRO A C 1
ATOM 4358 O O . PRO A 1 569 ? 14.720 16.740 -17.091 1.00 84.94 569 PRO A O 1
ATOM 4361 N N . CYS A 1 570 ? 14.358 18.921 -16.746 1.00 89.19 570 CYS A N 1
ATOM 4362 C CA . CYS A 1 570 ? 15.324 19.060 -15.661 1.00 89.19 570 CYS A CA 1
ATOM 4363 C C . CYS A 1 570 ? 14.612 18.911 -14.308 1.00 89.19 570 CYS A C 1
ATOM 4365 O O . CYS A 1 570 ? 13.950 19.829 -13.818 1.00 89.19 570 CYS A O 1
ATOM 4367 N N . SER A 1 571 ? 14.716 17.723 -13.707 1.00 84.00 571 SER A N 1
ATOM 4368 C CA . SER A 1 571 ? 14.189 17.480 -12.359 1.00 84.00 571 SER A CA 1
ATOM 4369 C C . SER A 1 571 ? 14.974 18.269 -11.304 1.00 84.00 571 SER A C 1
ATOM 4371 O O . SER A 1 571 ? 16.149 18.574 -11.505 1.00 84.00 571 SER A O 1
ATOM 4373 N N . ALA A 1 572 ? 14.374 18.515 -10.136 1.00 80.75 572 ALA A N 1
ATOM 4374 C CA . ALA A 1 572 ? 15.086 19.131 -9.011 1.00 80.75 572 ALA A CA 1
ATOM 4375 C C . ALA A 1 572 ? 16.352 18.347 -8.607 1.00 80.75 572 ALA A C 1
ATOM 4377 O O . ALA A 1 572 ? 17.370 18.937 -8.262 1.00 80.75 572 ALA A O 1
ATOM 4378 N N . ASN A 1 573 ? 16.315 17.012 -8.701 1.00 81.94 573 ASN A N 1
ATOM 4379 C CA . ASN A 1 573 ? 17.467 16.155 -8.421 1.00 81.94 573 ASN A CA 1
ATOM 4380 C C . ASN A 1 573 ? 18.587 16.356 -9.457 1.00 81.94 573 ASN A C 1
ATOM 4382 O O . ASN A 1 573 ? 19.751 16.496 -9.092 1.00 81.94 573 ASN A O 1
ATOM 4386 N N . THR A 1 574 ? 18.241 16.415 -10.747 1.00 85.56 574 THR A N 1
ATOM 4387 C CA . THR A 1 574 ? 19.206 16.687 -11.825 1.00 85.56 574 THR A CA 1
ATOM 4388 C C . THR A 1 574 ? 19.819 18.075 -11.662 1.00 85.56 574 THR A C 1
ATOM 4390 O O . THR A 1 574 ? 21.037 18.212 -11.715 1.00 85.56 574 THR A O 1
ATOM 4393 N N . LEU A 1 575 ? 18.992 19.087 -11.392 1.00 92.50 575 LEU A N 1
ATOM 4394 C CA . LEU A 1 575 ? 19.426 20.462 -11.171 1.00 92.50 575 LEU A CA 1
ATOM 4395 C C . LEU A 1 575 ? 20.387 20.577 -9.977 1.00 92.50 575 LEU A C 1
ATOM 4397 O O . LEU A 1 575 ? 21.446 21.190 -10.096 1.00 92.50 575 LEU A O 1
ATOM 4401 N N . ALA A 1 576 ? 20.067 19.929 -8.854 1.00 81.44 576 ALA A N 1
ATOM 4402 C CA . ALA A 1 576 ? 20.943 19.891 -7.688 1.00 81.44 576 ALA A CA 1
ATOM 4403 C C . ALA A 1 576 ? 22.288 19.223 -8.003 1.00 81.44 576 ALA A C 1
ATOM 4405 O O . ALA A 1 576 ? 23.344 19.741 -7.640 1.00 81.44 576 ALA A O 1
ATOM 4406 N N . LYS A 1 577 ? 22.271 18.093 -8.717 1.00 85.25 577 LYS A N 1
ATOM 4407 C CA . LYS A 1 577 ? 23.497 17.397 -9.126 1.00 85.25 577 LYS A CA 1
ATOM 4408 C C . LYS A 1 577 ? 24.367 18.255 -10.038 1.00 85.25 577 LYS A C 1
ATOM 4410 O O . LYS A 1 577 ? 25.572 18.295 -9.821 1.00 85.25 577 LYS A O 1
ATOM 4415 N N . LEU A 1 578 ? 23.768 18.967 -10.992 1.00 88.81 578 LEU A N 1
ATOM 4416 C CA . LEU A 1 578 ? 24.484 19.884 -11.881 1.00 88.81 578 LEU A CA 1
ATOM 4417 C C . LEU A 1 578 ? 25.143 21.018 -11.101 1.00 88.81 578 LEU A C 1
ATOM 4419 O O . LEU A 1 578 ? 26.352 21.212 -11.208 1.00 88.81 578 LEU A O 1
ATOM 4423 N N . ALA A 1 579 ? 24.373 21.697 -10.253 1.00 90.56 579 ALA A N 1
ATOM 4424 C CA . ALA A 1 579 ? 24.859 22.817 -9.457 1.00 90.56 579 ALA A CA 1
ATOM 4425 C C . ALA A 1 579 ? 25.982 22.427 -8.479 1.00 90.56 579 ALA A C 1
ATOM 4427 O O . ALA A 1 579 ? 26.863 23.229 -8.186 1.00 90.56 579 ALA A O 1
ATOM 4428 N N . HIS A 1 580 ? 25.974 21.189 -7.980 1.00 86.19 580 HIS A N 1
ATOM 4429 C CA . HIS A 1 580 ? 27.003 20.673 -7.072 1.00 86.19 580 HIS A CA 1
ATOM 4430 C C . HIS A 1 580 ? 28.072 19.823 -7.771 1.00 86.19 580 HIS A C 1
ATOM 4432 O O . HIS A 1 580 ? 29.002 19.338 -7.125 1.00 86.19 580 HIS A O 1
ATOM 4438 N N . GLY A 1 581 ? 27.968 19.647 -9.089 1.00 79.44 581 GLY A N 1
ATOM 4439 C CA . GLY A 1 581 ? 28.964 18.956 -9.891 1.00 79.44 581 GLY A CA 1
ATOM 4440 C C . GLY A 1 581 ? 29.036 17.436 -9.703 1.00 79.44 581 GLY A C 1
ATOM 4441 O O . GLY A 1 581 ? 30.093 16.854 -9.969 1.00 79.44 581 GLY A O 1
ATOM 4442 N N . LEU A 1 582 ? 27.953 16.803 -9.245 1.00 81.06 582 LEU A N 1
ATOM 4443 C CA . LEU A 1 582 ? 27.835 15.350 -9.087 1.00 81.06 582 LEU A CA 1
ATOM 4444 C C . LEU A 1 582 ? 27.633 14.674 -10.448 1.00 81.06 582 LEU A C 1
ATOM 4446 O O . LEU A 1 582 ? 26.757 15.080 -11.203 1.00 81.06 582 LEU A O 1
ATOM 4450 N N . CYS A 1 583 ? 28.417 13.631 -10.728 1.00 81.62 583 CYS A N 1
ATOM 4451 C CA . CYS A 1 583 ? 28.462 12.923 -12.016 1.00 81.62 583 CYS A CA 1
ATOM 4452 C C . CYS A 1 583 ? 28.298 11.413 -11.783 1.00 81.62 583 CYS A C 1
ATOM 4454 O O . CYS A 1 583 ? 29.258 10.653 -11.860 1.00 81.62 583 CYS A O 1
ATOM 4456 N N . ASP A 1 584 ? 27.110 11.005 -11.341 1.00 75.50 584 ASP A N 1
ATOM 4457 C CA . ASP A 1 584 ? 26.814 9.648 -10.859 1.00 75.50 584 ASP A CA 1
ATOM 4458 C C . ASP A 1 584 ? 25.921 8.828 -11.807 1.00 75.50 584 ASP A C 1
ATOM 4460 O O . ASP A 1 584 ? 25.482 7.735 -11.444 1.00 75.50 584 ASP A O 1
ATOM 4464 N N . ASN A 1 585 ? 25.613 9.367 -12.990 1.00 84.12 585 ASN A N 1
ATOM 4465 C CA . ASN A 1 585 ? 24.839 8.717 -14.047 1.00 84.12 585 ASN A CA 1
ATOM 4466 C C . ASN A 1 585 ? 25.203 9.304 -15.422 1.00 84.12 585 ASN A C 1
ATOM 4468 O O . ASN A 1 585 ? 25.836 10.360 -15.490 1.00 84.12 585 ASN A O 1
ATOM 4472 N N . ILE A 1 586 ? 24.759 8.668 -16.513 1.00 86.38 586 ILE A N 1
ATOM 4473 C CA . ILE A 1 586 ? 25.156 9.061 -17.872 1.00 86.38 586 ILE A CA 1
ATOM 4474 C C . ILE A 1 586 ? 24.801 10.516 -18.184 1.00 86.38 586 ILE A C 1
ATOM 4476 O O . ILE A 1 586 ? 25.585 11.216 -18.818 1.00 86.38 586 ILE A O 1
ATOM 4480 N N . VAL A 1 587 ? 23.644 10.992 -17.712 1.00 90.06 587 VAL A N 1
ATOM 4481 C CA . VAL A 1 587 ? 23.168 12.359 -17.962 1.00 90.06 587 VAL A CA 1
ATOM 4482 C C . VAL A 1 587 ? 24.087 13.366 -17.280 1.00 90.06 587 VAL A C 1
ATOM 4484 O O . VAL A 1 587 ? 24.532 14.318 -17.912 1.00 90.06 587 VAL A O 1
ATOM 4487 N N . THR A 1 588 ? 24.405 13.169 -16.001 1.00 89.62 588 THR A N 1
ATOM 4488 C CA . THR A 1 588 ? 25.231 14.122 -15.250 1.00 89.62 588 THR A CA 1
ATOM 4489 C C . THR A 1 588 ? 26.709 14.051 -15.638 1.00 89.62 588 THR A C 1
ATOM 4491 O O . THR A 1 588 ? 27.348 15.099 -15.732 1.00 89.62 588 THR A O 1
ATOM 4494 N N . SER A 1 589 ? 27.232 12.865 -15.967 1.00 88.31 589 SER A N 1
ATOM 4495 C CA . SER A 1 589 ? 28.566 12.696 -16.566 1.00 88.31 589 SER A CA 1
ATOM 4496 C C . SER A 1 589 ? 28.682 13.395 -17.923 1.00 88.31 589 SER A C 1
ATOM 4498 O O . SER A 1 589 ? 29.648 14.118 -18.166 1.00 88.31 589 SER A O 1
ATOM 4500 N N . PHE A 1 590 ? 27.685 13.223 -18.798 1.00 93.19 590 PHE A N 1
ATOM 4501 C CA . PHE A 1 590 ? 27.623 13.877 -20.106 1.00 93.19 590 PHE A CA 1
ATOM 4502 C C . PHE A 1 590 ? 27.591 15.397 -19.979 1.00 93.19 590 PHE A C 1
ATOM 4504 O O . PHE A 1 590 ? 28.443 16.069 -20.559 1.00 93.19 590 PHE A O 1
ATOM 4511 N N . LEU A 1 591 ? 26.680 15.933 -19.165 1.00 92.31 591 LEU A N 1
ATOM 4512 C CA . LEU A 1 591 ? 26.546 17.376 -18.964 1.00 92.31 591 LEU A CA 1
ATOM 4513 C C . LEU A 1 591 ? 27.816 17.998 -18.372 1.00 92.31 591 LEU A C 1
ATOM 4515 O O . LEU A 1 591 ? 28.234 19.067 -18.806 1.00 92.31 591 LEU A O 1
ATOM 4519 N N . ARG A 1 592 ? 28.485 17.307 -17.439 1.00 91.75 592 ARG A N 1
ATOM 4520 C CA . ARG A 1 592 ? 29.771 17.759 -16.889 1.00 91.75 592 ARG A CA 1
ATOM 4521 C C . ARG A 1 592 ? 30.883 17.798 -17.936 1.00 91.75 592 ARG A C 1
ATOM 4523 O O . ARG A 1 592 ? 31.778 18.634 -17.830 1.00 91.75 592 ARG A O 1
ATOM 4530 N N . ALA A 1 593 ? 30.861 16.876 -18.893 1.00 90.38 593 ALA A N 1
ATOM 4531 C CA . ALA A 1 593 ? 31.890 16.765 -19.917 1.00 90.38 593 ALA A CA 1
ATOM 4532 C C . ALA A 1 593 ? 31.739 17.797 -21.045 1.00 90.38 593 ALA A C 1
ATOM 4534 O O . ALA A 1 593 ? 32.700 17.982 -21.798 1.00 90.38 593 ALA A O 1
ATOM 4535 N N . LEU A 1 594 ? 30.570 18.440 -21.180 1.00 88.50 594 LEU A N 1
ATOM 4536 C CA . LEU A 1 594 ? 30.273 19.399 -22.245 1.00 88.50 594 LEU A CA 1
ATOM 4537 C C . LEU A 1 594 ? 31.304 20.527 -22.328 1.00 88.50 594 LEU A C 1
ATOM 4539 O O . LEU A 1 594 ? 31.849 20.994 -21.327 1.00 88.50 594 LEU A O 1
ATOM 4543 N N . SER A 1 595 ? 31.553 20.987 -23.555 1.00 85.88 595 SER A N 1
ATOM 4544 C CA . SER A 1 595 ? 32.294 22.228 -23.749 1.00 85.88 595 SER A CA 1
ATOM 4545 C C . SER A 1 595 ? 31.457 23.396 -23.216 1.00 85.88 595 SER A C 1
ATOM 4547 O O . SER A 1 595 ? 30.259 23.435 -23.500 1.00 85.88 595 SER A O 1
ATOM 4549 N N . PRO A 1 596 ? 32.058 24.402 -22.554 1.00 82.12 596 PRO A N 1
ATOM 4550 C CA . PRO A 1 596 ? 31.355 25.638 -22.200 1.00 82.12 596 PRO A CA 1
ATOM 4551 C C . PRO A 1 596 ? 30.741 26.371 -23.404 1.00 82.12 596 PRO A C 1
ATOM 4553 O O . PRO A 1 596 ? 29.884 27.228 -23.232 1.00 82.12 596 PRO A O 1
ATOM 4556 N N . SER A 1 597 ? 31.198 26.060 -24.623 1.00 84.44 597 SER A N 1
ATOM 4557 C CA . SER A 1 597 ? 30.678 26.620 -25.872 1.00 84.44 597 SER A CA 1
ATOM 4558 C C . SER A 1 597 ? 29.487 25.858 -26.462 1.00 84.44 597 SER A C 1
ATOM 4560 O O . SER A 1 597 ? 28.938 26.321 -27.457 1.00 84.44 597 SER A O 1
ATOM 4562 N N . THR A 1 598 ? 29.119 24.687 -25.931 1.00 88.88 598 THR A N 1
ATOM 4563 C CA . THR A 1 598 ? 27.995 23.895 -26.453 1.00 88.88 598 THR A CA 1
ATOM 4564 C C . THR A 1 598 ? 26.671 24.504 -25.971 1.00 88.88 598 THR A C 1
ATOM 4566 O O . THR A 1 598 ? 26.429 24.513 -24.758 1.00 88.88 598 THR A O 1
ATOM 4569 N N . PRO A 1 599 ? 25.789 24.983 -26.873 1.00 90.94 599 PRO A N 1
ATOM 4570 C CA . PRO A 1 599 ? 24.488 25.529 -26.495 1.00 90.94 599 PRO A CA 1
ATOM 4571 C C . PRO A 1 599 ? 23.687 24.525 -25.662 1.00 90.94 599 PRO A C 1
ATOM 4573 O O . PRO A 1 599 ? 23.415 23.412 -26.113 1.00 90.94 599 PRO A O 1
ATOM 4576 N N . THR A 1 600 ? 23.314 24.916 -24.443 1.00 94.19 600 THR A N 1
ATOM 4577 C CA . THR A 1 600 ? 22.625 24.035 -23.493 1.00 94.19 600 THR A CA 1
ATOM 4578 C C . THR A 1 600 ? 21.406 24.741 -22.921 1.00 94.19 600 THR A C 1
ATOM 4580 O O . THR A 1 600 ? 21.534 25.769 -22.258 1.00 94.19 600 THR A O 1
ATOM 4583 N N . LEU A 1 601 ? 20.222 24.182 -23.173 1.00 94.00 601 LEU A N 1
ATOM 4584 C CA . LEU A 1 601 ? 18.947 24.705 -22.695 1.00 94.00 601 LEU A CA 1
ATOM 4585 C C . LEU A 1 601 ? 18.429 23.810 -21.571 1.00 94.00 601 LEU A C 1
ATOM 4587 O O . LEU A 1 601 ? 18.360 22.587 -21.712 1.00 94.00 601 LEU A O 1
ATOM 4591 N N . LEU A 1 602 ? 18.041 24.416 -20.456 1.00 94.06 602 LEU A N 1
ATOM 4592 C CA . LEU A 1 602 ? 17.565 23.733 -19.262 1.00 94.06 602 LEU A CA 1
ATOM 4593 C C . LEU A 1 602 ? 16.096 24.074 -19.024 1.00 94.06 602 LEU A C 1
ATOM 4595 O O . LEU A 1 602 ? 15.736 25.242 -18.913 1.00 94.06 602 LEU A O 1
ATOM 4599 N N . PHE A 1 603 ? 15.255 23.045 -18.893 1.00 93.00 603 PHE A N 1
ATOM 4600 C CA . PHE A 1 603 ? 13.811 23.199 -18.703 1.00 93.00 603 PHE A CA 1
ATOM 4601 C C . PHE A 1 603 ? 13.401 22.625 -17.342 1.00 93.00 603 PHE A C 1
ATOM 4603 O O . PHE A 1 603 ? 13.153 21.416 -17.242 1.00 93.00 603 PHE A O 1
ATOM 4610 N N . PRO A 1 604 ? 13.364 23.438 -16.267 1.00 90.50 604 PRO A N 1
ATOM 4611 C CA . PRO A 1 604 ? 13.031 22.954 -14.936 1.00 90.50 604 PRO A CA 1
ATOM 4612 C C . PRO A 1 604 ? 11.616 22.374 -14.915 1.00 90.50 604 PRO A C 1
ATOM 4614 O O . PRO A 1 604 ? 10.677 22.973 -15.435 1.00 90.50 604 PRO A O 1
ATOM 4617 N N . ALA A 1 605 ? 11.457 21.204 -14.302 1.00 83.44 605 ALA A N 1
ATOM 4618 C CA . ALA A 1 605 ? 10.160 20.561 -14.139 1.00 83.44 605 ALA A CA 1
ATOM 4619 C C . ALA A 1 605 ? 10.101 19.848 -12.790 1.00 83.44 605 ALA A C 1
ATOM 4621 O O . ALA A 1 605 ? 10.718 18.796 -12.585 1.00 83.44 605 ALA A O 1
ATOM 4622 N N . MET A 1 606 ? 9.365 20.439 -11.858 1.00 78.69 606 MET A N 1
ATOM 4623 C CA . MET A 1 606 ? 9.259 19.980 -10.477 1.00 78.69 606 MET A CA 1
ATOM 4624 C C . MET A 1 606 ? 7.986 20.536 -9.838 1.00 78.69 606 MET A C 1
ATOM 4626 O O . MET A 1 606 ? 7.377 21.469 -10.348 1.00 78.69 606 MET A O 1
ATOM 4630 N N . ASN A 1 607 ? 7.558 19.966 -8.714 1.00 77.44 607 ASN A N 1
ATOM 4631 C CA . ASN A 1 607 ? 6.433 20.526 -7.966 1.00 77.44 607 ASN A CA 1
ATOM 4632 C C . ASN A 1 607 ? 6.690 22.008 -7.605 1.00 77.44 607 ASN A C 1
ATOM 4634 O O . ASN A 1 607 ? 7.833 22.394 -7.366 1.00 77.44 607 ASN A O 1
ATOM 4638 N N . THR A 1 608 ? 5.639 22.830 -7.526 1.00 68.38 608 THR A N 1
ATOM 4639 C CA . THR A 1 608 ? 5.756 24.270 -7.235 1.00 68.38 608 THR A CA 1
ATOM 4640 C C . THR A 1 608 ? 6.520 24.582 -5.954 1.00 68.38 608 THR A C 1
ATOM 4642 O O . THR A 1 608 ? 7.352 25.483 -5.955 1.00 68.38 608 THR A O 1
ATOM 4645 N N . LEU A 1 609 ? 6.328 23.814 -4.880 1.00 56.34 609 LEU A N 1
ATOM 4646 C CA . LEU A 1 609 ? 7.072 24.022 -3.633 1.00 56.34 609 LEU A CA 1
ATOM 4647 C C . LEU A 1 609 ? 8.548 23.642 -3.776 1.00 56.34 609 LEU A C 1
ATOM 4649 O O . LEU A 1 609 ? 9.407 24.275 -3.169 1.00 56.34 609 LEU A O 1
ATOM 4653 N N . MET A 1 610 ? 8.856 22.640 -4.606 1.00 71.88 610 MET A N 1
ATOM 4654 C CA . MET A 1 610 ? 10.243 22.326 -4.951 1.00 71.88 610 MET A CA 1
ATOM 4655 C C . MET A 1 610 ? 10.858 23.468 -5.761 1.00 71.88 610 MET A C 1
ATOM 4657 O O . MET A 1 610 ? 11.996 23.835 -5.504 1.00 71.88 610 MET A O 1
ATOM 4661 N N . TYR A 1 611 ? 10.114 24.067 -6.693 1.00 79.69 611 TYR A N 1
ATOM 4662 C CA . TYR A 1 611 ? 10.605 25.193 -7.489 1.00 79.69 611 TYR A CA 1
ATOM 4663 C C . TYR A 1 611 ? 10.865 26.449 -6.647 1.00 79.69 611 TYR A C 1
ATOM 4665 O O . TYR A 1 611 ? 11.927 27.051 -6.751 1.00 79.69 611 TYR A O 1
ATOM 4673 N N . MET A 1 612 ? 9.937 26.798 -5.754 1.00 75.75 612 MET A N 1
ATOM 4674 C CA . MET A 1 612 ? 10.077 27.938 -4.839 1.00 75.75 612 MET A CA 1
ATOM 4675 C C . MET A 1 612 ? 11.111 27.712 -3.725 1.00 75.75 612 MET A C 1
ATOM 4677 O O . MET A 1 612 ? 11.394 28.627 -2.950 1.00 75.75 612 MET A O 1
ATOM 4681 N N . HIS A 1 613 ? 11.668 26.504 -3.600 1.00 76.88 613 HIS A N 1
ATOM 4682 C CA . HIS A 1 613 ? 12.658 26.209 -2.576 1.00 76.88 613 HIS A CA 1
ATOM 4683 C C . HIS A 1 613 ? 13.911 27.098 -2.763 1.00 76.88 613 HIS A C 1
ATOM 4685 O O . HIS A 1 613 ? 14.457 27.148 -3.865 1.00 76.88 613 HIS A O 1
ATOM 4691 N N . PRO A 1 614 ? 14.465 27.736 -1.710 1.00 83.62 614 PRO A N 1
ATOM 4692 C CA . PRO A 1 614 ? 15.616 28.639 -1.853 1.00 83.62 614 PRO A CA 1
ATOM 4693 C C . PRO A 1 614 ? 16.866 27.994 -2.470 1.00 83.62 614 PRO A C 1
ATOM 4695 O O . PRO A 1 614 ? 17.672 28.666 -3.109 1.00 83.62 614 PRO A O 1
ATOM 4698 N N . HIS A 1 615 ? 17.057 26.685 -2.267 1.00 79.44 615 HIS A N 1
ATOM 4699 C CA . HIS A 1 615 ? 18.121 25.941 -2.952 1.00 79.44 615 HIS A CA 1
ATOM 4700 C C . HIS A 1 615 ? 17.909 25.870 -4.459 1.00 79.44 615 HIS A C 1
ATOM 4702 O O . HIS A 1 615 ? 18.890 25.979 -5.181 1.00 79.44 615 HIS A O 1
ATOM 4708 N N . THR A 1 616 ? 16.672 25.743 -4.928 1.00 84.81 616 THR A N 1
ATOM 4709 C CA . THR A 1 616 ? 16.365 25.689 -6.356 1.00 84.81 616 THR A CA 1
ATOM 4710 C C . THR A 1 616 ? 16.777 26.976 -7.045 1.00 84.81 616 THR A C 1
ATOM 4712 O O . THR A 1 616 ? 17.507 26.909 -8.023 1.00 84.81 616 THR A O 1
ATOM 4715 N N . GLU A 1 617 ? 16.437 28.141 -6.488 1.00 90.56 617 GLU A N 1
ATOM 4716 C CA . GLU A 1 617 ? 16.883 29.423 -7.047 1.00 90.56 617 GLU A CA 1
ATOM 4717 C C . GLU A 1 617 ? 18.413 29.528 -7.085 1.00 90.56 617 GLU A C 1
ATOM 4719 O O . GLU A 1 617 ? 18.986 29.911 -8.100 1.00 90.56 617 GLU A O 1
ATOM 4724 N N . LYS A 1 618 ? 19.107 29.104 -6.019 1.00 92.81 618 LYS A N 1
ATOM 4725 C CA . LYS A 1 618 ? 20.582 29.070 -6.011 1.00 92.81 618 LYS A CA 1
ATOM 4726 C C . LYS A 1 618 ? 21.145 28.141 -7.086 1.00 92.81 618 LYS A C 1
ATOM 4728 O O . LYS A 1 618 ? 22.146 28.464 -7.711 1.00 92.81 618 LYS A O 1
ATOM 4733 N N . GLN A 1 619 ? 20.524 26.985 -7.293 1.00 95.62 619 GLN A N 1
ATOM 4734 C CA . GLN A 1 619 ? 20.967 26.007 -8.282 1.00 95.62 619 GLN A CA 1
ATOM 4735 C C . GLN A 1 619 ? 20.667 26.474 -9.712 1.00 95.62 619 GLN A C 1
ATOM 4737 O O . GLN A 1 619 ? 21.484 26.252 -10.601 1.00 95.62 619 GLN A O 1
ATOM 4742 N N . LEU A 1 620 ? 19.541 27.161 -9.933 1.00 95.62 620 LEU A N 1
ATOM 4743 C CA . LEU A 1 620 ? 19.217 27.819 -11.201 1.00 95.62 620 LEU A CA 1
ATOM 4744 C C . LEU A 1 620 ? 20.179 28.971 -11.487 1.00 95.62 620 LEU A C 1
ATOM 4746 O O . LEU A 1 620 ? 20.623 29.102 -12.623 1.00 95.62 620 LEU A O 1
ATOM 4750 N N . ALA A 1 621 ? 20.543 29.757 -10.471 1.00 95.81 621 ALA A N 1
ATOM 4751 C CA . ALA A 1 621 ? 21.566 30.788 -10.590 1.00 95.81 621 ALA A CA 1
ATOM 4752 C C . ALA A 1 621 ? 22.920 30.178 -10.973 1.00 95.81 621 ALA A C 1
ATOM 4754 O O . ALA A 1 621 ? 23.539 30.648 -11.912 1.00 95.81 621 ALA A O 1
ATOM 4755 N N . ILE A 1 622 ? 23.343 29.068 -10.356 1.00 95.69 622 ILE A N 1
ATOM 4756 C CA . ILE A 1 622 ? 24.565 28.358 -10.780 1.00 95.69 622 ILE A CA 1
ATOM 4757 C C . ILE A 1 622 ? 24.443 27.885 -12.237 1.00 95.69 622 ILE A C 1
ATOM 4759 O O . ILE A 1 622 ? 25.347 28.105 -13.040 1.00 95.69 622 ILE A O 1
ATOM 4763 N N . ALA A 1 623 ? 23.318 27.269 -12.612 1.00 93.81 623 ALA A N 1
ATOM 4764 C CA . ALA A 1 623 ? 23.113 26.799 -13.980 1.00 93.81 623 ALA A CA 1
ATOM 4765 C C . ALA A 1 623 ? 23.167 27.943 -15.008 1.00 93.81 623 ALA A C 1
ATOM 4767 O O . ALA A 1 623 ? 23.793 27.797 -16.054 1.00 93.81 623 ALA A O 1
ATOM 4768 N N . ARG A 1 624 ? 22.550 29.087 -14.708 1.00 95.12 624 ARG A N 1
ATOM 4769 C CA . ARG A 1 624 ? 22.486 30.243 -15.607 1.00 95.12 624 ARG A CA 1
ATOM 4770 C C . ARG A 1 624 ? 23.774 31.063 -15.611 1.00 95.12 624 ARG A C 1
ATOM 4772 O O . ARG A 1 624 ? 24.270 31.404 -16.674 1.00 95.12 624 ARG A O 1
ATOM 4779 N N . ASP A 1 625 ? 24.295 31.379 -14.434 1.00 94.69 625 ASP A N 1
ATOM 4780 C CA . ASP A 1 625 ? 25.311 32.414 -14.239 1.00 94.69 625 ASP A CA 1
ATOM 4781 C C . ASP A 1 625 ? 26.734 31.823 -14.194 1.00 94.69 625 ASP A C 1
ATOM 4783 O O . ASP A 1 625 ? 27.691 32.503 -14.560 1.00 94.69 625 ASP A O 1
ATOM 4787 N N . GLU A 1 626 ? 26.892 30.558 -13.778 1.00 92.56 626 GLU A N 1
ATOM 4788 C CA . GLU A 1 626 ? 28.199 29.880 -13.739 1.00 92.56 626 GLU A CA 1
ATOM 4789 C C . GLU A 1 626 ? 28.380 28.883 -14.889 1.00 92.56 626 GLU A C 1
ATOM 4791 O O . GLU A 1 626 ? 29.446 28.840 -15.506 1.00 92.56 626 GLU A O 1
ATOM 4796 N N . LEU A 1 627 ? 27.352 28.082 -15.197 1.00 89.56 627 LEU A N 1
ATOM 4797 C CA . LEU A 1 627 ? 27.403 27.107 -16.295 1.00 89.56 627 LEU A CA 1
ATOM 4798 C C . LEU A 1 627 ? 26.991 27.704 -17.651 1.00 89.56 627 LEU A C 1
ATOM 4800 O O . LEU A 1 627 ? 27.191 27.052 -18.674 1.00 89.56 627 LEU A O 1
ATOM 4804 N N . ASN A 1 628 ? 26.465 28.936 -17.671 1.00 92.06 628 ASN A N 1
ATOM 4805 C CA . ASN A 1 628 ? 25.958 29.626 -18.866 1.00 92.06 628 ASN A CA 1
ATOM 4806 C C . ASN A 1 628 ? 24.872 28.841 -19.623 1.00 92.06 628 ASN A C 1
ATOM 4808 O O . ASN A 1 628 ? 24.800 28.891 -20.851 1.00 92.06 628 ASN A O 1
ATOM 4812 N N . TYR A 1 629 ? 24.028 28.097 -18.903 1.00 94.19 629 TYR A N 1
ATOM 4813 C CA . TYR A 1 629 ? 22.891 27.398 -19.497 1.00 94.19 629 TYR A CA 1
ATOM 4814 C C . TYR A 1 629 ? 21.694 28.335 -19.654 1.00 94.19 629 TYR A C 1
ATOM 4816 O O . TYR A 1 629 ? 21.381 29.146 -18.781 1.00 94.19 629 TYR A O 1
ATOM 4824 N N . GLU A 1 630 ? 20.969 28.178 -20.755 1.00 94.69 630 GLU A N 1
ATOM 4825 C CA . GLU A 1 630 ? 19.755 28.939 -21.023 1.00 94.69 630 GLU A CA 1
ATOM 4826 C C . GLU A 1 630 ? 18.569 28.278 -20.317 1.00 94.69 630 GLU A C 1
ATOM 4828 O O . GLU A 1 630 ? 18.110 27.203 -20.703 1.00 94.69 630 GLU A O 1
ATOM 4833 N N . VAL A 1 631 ? 18.085 28.898 -19.242 1.00 94.19 631 VAL A N 1
ATOM 4834 C CA . VAL A 1 631 ? 17.004 28.349 -18.415 1.00 94.19 631 VAL A CA 1
ATOM 4835 C C . VAL A 1 631 ? 15.647 28.862 -18.902 1.00 94.19 631 VAL A C 1
ATOM 4837 O O . VAL A 1 631 ? 15.405 30.069 -18.897 1.00 94.19 631 VAL A O 1
ATOM 4840 N N . TYR A 1 632 ? 14.740 27.949 -19.260 1.00 90.00 632 TYR A N 1
ATOM 4841 C CA . TYR A 1 632 ? 13.387 28.265 -19.729 1.00 90.00 632 TYR A CA 1
ATOM 4842 C C . TYR A 1 632 ? 12.311 27.625 -18.850 1.00 90.00 632 TYR A C 1
ATOM 4844 O O . TYR A 1 632 ? 12.276 26.408 -18.656 1.00 90.00 632 TYR A O 1
ATOM 4852 N N . GLY A 1 633 ? 11.373 28.447 -18.379 1.00 81.62 633 GLY A N 1
ATOM 4853 C CA . GLY A 1 633 ? 10.340 28.017 -17.441 1.00 81.62 633 GLY A CA 1
ATOM 4854 C C . GLY A 1 633 ? 10.873 27.858 -16.008 1.00 81.62 633 GLY A C 1
ATOM 4855 O O . GLY A 1 633 ? 11.941 28.383 -15.689 1.00 81.62 633 GLY A O 1
ATOM 4856 N N . PRO A 1 634 ? 10.141 27.150 -15.130 1.00 80.75 634 PRO A N 1
ATOM 4857 C CA . PRO A 1 634 ? 8.894 26.443 -15.386 1.00 80.75 634 PRO A CA 1
ATOM 4858 C C . PRO A 1 634 ? 7.720 27.391 -15.656 1.00 80.75 634 PRO A C 1
ATOM 4860 O O . PRO A 1 634 ? 7.756 28.571 -15.318 1.00 80.75 634 PRO A O 1
ATOM 4863 N N . ILE A 1 635 ? 6.665 26.861 -16.269 1.00 78.69 635 ILE A N 1
ATOM 4864 C CA . ILE A 1 635 ? 5.431 27.597 -16.567 1.00 78.69 635 ILE A CA 1
ATOM 4865 C C . ILE A 1 635 ? 4.353 27.320 -15.516 1.00 78.69 635 ILE A C 1
ATOM 4867 O O . ILE A 1 635 ? 4.371 26.298 -14.819 1.00 78.69 635 ILE A O 1
ATOM 4871 N N . GLU A 1 636 ? 3.393 28.235 -15.411 1.00 66.69 636 GLU A N 1
ATOM 4872 C CA . GLU A 1 636 ? 2.179 28.033 -14.624 1.00 66.69 636 GLU A CA 1
ATOM 4873 C C . GLU A 1 636 ? 1.186 27.168 -15.397 1.00 66.69 636 GLU A C 1
ATOM 4875 O O . GLU A 1 636 ? 0.626 27.586 -16.411 1.00 66.69 636 GLU A O 1
ATOM 4880 N N . LYS A 1 637 ? 0.946 25.951 -14.905 1.00 56.69 637 LYS A N 1
ATOM 4881 C CA . LYS A 1 637 ? -0.126 25.061 -15.369 1.00 56.69 637 LYS A CA 1
ATOM 4882 C C . LYS A 1 637 ? -0.639 24.224 -14.206 1.00 56.69 637 LYS A C 1
ATOM 4884 O O . LYS A 1 637 ? -0.071 24.228 -13.117 1.00 56.69 637 LYS A O 1
ATOM 4889 N N . ARG A 1 638 ? -1.714 23.472 -14.452 1.00 42.28 638 ARG A N 1
ATOM 4890 C CA . ARG A 1 638 ? -2.098 22.373 -13.567 1.00 42.28 638 ARG A CA 1
ATOM 4891 C C . ARG A 1 638 ? -1.013 21.294 -13.642 1.00 42.28 638 ARG A C 1
ATOM 4893 O O . ARG A 1 638 ? -0.855 20.660 -14.683 1.00 42.28 638 ARG A O 1
ATOM 4900 N N . LEU A 1 639 ? -0.247 21.132 -12.570 1.00 47.75 639 LEU A N 1
ATOM 4901 C CA . LEU A 1 639 ? 0.875 20.196 -12.500 1.00 47.75 639 LEU A CA 1
ATOM 4902 C C . LEU A 1 639 ? 0.392 18.743 -12.408 1.00 47.75 639 LEU A C 1
ATOM 4904 O O . LEU A 1 639 ? -0.763 18.487 -12.073 1.00 47.75 639 LEU A O 1
ATOM 4908 N N . ALA A 1 640 ? 1.295 17.777 -12.616 1.00 37.78 640 ALA A N 1
ATOM 4909 C CA . ALA A 1 640 ? 0.998 16.350 -12.426 1.00 37.78 640 ALA A CA 1
ATOM 4910 C C . ALA A 1 640 ? 0.528 16.015 -10.990 1.00 37.78 640 ALA A C 1
ATOM 4912 O O . ALA A 1 640 ? -0.184 15.038 -10.789 1.00 37.78 640 ALA A O 1
ATOM 4913 N N . CYS A 1 641 ? 0.870 16.849 -9.997 1.00 35.16 641 CYS A N 1
ATOM 4914 C CA . CYS A 1 641 ? 0.360 16.753 -8.624 1.00 35.16 641 CYS A CA 1
ATOM 4915 C C . CYS A 1 641 ? -1.050 17.352 -8.422 1.00 35.16 641 CYS A C 1
ATOM 4917 O O . CYS A 1 641 ? -1.663 17.119 -7.383 1.00 35.16 641 CYS A O 1
ATOM 4919 N N . GLY A 1 642 ? -1.595 18.065 -9.414 1.00 34.59 642 GLY A N 1
ATOM 4920 C CA . GLY A 1 642 ? -2.946 18.638 -9.411 1.00 34.59 642 GLY A CA 1
ATOM 4921 C C . GLY A 1 642 ? -3.038 20.123 -9.039 1.00 34.59 642 GLY A C 1
ATOM 4922 O O . GLY A 1 642 ? -4.105 20.708 -9.254 1.00 34.59 642 GLY A O 1
ATOM 4923 N N . ASP A 1 643 ? -1.949 20.727 -8.557 1.00 36.38 643 ASP A N 1
ATOM 4924 C CA . ASP A 1 643 ? -1.862 22.142 -8.165 1.00 36.38 643 ASP A CA 1
ATOM 4925 C C . ASP A 1 643 ? -1.834 23.075 -9.380 1.00 36.38 643 ASP A C 1
ATOM 4927 O O . ASP A 1 643 ? -1.262 22.737 -10.416 1.00 36.38 643 ASP A O 1
ATOM 4931 N N . LEU A 1 644 ? -2.428 24.263 -9.246 1.00 38.84 644 LEU A N 1
ATOM 4932 C CA . LEU A 1 644 ? -2.191 25.400 -10.137 1.00 38.84 644 LEU A CA 1
ATOM 4933 C C . LEU A 1 644 ? -0.988 26.159 -9.575 1.00 38.84 644 LEU A C 1
ATOM 4935 O O . LEU A 1 644 ? -1.095 26.773 -8.517 1.00 38.84 644 LEU A O 1
ATOM 4939 N N . GLY A 1 645 ? 0.156 26.081 -10.247 1.00 57.03 645 GLY A N 1
ATOM 4940 C CA . GLY A 1 645 ? 1.364 26.741 -9.767 1.00 57.03 645 GLY A CA 1
ATOM 4941 C C . GLY A 1 645 ? 2.515 26.681 -10.761 1.00 57.03 645 GLY A C 1
ATOM 4942 O O . GLY A 1 645 ? 2.494 25.926 -11.735 1.00 57.03 645 GLY A O 1
ATOM 4943 N N . THR A 1 646 ? 3.526 27.509 -10.519 1.00 64.50 646 THR A N 1
ATOM 4944 C CA . THR A 1 646 ? 4.762 27.585 -11.304 1.00 64.50 646 THR A CA 1
ATOM 4945 C C . THR A 1 646 ? 5.589 26.331 -11.016 1.00 64.50 646 THR A C 1
ATOM 4947 O O . THR A 1 646 ? 5.994 26.110 -9.879 1.00 64.50 646 THR A O 1
ATOM 4950 N N . GLY A 1 647 ? 5.766 25.444 -11.994 1.00 63.84 647 GLY A N 1
ATOM 4951 C CA . GLY A 1 647 ? 6.476 24.167 -11.787 1.00 63.84 647 GLY A CA 1
ATOM 4952 C C . GLY A 1 647 ? 6.409 23.187 -12.963 1.00 63.84 647 GLY A C 1
ATOM 4953 O O . GLY A 1 647 ? 7.194 22.239 -13.044 1.00 63.84 647 GLY A O 1
ATOM 4954 N N . ALA A 1 648 ? 5.502 23.424 -13.916 1.00 70.50 648 ALA A N 1
ATOM 4955 C CA . ALA A 1 648 ? 5.400 22.610 -15.115 1.00 70.50 648 ALA A CA 1
ATOM 4956 C C . ALA A 1 648 ? 6.600 22.879 -16.017 1.00 70.50 648 ALA A C 1
ATOM 4958 O O . ALA A 1 648 ? 7.030 24.023 -16.161 1.00 70.50 648 ALA A O 1
ATOM 4959 N N . MET A 1 649 ? 7.097 21.825 -16.664 1.00 84.75 649 MET A N 1
ATOM 4960 C CA . MET A 1 649 ? 8.062 21.987 -17.746 1.00 84.75 649 MET A CA 1
ATOM 4961 C C . MET A 1 649 ? 7.496 22.957 -18.787 1.00 84.75 649 MET A C 1
ATOM 4963 O O . MET A 1 649 ? 6.290 22.950 -19.044 1.00 84.75 649 MET A O 1
ATOM 4967 N N . PHE A 1 650 ? 8.370 23.754 -19.396 1.00 83.88 650 PHE A N 1
ATOM 4968 C CA . PHE A 1 650 ? 8.045 24.500 -20.609 1.00 83.88 650 PHE A CA 1
ATOM 4969 C C . PHE A 1 650 ? 7.365 23.577 -21.636 1.00 83.88 650 PHE A C 1
ATOM 4971 O O . PHE A 1 650 ? 7.665 22.379 -21.690 1.00 83.88 650 PHE A O 1
ATOM 4978 N N . GLU A 1 651 ? 6.411 24.096 -22.410 1.00 83.50 651 GLU A N 1
ATOM 4979 C CA . GLU A 1 651 ? 5.635 23.238 -23.303 1.00 83.50 651 GLU A CA 1
ATOM 4980 C C . GLU A 1 651 ? 6.528 22.597 -24.357 1.00 83.50 651 GLU A C 1
ATOM 4982 O O . GLU A 1 651 ? 7.308 23.264 -25.027 1.00 83.50 651 GLU A O 1
ATOM 4987 N N . TRP A 1 652 ? 6.392 21.281 -24.515 1.00 86.81 652 TRP A N 1
ATOM 4988 C CA . TRP A 1 652 ? 7.275 20.484 -25.365 1.00 86.81 652 TRP A CA 1
ATOM 4989 C C . TRP A 1 652 ? 7.299 20.979 -26.821 1.00 86.81 652 TRP A C 1
ATOM 4991 O O . TRP A 1 652 ? 8.339 20.926 -27.470 1.00 86.81 652 TRP A O 1
ATOM 5001 N N . ALA A 1 653 ? 6.172 21.494 -27.325 1.00 85.00 653 ALA A N 1
ATOM 5002 C CA . ALA A 1 653 ? 6.080 22.062 -28.666 1.00 85.00 653 ALA A CA 1
ATOM 5003 C C . ALA A 1 653 ? 6.879 23.371 -28.788 1.00 85.00 653 ALA A C 1
ATOM 5005 O O . ALA A 1 653 ? 7.547 23.585 -29.797 1.00 85.00 653 ALA A O 1
ATOM 5006 N N . ASP A 1 654 ? 6.873 24.197 -27.740 1.00 89.50 654 ASP A N 1
ATOM 5007 C CA . ASP A 1 654 ? 7.632 25.447 -27.687 1.00 89.50 654 ASP A CA 1
ATOM 5008 C C . ASP A 1 654 ? 9.135 25.171 -27.514 1.00 89.50 654 ASP A C 1
ATOM 5010 O O . ASP A 1 654 ? 9.958 25.856 -28.115 1.00 89.50 654 ASP A O 1
ATOM 5014 N N . ILE A 1 655 ? 9.510 24.114 -26.776 1.00 89.44 655 ILE A N 1
ATOM 5015 C CA . ILE A 1 655 ? 10.900 23.624 -26.715 1.00 89.44 655 ILE A CA 1
ATOM 5016 C C . ILE A 1 655 ? 11.408 23.288 -28.122 1.00 89.44 655 ILE A C 1
ATOM 5018 O O . ILE A 1 655 ? 12.506 23.694 -28.498 1.00 89.44 655 ILE A O 1
ATOM 5022 N N . VAL A 1 656 ? 10.612 22.566 -28.918 1.00 89.25 656 VAL A N 1
ATOM 5023 C CA . VAL A 1 656 ? 10.987 22.237 -30.300 1.00 89.25 656 VAL A CA 1
ATOM 5024 C C . VAL A 1 656 ? 11.044 23.493 -31.171 1.00 89.25 656 VAL A C 1
ATOM 5026 O O . VAL A 1 656 ? 11.978 23.634 -31.959 1.00 89.25 656 VAL A O 1
ATOM 5029 N N . ALA A 1 657 ? 10.103 24.427 -31.008 1.00 89.69 657 ALA A N 1
ATOM 5030 C CA . ALA A 1 657 ? 10.104 25.690 -31.742 1.00 89.69 657 ALA A CA 1
ATOM 5031 C C . ALA A 1 657 ? 11.389 26.504 -31.503 1.00 89.69 657 ALA A C 1
ATOM 5033 O O . ALA A 1 657 ? 11.954 27.010 -32.469 1.00 89.69 657 ALA A O 1
ATOM 5034 N N . LEU A 1 658 ? 11.905 26.544 -30.264 1.00 91.31 658 LEU A N 1
ATOM 5035 C CA . LEU A 1 658 ? 13.186 27.193 -29.945 1.00 91.31 658 LEU A CA 1
ATOM 5036 C C . LEU A 1 658 ? 14.352 26.606 -30.754 1.00 91.31 658 LEU A C 1
ATOM 5038 O O . LEU A 1 658 ? 15.207 27.348 -31.235 1.00 91.31 658 LEU A O 1
ATOM 5042 N N . VAL A 1 659 ? 14.394 25.279 -30.923 1.00 89.31 659 VAL A N 1
ATOM 5043 C CA . VAL A 1 659 ? 15.436 24.607 -31.719 1.00 89.31 659 VAL A CA 1
ATOM 5044 C C . VAL A 1 659 ? 15.272 24.915 -33.206 1.00 89.31 659 VAL A C 1
ATOM 5046 O O . VAL A 1 659 ? 16.248 25.239 -33.880 1.00 89.31 659 VAL A O 1
ATOM 5049 N N . VAL A 1 660 ? 14.040 24.838 -33.712 1.00 90.06 660 VAL A N 1
ATOM 5050 C CA . VAL A 1 660 ? 13.714 25.107 -35.120 1.00 90.06 660 VAL A CA 1
ATOM 5051 C C . VAL A 1 660 ? 14.073 26.534 -35.511 1.00 90.06 660 VAL A C 1
ATOM 5053 O O . VAL A 1 660 ? 14.693 26.735 -36.551 1.00 90.06 660 VAL A O 1
ATOM 5056 N N . GLU A 1 661 ? 13.723 27.511 -34.677 1.00 91.56 661 GLU A N 1
ATOM 5057 C CA . GLU A 1 661 ? 14.047 28.919 -34.900 1.00 91.56 661 GLU A CA 1
ATOM 5058 C C . GLU A 1 661 ? 15.559 29.153 -34.853 1.00 91.56 661 GLU A C 1
ATOM 5060 O O . GLU A 1 661 ? 16.112 29.782 -35.752 1.00 91.56 661 GLU A O 1
ATOM 5065 N N . ARG A 1 662 ? 16.251 28.580 -33.859 1.00 90.38 662 ARG A N 1
ATOM 5066 C CA . ARG A 1 662 ? 17.700 28.753 -33.676 1.00 90.38 662 ARG A CA 1
ATOM 5067 C C . ARG A 1 662 ? 18.531 28.267 -34.860 1.00 90.38 662 ARG A C 1
ATOM 5069 O O . ARG A 1 662 ? 19.547 28.882 -35.169 1.00 90.38 662 ARG A O 1
ATOM 5076 N N . PHE A 1 663 ? 18.128 27.163 -35.481 1.00 87.56 663 PHE A N 1
ATOM 5077 C CA . PHE A 1 663 ? 18.841 26.566 -36.613 1.00 87.56 663 PHE A CA 1
ATOM 5078 C C . PHE A 1 663 ? 18.163 26.830 -37.966 1.00 87.56 663 PHE A C 1
ATOM 5080 O O . PHE A 1 663 ? 18.565 26.242 -38.967 1.00 87.56 663 PHE A O 1
ATOM 5087 N N . GLU A 1 664 ? 17.140 27.692 -38.007 1.00 90.19 664 GLU A N 1
ATOM 5088 C CA . GLU A 1 664 ? 16.353 28.013 -39.208 1.00 90.19 664 GLU A CA 1
ATOM 5089 C C . GLU A 1 664 ? 15.873 26.760 -39.975 1.00 90.19 664 GLU A C 1
ATOM 5091 O O . GLU A 1 664 ? 15.896 26.697 -41.212 1.00 90.19 664 GLU A O 1
ATOM 5096 N N . LEU A 1 665 ? 15.445 25.729 -39.235 1.00 86.81 665 LEU A N 1
ATOM 5097 C CA . LEU A 1 665 ? 15.114 24.424 -39.804 1.00 86.81 665 LEU A CA 1
ATOM 5098 C C . LEU A 1 665 ? 13.864 24.506 -40.690 1.00 86.81 665 LEU A C 1
ATOM 5100 O O . LEU A 1 665 ? 12.825 25.042 -40.300 1.00 86.81 665 LEU A O 1
ATOM 5104 N N . ARG A 1 666 ? 13.938 23.911 -41.885 1.00 82.19 666 ARG A N 1
ATOM 5105 C CA . ARG A 1 666 ? 12.817 23.826 -42.832 1.00 82.19 666 ARG A CA 1
ATOM 5106 C C . ARG A 1 666 ? 12.274 22.408 -42.852 1.00 82.19 666 ARG A C 1
ATOM 5108 O O . ARG A 1 666 ? 13.047 21.466 -43.002 1.00 82.19 666 ARG A O 1
ATOM 5115 N N . ALA A 1 667 ? 10.963 22.269 -42.670 1.00 68.00 667 ALA A N 1
ATOM 5116 C CA . ALA A 1 667 ? 10.312 20.969 -42.745 1.00 68.00 667 ALA A CA 1
ATOM 5117 C C . ALA A 1 667 ? 10.478 20.390 -44.155 1.00 68.00 667 ALA A C 1
ATOM 5119 O O . ALA A 1 667 ? 10.426 21.132 -45.142 1.00 68.00 667 ALA A O 1
ATOM 5120 N N . SER A 1 668 ? 10.673 19.078 -44.231 1.00 61.03 668 SER A N 1
ATOM 5121 C CA . SER A 1 668 ? 10.608 18.346 -45.491 1.00 61.03 668 SER A CA 1
ATOM 5122 C C . SER A 1 668 ? 9.224 18.529 -46.113 1.00 61.03 668 SER A C 1
ATOM 5124 O O . SER A 1 668 ? 8.215 18.445 -45.412 1.00 61.03 668 SER A O 1
ATOM 5126 N N . SER A 1 669 ? 9.183 18.857 -47.405 1.00 47.78 669 SER A N 1
ATOM 5127 C CA . SER A 1 669 ? 7.947 19.084 -48.169 1.00 47.78 669 SER A CA 1
ATOM 5128 C C . SER A 1 669 ? 7.074 17.845 -48.289 1.00 47.78 669 SER A C 1
ATOM 5130 O O . SER A 1 669 ? 7.669 16.780 -48.577 1.00 47.78 669 SER A O 1
#